Protein AF-0000000079301797 (afdb_homodimer)

Secondary structure (DSSP, 8-state):
---HHHHHT--TT--HHHHHHHHHHHHHHT-TTTSTT-HHHHHHHHHHHHHHHHHTSHHHHHHHHTT-----SS-HHHHHHHHHHHHT-------PPPPPEEEEEEE-TTHHHH-EEEEEEEEEEEE-TTTTTS-EEEEE-TTTTTSSEEEEEEEETTEEEEEEEE-TTTTTSSEEEEEE-TTTTT-SEEEEEEEEEEEE-TTPPTT-EEEETT-S---TT----EEEEEEEPPPSSEEEETTEEEEEEEE-HHHHHH-EEEEEE-SSSEEEEEEPTTPPTT-EEEEEEEEEEPTTSSSEEEEEEEEEE---S---HHHHHHHHHHHHHHT---PPTTHHHHHHHHHT-/---HHHHHT--TT--HHHHHHHHHHHHHHT-TTTSTT-HHHHHHHHHHHHHHHHHTSHHHHHHHHTT-----SS-HHHHHHHHHHHHT-------PPPPPEEEEEEE-TTHHHH-EEEEEEEEEEEE-TTTTTS-EEEEE-TTTTTSSEEEEEEEETTEEEEEEEE-TTTTTSSEEEEEE-TTTTT-SEEEEEEEEEEEE-TTPPTT-EEEETT-S---TT----EEEEEEEPPPSSEEEETTEEEEEEEE-HHHHHH-EEEEEE-SSSEEEEEEPTTPPTT-EEEEEEEEEEPTTSSSEEEEEEEEEE---S---HHHHHHHHHHHHHHT---PPTTHHHHHHHHH--

Structure (mmCIF, N/CA/C/O backbone):
data_AF-0000000079301797-model_v1
#
loop_
_entity.id
_entity.type
_entity.pdbx_description
1 polymer 'Chaperone protein DnaJ 1'
#
loop_
_atom_site.group_PDB
_atom_site.id
_atom_site.type_symbol
_atom_site.label_atom_id
_atom_site.label_alt_id
_atom_site.label_comp_id
_atom_site.label_asym_id
_atom_site.label_entity_id
_atom_site.label_seq_id
_atom_site.pdbx_PDB_ins_code
_atom_site.Cartn_x
_atom_site.Cartn_y
_atom_site.Cartn_z
_atom_site.occupancy
_atom_site.B_iso_or_equiv
_atom_site.auth_seq_id
_atom_site.auth_comp_id
_atom_site.auth_asym_id
_atom_site.auth_atom_id
_atom_site.pdbx_PDB_model_num
ATOM 1 N N . MET A 1 1 ? 38.562 17.641 29.719 1 52.03 1 MET A N 1
ATOM 2 C CA . MET A 1 1 ? 38.375 18.828 28.891 1 52.03 1 MET A CA 1
ATOM 3 C C . MET A 1 1 ? 39.656 19.625 28.734 1 52.03 1 MET A C 1
ATOM 5 O O . MET A 1 1 ? 40.438 19.734 29.688 1 52.03 1 MET A O 1
ATOM 9 N N . LYS A 1 2 ? 40.25 19.719 27.531 1 71.94 2 LYS A N 1
ATOM 10 C CA . LYS A 1 2 ? 41.531 20.406 27.312 1 71.94 2 LYS A CA 1
ATOM 11 C C . LYS A 1 2 ? 41.438 21.859 27.797 1 71.94 2 LYS A C 1
ATOM 13 O O . LYS A 1 2 ? 40.469 22.547 27.578 1 71.94 2 LYS A O 1
ATOM 18 N N . ASP A 1 3 ? 42.281 22.203 28.703 1 82 3 ASP A N 1
ATOM 19 C CA . ASP A 1 3 ? 42.344 23.562 29.203 1 82 3 ASP A CA 1
ATOM 20 C C . ASP A 1 3 ? 43.031 24.5 28.188 1 82 3 ASP A C 1
ATOM 22 O O . ASP A 1 3 ? 44.25 24.516 28.094 1 82 3 ASP A O 1
ATOM 26 N N . TYR A 1 4 ? 42.219 25.234 27.484 1 86.69 4 TYR A N 1
ATOM 27 C CA . TYR A 1 4 ? 42.688 26.078 26.391 1 86.69 4 TYR A CA 1
ATOM 28 C C . TYR A 1 4 ? 43.531 27.219 26.906 1 86.69 4 TYR A C 1
ATOM 30 O O . TYR A 1 4 ? 44.469 27.656 26.219 1 86.69 4 TYR A O 1
ATOM 38 N N . TYR A 1 5 ? 43.281 27.594 28.172 1 88.19 5 TYR A N 1
ATOM 39 C CA . TYR A 1 5 ? 44.094 28.641 28.766 1 88.19 5 TYR A CA 1
ATOM 40 C C . TYR A 1 5 ? 45.5 28.125 29.078 1 88.19 5 TYR A C 1
ATOM 42 O O . TYR A 1 5 ? 46.5 28.828 28.828 1 88.19 5 TYR A O 1
ATOM 50 N N . ALA A 1 6 ? 45.531 26.906 29.484 1 88.5 6 ALA A N 1
ATOM 51 C CA . ALA A 1 6 ? 46.844 26.281 29.781 1 88.5 6 ALA A CA 1
ATOM 52 C C . ALA A 1 6 ? 47.625 26.031 28.5 1 88.5 6 ALA A C 1
ATOM 54 O O . ALA A 1 6 ? 48.844 26.188 28.484 1 88.5 6 ALA A O 1
ATOM 55 N N . ILE A 1 7 ? 46.906 25.75 27.484 1 87.44 7 ILE A N 1
ATOM 56 C CA . ILE A 1 7 ? 47.562 25.453 26.203 1 87.44 7 ILE A CA 1
ATOM 57 C C . ILE A 1 7 ? 48.188 26.719 25.641 1 87.44 7 ILE A C 1
ATOM 59 O O . ILE A 1 7 ? 49.312 26.672 25.109 1 87.44 7 ILE A O 1
ATOM 63 N N . LEU A 1 8 ? 47.562 27.859 25.844 1 90.25 8 LEU A N 1
ATOM 64 C CA . LEU A 1 8 ? 48.094 29.125 25.328 1 90.25 8 LEU A CA 1
ATOM 65 C C . LEU A 1 8 ? 49 29.797 26.375 1 90.25 8 LEU A C 1
ATOM 67 O O . LEU A 1 8 ? 49.625 30.812 26.094 1 90.25 8 LEU A O 1
ATOM 71 N N . GLY A 1 9 ? 49.031 29.188 27.547 1 88.56 9 GLY A N 1
ATOM 72 C CA . GLY A 1 9 ? 49.875 29.703 28.609 1 88.56 9 GLY A CA 1
ATOM 73 C C . GLY A 1 9 ? 49.438 31.031 29.156 1 88.56 9 GLY A C 1
ATOM 74 O O . GLY A 1 9 ? 50.25 31.875 29.531 1 88.56 9 GLY A O 1
ATOM 75 N N . VAL A 1 10 ? 48.125 31.281 29.094 1 88.56 10 VAL A N 1
ATOM 76 C CA . VAL A 1 10 ? 47.562 32.531 29.594 1 88.56 10 VAL A CA 1
ATOM 77 C C . VAL A 1 10 ? 46.625 32.25 30.75 1 88.56 10 VAL A C 1
ATOM 79 O O . VAL A 1 10 ? 46.156 31.125 30.922 1 88.56 10 VAL A O 1
ATOM 82 N N . SER A 1 11 ? 46.438 33.281 31.609 1 85.69 11 SER A N 1
ATOM 83 C CA . SER A 1 11 ? 45.5 33.188 32.719 1 85.69 11 SER A CA 1
ATOM 84 C C . SER A 1 11 ? 44.062 33.25 32.25 1 85.69 11 SER A C 1
ATOM 86 O O . SER A 1 11 ? 43.781 33.812 31.188 1 85.69 11 SER A O 1
ATOM 88 N N . ARG A 1 12 ? 43.094 32.688 32.938 1 84.88 12 ARG A N 1
ATOM 89 C CA . ARG A 1 12 ? 41.688 32.719 32.625 1 84.88 12 ARG A CA 1
ATOM 90 C C . ARG A 1 12 ? 41.156 34.156 32.594 1 84.88 12 ARG A C 1
ATOM 92 O O . ARG A 1 12 ? 40.156 34.438 31.953 1 84.88 12 ARG A O 1
ATOM 99 N N . GLU A 1 13 ? 41.938 35.031 33.156 1 82.25 13 GLU A N 1
ATOM 100 C CA . GLU A 1 13 ? 41.562 36.438 33.219 1 82.25 13 GLU A CA 1
ATOM 101 C C . GLU A 1 13 ? 42.281 37.25 32.156 1 82.25 13 GLU A C 1
ATOM 103 O O . GLU A 1 13 ? 42.219 38.469 32.156 1 82.25 13 GLU A O 1
ATOM 108 N N . ALA A 1 14 ? 42.969 36.562 31.25 1 85.25 14 ALA A N 1
ATOM 109 C CA . ALA A 1 14 ? 43.781 37.25 30.234 1 85.25 14 ALA A CA 1
ATOM 110 C C . ALA A 1 14 ? 42.906 38.062 29.297 1 85.25 14 ALA A C 1
ATOM 112 O O . ALA A 1 14 ? 41.781 37.688 29 1 85.25 14 ALA A O 1
ATOM 113 N N . THR A 1 15 ? 43.375 39.25 28.938 1 85.25 15 THR A N 1
ATOM 114 C CA . THR A 1 15 ? 42.688 40.094 27.969 1 85.25 15 THR A CA 1
ATOM 115 C C . THR A 1 15 ? 42.812 39.5 26.562 1 85.25 15 THR A C 1
ATOM 117 O O . THR A 1 15 ? 43.656 38.625 26.312 1 85.25 15 THR A O 1
ATOM 120 N N . GLN A 1 16 ? 42 39.906 25.703 1 83.62 16 GLN A N 1
ATOM 121 C CA . GLN A 1 16 ? 42 39.438 24.312 1 83.62 16 GLN A CA 1
ATOM 122 C C . GLN A 1 16 ? 43.344 39.719 23.672 1 83.62 16 GLN A C 1
ATOM 124 O O . GLN A 1 16 ? 43.844 38.875 22.891 1 83.62 16 GLN A O 1
ATOM 129 N N . GLU A 1 17 ? 43.906 40.875 24.047 1 82.94 17 GLU A N 1
ATOM 130 C CA . GLU A 1 17 ? 45.219 41.219 23.516 1 82.94 17 GLU A CA 1
ATOM 131 C C . GLU A 1 17 ? 46.281 40.219 24.016 1 82.94 17 GLU A C 1
ATOM 133 O O . GLU A 1 17 ? 47.156 39.844 23.25 1 82.94 17 GLU A O 1
ATOM 138 N N . GLU A 1 18 ? 46.219 39.812 25.219 1 84.88 18 GLU A N 1
ATOM 139 C CA . GLU A 1 18 ? 47.188 38.875 25.797 1 84.88 18 GLU A CA 1
ATOM 140 C C . GLU A 1 18 ? 47.031 37.5 25.172 1 84.88 18 GLU A C 1
ATOM 142 O O . GLU A 1 18 ? 48.031 36.812 24.906 1 84.88 18 GLU A O 1
ATOM 147 N N . ILE A 1 19 ? 45.812 37.156 24.906 1 88.38 19 ILE A N 1
ATOM 148 C CA . ILE A 1 19 ? 45.531 35.844 24.281 1 88.38 19 ILE A CA 1
ATOM 149 C C . ILE A 1 19 ? 46.094 35.844 22.875 1 88.38 19 ILE A C 1
ATOM 151 O O . ILE A 1 19 ? 46.75 34.875 22.469 1 88.38 19 ILE A O 1
ATOM 155 N N . LYS A 1 20 ? 45.906 36.906 22.234 1 84.19 20 LYS A N 1
ATOM 156 C CA . LYS A 1 20 ? 46.406 37.031 20.859 1 84.19 20 LYS A CA 1
ATOM 157 C C . LYS A 1 20 ? 47.906 37 20.828 1 84.19 20 LYS A C 1
ATOM 159 O O . LYS A 1 20 ? 48.5 36.344 19.984 1 84.19 20 LYS A O 1
ATOM 164 N N . ARG A 1 21 ? 48.562 37.688 21.734 1 83.69 21 ARG A N 1
ATOM 165 C CA . ARG A 1 21 ? 50 37.719 21.828 1 83.69 21 ARG A CA 1
ATOM 166 C C . ARG A 1 21 ? 50.594 36.344 22.141 1 83.69 21 ARG A C 1
ATOM 168 O O . ARG A 1 21 ? 51.594 35.938 21.562 1 83.69 21 ARG A O 1
ATOM 175 N N . ALA A 1 22 ? 50 35.688 23.094 1 87 22 ALA A N 1
ATOM 176 C CA . ALA A 1 22 ? 50.438 34.344 23.484 1 87 22 ALA A CA 1
ATOM 177 C C . ALA A 1 22 ? 50.312 33.375 22.328 1 87 22 ALA A C 1
ATOM 179 O O . ALA A 1 22 ? 51.188 32.531 22.109 1 87 22 ALA A O 1
ATOM 180 N N . TYR A 1 23 ? 49.281 33.5 21.562 1 84.94 23 TYR A N 1
ATOM 181 C CA . TYR A 1 23 ? 49.062 32.656 20.391 1 84.94 23 TYR A CA 1
ATOM 182 C C . TYR A 1 23 ? 50.156 32.875 19.359 1 84.94 23 TYR A C 1
ATOM 184 O O . TYR A 1 23 ? 50.75 31.906 18.844 1 84.94 23 TYR A O 1
ATOM 192 N N . ARG A 1 24 ? 50.312 34.125 19.141 1 81.62 24 ARG A N 1
ATOM 193 C CA . ARG A 1 24 ? 51.312 34.469 18.109 1 81.62 24 ARG A CA 1
ATOM 194 C C . ARG A 1 24 ? 52.688 33.938 18.484 1 81.62 24 ARG A C 1
ATOM 196 O O . ARG A 1 24 ? 53.406 33.375 17.641 1 81.62 24 ARG A O 1
ATOM 203 N N . LYS A 1 25 ? 53.031 34.062 19.75 1 85.56 25 LYS A N 1
ATOM 204 C CA . LYS A 1 25 ? 54.312 33.562 20.234 1 85.56 25 LYS A CA 1
ATOM 205 C C . LYS A 1 25 ? 54.406 32.062 20.094 1 85.56 25 LYS A C 1
ATOM 207 O O . LYS A 1 25 ? 55.406 31.547 19.594 1 85.56 25 LYS A O 1
ATOM 212 N N . LEU A 1 26 ? 53.344 31.312 20.531 1 86.88 26 LEU A N 1
ATOM 213 C CA . LEU A 1 26 ? 53.375 29.859 20.5 1 86.88 26 LEU A CA 1
ATOM 214 C C . LEU A 1 26 ? 53.25 29.344 19.078 1 86.88 26 LEU A C 1
ATOM 216 O O . LEU A 1 26 ? 53.844 28.344 18.703 1 86.88 26 LEU A O 1
ATOM 220 N N . ALA A 1 27 ? 52.469 30.062 18.281 1 79.94 27 ALA A N 1
ATOM 221 C CA . ALA A 1 27 ? 52.281 29.703 16.875 1 79.94 27 ALA A CA 1
ATOM 222 C C . ALA A 1 27 ? 53.594 29.797 16.109 1 79.94 27 ALA A C 1
ATOM 224 O O . ALA A 1 27 ? 53.906 28.938 15.281 1 79.94 27 ALA A O 1
ATOM 225 N N . LEU A 1 28 ? 54.312 30.797 16.438 1 79.81 28 LEU A N 1
ATOM 226 C CA . LEU A 1 28 ? 55.625 30.984 15.82 1 79.81 28 LEU A CA 1
ATOM 227 C C . LEU A 1 28 ? 56.594 29.891 16.281 1 79.81 28 LEU A C 1
ATOM 229 O O . LEU A 1 28 ? 57.375 29.375 15.477 1 79.81 28 LEU A O 1
ATOM 233 N N . GLN A 1 29 ? 56.562 29.547 17.5 1 84.06 29 GLN A N 1
ATOM 234 C CA . GLN A 1 29 ? 57.469 28.578 18.094 1 84.06 29 GLN A CA 1
ATOM 235 C C . GLN A 1 29 ? 57.188 27.172 17.547 1 84.06 29 GLN A C 1
ATOM 237 O O . GLN A 1 29 ? 58.125 26.422 17.281 1 84.06 29 GLN A O 1
ATOM 242 N N . TYR A 1 30 ? 55.906 26.906 17.328 1 82.69 30 TYR A N 1
ATOM 243 C CA . TYR A 1 30 ? 55.562 25.531 16.969 1 82.69 30 TYR A CA 1
ATOM 244 C C . TYR A 1 30 ? 55.094 25.438 15.516 1 82.69 30 TYR A C 1
ATOM 246 O O . TYR A 1 30 ? 54.531 24.422 15.094 1 82.69 30 TYR A O 1
ATOM 254 N N . HIS A 1 31 ? 55.375 26.609 14.805 1 77.94 31 HIS A N 1
ATOM 255 C CA . HIS A 1 31 ? 54.969 26.625 13.398 1 77.94 31 HIS A CA 1
ATOM 256 C C . HIS A 1 31 ? 55.688 25.5 12.633 1 77.94 31 HIS A C 1
ATOM 258 O O . HIS A 1 31 ? 56.875 25.25 12.82 1 77.94 31 HIS A O 1
ATOM 264 N N . PRO A 1 32 ? 55.031 24.828 11.844 1 73.88 32 PRO A N 1
ATOM 265 C CA . PRO A 1 32 ? 55.594 23.719 11.102 1 73.88 32 PRO A CA 1
ATOM 266 C C . PRO A 1 32 ? 56.844 24.109 10.312 1 73.88 32 PRO A C 1
ATOM 268 O O . PRO A 1 32 ? 57.75 23.281 10.148 1 73.88 32 PRO A O 1
ATOM 271 N N . ASP A 1 33 ? 56.906 25.281 9.867 1 71.25 33 ASP A N 1
ATOM 272 C CA . ASP A 1 33 ? 58.062 25.75 9.102 1 71.25 33 ASP A CA 1
ATOM 273 C C . ASP A 1 33 ? 59.312 25.844 9.984 1 71.25 33 ASP A C 1
ATOM 275 O O . ASP A 1 33 ? 60.438 25.688 9.5 1 71.25 33 ASP A O 1
ATOM 279 N N . ARG A 1 34 ? 59.094 26.078 11.25 1 76.25 34 ARG A N 1
ATOM 280 C CA . ARG A 1 34 ? 60.219 26.188 12.18 1 76.25 34 ARG A CA 1
ATOM 281 C C . ARG A 1 34 ? 60.562 24.859 12.828 1 76.25 34 ARG A C 1
ATOM 283 O O . ARG A 1 34 ? 61.625 24.672 13.383 1 76.25 34 ARG A O 1
ATOM 290 N N . ASN A 1 35 ? 59.562 24.016 12.758 1 76.5 35 ASN A N 1
ATOM 291 C CA . ASN A 1 35 ? 59.688 22.672 13.297 1 76.5 35 ASN A CA 1
ATOM 292 C C . ASN A 1 35 ? 59.312 21.609 12.258 1 76.5 35 ASN A C 1
ATOM 294 O O . ASN A 1 35 ? 58.344 20.875 12.43 1 76.5 35 ASN A O 1
ATOM 298 N N . PRO A 1 36 ? 60.125 21.562 11.211 1 73.56 36 PRO A N 1
ATOM 299 C CA . PRO A 1 36 ? 59.781 20.609 10.141 1 73.56 36 PRO A CA 1
ATOM 300 C C . PRO A 1 36 ? 59.938 19.156 10.57 1 73.56 36 PRO A C 1
ATOM 302 O O . PRO A 1 36 ? 60.938 18.797 11.211 1 73.56 36 PRO A O 1
ATOM 305 N N . GLY A 1 37 ? 58.906 18.297 10.344 1 71.62 37 GLY A N 1
ATOM 306 C CA . GLY A 1 37 ? 58.969 16.859 10.578 1 71.62 37 GLY A CA 1
ATOM 307 C C . GLY A 1 37 ? 58.719 16.484 12.023 1 71.62 37 GLY A C 1
ATOM 308 O O . GLY A 1 37 ? 58.75 15.297 12.375 1 71.62 37 GLY A O 1
ATOM 309 N N . ASP A 1 38 ? 58.625 17.375 12.953 1 73.88 38 ASP A N 1
ATOM 310 C CA . ASP A 1 38 ? 58.375 17.078 14.359 1 73.88 38 ASP A CA 1
ATOM 311 C C . ASP A 1 38 ? 56.906 16.875 14.641 1 73.88 38 ASP A C 1
ATOM 313 O O . ASP A 1 38 ? 56.156 17.844 14.727 1 73.88 38 ASP A O 1
ATOM 317 N N . LYS A 1 39 ? 56.5 15.656 14.68 1 76.19 39 LYS A N 1
ATOM 318 C CA . LYS A 1 39 ? 55.125 15.273 14.898 1 76.19 39 LYS A CA 1
ATOM 319 C C . LYS A 1 39 ? 54.594 15.844 16.219 1 76.19 39 LYS A C 1
ATOM 321 O O . LYS A 1 39 ? 53.438 16.219 16.312 1 76.19 39 LYS A O 1
ATOM 326 N N . ALA A 1 40 ? 55.469 15.906 17.109 1 79.06 40 ALA A N 1
ATOM 327 C CA . ALA A 1 40 ? 55.062 16.422 18.422 1 79.06 40 ALA A CA 1
ATOM 328 C C . ALA A 1 40 ? 54.781 17.922 18.344 1 79.06 40 ALA A C 1
ATOM 330 O O . ALA A 1 40 ? 53.812 18.406 18.938 1 79.06 40 ALA A O 1
ATOM 331 N N . ALA A 1 41 ? 55.562 18.672 17.547 1 78.88 41 ALA A N 1
ATOM 332 C CA . ALA A 1 41 ? 55.344 20.109 17.359 1 78.88 41 ALA A CA 1
ATOM 333 C C . ALA A 1 41 ? 54.062 20.359 16.562 1 78.88 41 ALA A C 1
ATOM 335 O O . ALA A 1 41 ? 53.312 21.297 16.859 1 78.88 41 ALA A O 1
ATOM 336 N N . GLU A 1 42 ? 53.844 19.469 15.695 1 76.31 42 GLU A N 1
ATOM 337 C CA . GLU A 1 42 ? 52.625 19.547 14.891 1 76.31 42 GLU A CA 1
ATOM 338 C C . GLU A 1 42 ? 51.375 19.344 15.758 1 76.31 42 GLU A C 1
ATOM 340 O O . GLU A 1 42 ? 50.406 20.078 15.617 1 76.31 42 GLU A O 1
ATOM 345 N N . GLU A 1 43 ? 51.5 18.359 16.656 1 78.38 43 GLU A N 1
ATOM 346 C CA . GLU A 1 43 ? 50.375 18.109 17.562 1 78.38 43 GLU A CA 1
ATOM 347 C C . GLU A 1 43 ? 50.156 19.281 18.516 1 78.38 43 GLU A C 1
ATOM 349 O O . GLU A 1 43 ? 49.031 19.688 18.781 1 78.38 43 GLU A O 1
ATOM 354 N N . ARG A 1 44 ? 51.25 19.828 18.984 1 81.38 44 ARG A N 1
ATOM 355 C CA . ARG A 1 44 ? 51.156 20.969 19.891 1 81.38 44 ARG A CA 1
ATOM 356 C C . ARG A 1 44 ? 50.625 22.203 19.172 1 81.38 44 ARG A C 1
ATOM 358 O O . ARG A 1 44 ? 49.844 22.953 19.75 1 81.38 44 ARG A O 1
ATOM 365 N N . PHE A 1 45 ? 50.969 22.375 17.938 1 80.5 45 PHE A N 1
ATOM 366 C CA . PHE A 1 45 ? 50.5 23.469 17.125 1 80.5 45 PHE A CA 1
ATOM 367 C C . PHE A 1 45 ? 49 23.359 16.906 1 80.5 45 PHE A C 1
ATOM 369 O O . PHE A 1 45 ? 48.25 24.344 16.969 1 80.5 45 PHE A O 1
ATOM 376 N N . LYS A 1 46 ? 48.562 22.125 16.781 1 76.5 46 LYS A N 1
ATOM 377 C CA . LYS A 1 46 ? 47.125 21.859 16.641 1 76.5 46 LYS A CA 1
ATOM 378 C C . LYS A 1 46 ? 46.344 22.25 17.891 1 76.5 46 LYS A C 1
ATOM 380 O O . LYS A 1 46 ? 45.312 22.875 17.812 1 76.5 46 LYS A O 1
ATOM 385 N N . GLU A 1 47 ? 46.938 21.953 18.938 1 81.06 47 GLU A N 1
ATOM 386 C CA . GLU A 1 47 ? 46.312 22.266 20.219 1 81.06 47 GLU A CA 1
ATOM 387 C C . GLU A 1 47 ? 46.25 23.766 20.453 1 81.06 47 GLU A C 1
ATOM 389 O O . GLU A 1 47 ? 45.25 24.297 20.953 1 81.06 47 GLU A O 1
ATOM 394 N N . ILE A 1 48 ? 47.281 24.484 20.031 1 83.69 48 ILE A N 1
ATOM 395 C CA . ILE A 1 48 ? 47.406 25.938 20.203 1 83.69 48 ILE A CA 1
ATOM 396 C C . ILE A 1 48 ? 46.344 26.641 19.344 1 83.69 48 ILE A C 1
ATOM 398 O O . ILE A 1 48 ? 45.688 27.562 19.797 1 83.69 48 ILE A O 1
ATOM 402 N N . ASN A 1 49 ? 46.188 26.125 18.188 1 79.75 49 ASN A N 1
ATOM 403 C CA . ASN A 1 49 ? 45.188 26.703 17.266 1 79.75 49 ASN A CA 1
ATOM 404 C C . ASN A 1 49 ? 43.781 26.469 17.75 1 79.75 49 ASN A C 1
ATOM 406 O O . ASN A 1 49 ? 42.938 27.375 17.672 1 79.75 49 ASN A O 1
ATOM 410 N N . GLU A 1 50 ? 43.531 25.297 18.234 1 78.88 50 GLU A N 1
ATOM 411 C CA . GLU A 1 50 ? 42.219 24.984 18.812 1 78.88 50 GLU A CA 1
ATOM 412 C C . GLU A 1 50 ? 41.906 25.906 19.984 1 78.88 50 GLU A C 1
ATOM 414 O O . GLU A 1 50 ? 40.781 26.438 20.062 1 78.88 50 GLU A O 1
ATOM 419 N N . ALA A 1 51 ? 42.812 26.062 20.781 1 83.12 51 ALA A N 1
ATOM 420 C CA . ALA A 1 51 ? 42.625 26.906 21.953 1 83.12 51 ALA A CA 1
ATOM 421 C C . ALA A 1 51 ? 42.344 28.359 21.562 1 83.12 51 ALA A C 1
ATOM 423 O O . ALA A 1 51 ? 41.469 29.016 22.109 1 83.12 51 ALA A O 1
ATOM 424 N N . TYR A 1 52 ? 43.094 28.844 20.578 1 84.44 52 TYR A N 1
ATOM 425 C CA . TYR A 1 52 ? 42.969 30.234 20.156 1 84.44 52 TYR A CA 1
ATOM 426 C C . TYR A 1 52 ? 41.625 30.453 19.453 1 84.44 52 TYR A C 1
ATOM 428 O O . TYR A 1 52 ? 40.969 31.484 19.625 1 84.44 52 TYR A O 1
ATOM 436 N N . ALA A 1 53 ? 41.188 29.484 18.719 1 79.5 53 ALA A N 1
ATOM 437 C CA . ALA A 1 53 ? 39.906 29.578 18 1 79.5 53 ALA A CA 1
ATOM 438 C C . ALA A 1 53 ? 38.75 29.781 18.969 1 79.5 53 ALA A C 1
ATOM 440 O O . ALA A 1 53 ? 37.781 30.484 18.672 1 79.5 53 ALA A O 1
ATOM 441 N N . VAL A 1 54 ? 38.938 29.234 20.062 1 79.94 54 VAL A N 1
ATOM 442 C CA . VAL A 1 54 ? 37.875 29.328 21.062 1 79.94 54 VAL A CA 1
ATOM 443 C C . VAL A 1 54 ? 38.062 30.594 21.906 1 79.94 54 VAL A C 1
ATOM 445 O O . VAL A 1 54 ? 37.125 31.344 22.125 1 79.94 54 VAL A O 1
ATOM 448 N N . LEU A 1 55 ? 39.25 30.859 22.234 1 85 55 LEU A N 1
ATOM 449 C CA . LEU A 1 55 ? 39.531 31.906 23.219 1 85 55 LEU A CA 1
ATOM 450 C C . LEU A 1 55 ? 39.594 33.281 22.547 1 85 55 LEU A C 1
ATOM 452 O O . LEU A 1 55 ? 39.438 34.312 23.203 1 85 55 LEU A O 1
ATOM 456 N N . SER A 1 56 ? 39.812 33.312 21.266 1 81.88 56 SER A N 1
ATOM 457 C CA . SER A 1 56 ? 39.938 34.562 20.562 1 81.88 56 SER A CA 1
ATOM 458 C C . SER A 1 56 ? 38.562 35.219 20.344 1 81.88 56 SER A C 1
ATOM 460 O O . SER A 1 56 ? 38.5 36.438 20.172 1 81.88 56 SER A O 1
ATOM 462 N N . ASP A 1 57 ? 37.531 34.438 20.375 1 79.06 57 ASP A N 1
ATOM 463 C CA . ASP A 1 57 ? 36.156 34.938 20.25 1 79.06 57 ASP A CA 1
ATOM 464 C C . ASP A 1 57 ? 35.5 35.094 21.625 1 79.06 57 ASP A C 1
ATOM 466 O O . ASP A 1 57 ? 35.344 34.125 22.375 1 79.06 57 ASP A O 1
ATOM 470 N N . PRO A 1 58 ? 35.188 36.312 21.859 1 81.38 58 PRO A N 1
ATOM 471 C CA . PRO A 1 58 ? 34.625 36.562 23.188 1 81.38 58 PRO A CA 1
ATOM 472 C C . PRO A 1 58 ? 33.406 35.688 23.484 1 81.38 58 PRO A C 1
ATOM 474 O O . PRO A 1 58 ? 33.219 35.25 24.609 1 81.38 58 PRO A O 1
ATOM 477 N N . GLU A 1 59 ? 32.562 35.531 22.516 1 77.75 59 GLU A N 1
ATOM 478 C CA . GLU A 1 59 ? 31.375 34.719 22.719 1 77.75 59 GLU A CA 1
ATOM 479 C C . GLU A 1 59 ? 31.719 33.25 22.969 1 77.75 59 GLU A C 1
ATOM 481 O O . GLU A 1 59 ? 31.172 32.625 23.875 1 77.75 59 GLU A O 1
ATOM 486 N N . LYS A 1 60 ? 32.594 32.656 22.203 1 78.19 60 LYS A N 1
ATOM 487 C CA . LYS A 1 60 ? 33.031 31.281 22.375 1 78.19 60 LYS A CA 1
ATOM 488 C C . LYS A 1 60 ? 33.781 31.078 23.688 1 78.19 60 LYS A C 1
ATOM 490 O O . LYS A 1 60 ? 33.594 30.062 24.359 1 78.19 60 LYS A O 1
ATOM 495 N N . ARG A 1 61 ? 34.594 32.062 24 1 82.31 61 ARG A N 1
ATOM 496 C CA . ARG A 1 61 ? 35.312 32.031 25.266 1 82.31 61 ARG A CA 1
ATOM 497 C C . ARG A 1 61 ? 34.344 31.969 26.438 1 82.31 61 ARG A C 1
ATOM 499 O O . ARG A 1 61 ? 34.531 31.188 27.375 1 82.31 61 ARG A O 1
ATOM 506 N N . ALA A 1 62 ? 33.312 32.719 26.359 1 80.5 62 ALA A N 1
ATOM 507 C CA . ALA A 1 62 ? 32.312 32.719 27.422 1 80.5 62 ALA A CA 1
ATOM 508 C C . ALA A 1 62 ? 31.625 31.375 27.531 1 80.5 62 ALA A C 1
ATOM 510 O O . ALA A 1 62 ? 31.375 30.875 28.625 1 80.5 62 ALA A O 1
ATOM 511 N N . GLN A 1 63 ? 31.297 30.875 26.406 1 77.5 63 GLN A N 1
ATOM 512 C CA . GLN A 1 63 ? 30.656 29.562 26.406 1 77.5 63 GLN A CA 1
ATOM 513 C C . GLN A 1 63 ? 31.609 28.5 26.953 1 77.5 63 GLN A C 1
ATOM 515 O O . GLN A 1 63 ? 31.172 27.609 27.688 1 77.5 63 GLN A O 1
ATOM 520 N N . TYR A 1 64 ? 32.844 28.531 26.562 1 76.94 64 TYR A N 1
ATOM 521 C CA . TYR A 1 64 ? 33.906 27.641 27.062 1 76.94 64 TYR A CA 1
ATOM 522 C C . TYR A 1 64 ? 34.031 27.75 28.562 1 76.94 64 TYR A C 1
ATOM 524 O O . TYR A 1 64 ? 34.094 26.734 29.266 1 76.94 64 TYR A O 1
ATOM 532 N N . ASP A 1 65 ? 34.031 28.953 28.984 1 79.56 65 ASP A N 1
ATOM 533 C CA . ASP A 1 65 ? 34.188 29.203 30.406 1 79.56 65 ASP A CA 1
ATOM 534 C C . ASP A 1 65 ? 33 28.688 31.203 1 79.56 65 ASP A C 1
ATOM 536 O O . ASP A 1 65 ? 33.125 28.297 32.375 1 79.56 65 ASP A O 1
ATOM 540 N N . ARG A 1 66 ? 31.844 28.734 30.516 1 77.19 66 ARG A N 1
ATOM 541 C CA . ARG A 1 66 ? 30.625 28.25 31.172 1 77.19 66 ARG A CA 1
ATOM 542 C C . ARG A 1 66 ? 30.484 26.734 31 1 77.19 66 ARG A C 1
ATOM 544 O O . ARG A 1 66 ? 29.547 26.141 31.531 1 77.19 66 ARG A O 1
ATOM 551 N N . GLY A 1 67 ? 31.453 26.078 30.438 1 70.06 67 GLY A N 1
ATOM 552 C CA . GLY A 1 67 ? 31.406 24.641 30.234 1 70.06 67 GLY A CA 1
ATOM 553 C C . GLY A 1 67 ? 30.422 24.219 29.141 1 70.06 67 GLY A C 1
ATOM 554 O O . GLY A 1 67 ? 29.984 23.078 29.109 1 70.06 67 GLY A O 1
ATOM 555 N N . LEU A 1 68 ? 29.844 25.125 28.5 1 59.62 68 LEU A N 1
ATOM 556 C CA . LEU A 1 68 ? 28.797 24.875 27.531 1 59.62 68 LEU A CA 1
ATOM 557 C C . LEU A 1 68 ? 29.391 24.531 26.156 1 59.62 68 LEU A C 1
ATOM 559 O O . LEU A 1 68 ? 28.656 24.266 25.203 1 59.62 68 LEU A O 1
ATOM 563 N N . LEU A 1 69 ? 30.578 24.859 25.969 1 54.66 69 LEU A N 1
ATOM 564 C CA . LEU A 1 69 ? 31.141 24.484 24.672 1 54.66 69 LEU A CA 1
ATOM 565 C C . LEU A 1 69 ? 31.203 22.969 24.531 1 54.66 69 LEU A C 1
ATOM 567 O O . LEU A 1 69 ? 31.969 22.312 25.234 1 54.66 69 LEU A O 1
ATOM 571 N N . GLY A 1 70 ? 30.109 22.344 24.375 1 47.06 70 GLY A N 1
ATOM 572 C CA . GLY A 1 70 ? 30.156 20.969 23.891 1 47.06 70 GLY A CA 1
ATOM 573 C C . GLY A 1 70 ? 31.172 20.75 22.797 1 47.06 70 GLY A C 1
ATOM 574 O O . GLY A 1 70 ? 31.672 21.719 22.203 1 47.06 70 GLY A O 1
ATOM 575 N N . GLN A 1 71 ? 31.812 19.5 22.734 1 44.31 71 GLN A N 1
ATOM 576 C CA . GLN A 1 71 ? 32.719 19.172 21.641 1 44.31 71 GLN A CA 1
ATOM 577 C C . GLN A 1 71 ? 32.219 19.766 20.312 1 44.31 71 GLN A C 1
ATOM 579 O O . GLN A 1 71 ? 31.141 19.406 19.828 1 44.31 71 GLN A O 1
ATOM 584 N N . PRO A 1 72 ? 32.344 21 20.156 1 44.41 72 PRO A N 1
ATOM 585 C CA . PRO A 1 72 ? 31.922 21.375 18.812 1 44.41 72 PRO A CA 1
ATOM 586 C C . PRO A 1 72 ? 32.281 20.328 17.766 1 44.41 72 PRO A C 1
ATOM 588 O O . PRO A 1 72 ? 33.344 19.688 17.859 1 44.41 72 PRO A O 1
ATOM 591 N N . GLU A 1 73 ? 31.234 19.703 17.266 1 43.16 73 GLU A N 1
ATOM 592 C CA . GLU A 1 73 ? 31.297 18.734 16.172 1 43.16 73 GLU A CA 1
ATOM 593 C C . GLU A 1 73 ? 32.25 19.188 15.07 1 43.16 73 GLU A C 1
ATOM 595 O O . GLU A 1 73 ? 32.25 18.625 13.984 1 43.16 73 GLU A O 1
ATOM 600 N N . TYR A 1 74 ? 32.719 20.406 15.156 1 43.19 74 TYR A N 1
ATOM 601 C CA . TYR A 1 74 ? 33.688 20.578 14.078 1 43.19 74 TYR A CA 1
ATOM 602 C C . TYR A 1 74 ? 34.906 19.703 14.289 1 43.19 74 TYR A C 1
ATOM 604 O O . TYR A 1 74 ? 35.531 19.734 15.359 1 43.19 74 TYR A O 1
ATOM 612 N N . ARG A 1 75 ? 34.938 18.688 13.664 1 46.09 75 ARG A N 1
ATOM 613 C CA . ARG A 1 75 ? 36.094 17.781 13.711 1 46.09 75 ARG A CA 1
ATOM 614 C C . ARG A 1 75 ? 37.406 18.547 13.594 1 46.09 75 ARG A C 1
ATOM 616 O O . ARG A 1 75 ? 37.562 19.359 12.68 1 46.09 75 ARG A O 1
ATOM 623 N N . ALA A 1 76 ? 38.219 18.484 14.469 1 47.78 76 ALA A N 1
ATOM 624 C CA . ALA A 1 76 ? 39.562 19.031 14.492 1 47.78 76 ALA A CA 1
ATOM 625 C C . ALA A 1 76 ? 40.219 18.938 13.117 1 47.78 76 ALA A C 1
ATOM 627 O O . ALA A 1 76 ? 40.906 19.859 12.688 1 47.78 76 ALA A O 1
ATOM 628 N N . GLU A 1 77 ? 39.844 17.953 12.438 1 51.81 77 GLU A N 1
ATOM 629 C CA . GLU A 1 77 ? 40.406 17.703 11.117 1 51.81 77 GLU A CA 1
ATOM 630 C C . GLU A 1 77 ? 39.875 18.734 10.102 1 51.81 77 GLU A C 1
ATOM 632 O O . GLU A 1 77 ? 40.625 19.203 9.242 1 51.81 77 GLU A O 1
ATOM 637 N N . ASP A 1 78 ? 38.656 19.062 10.266 1 53.16 78 ASP A N 1
ATOM 638 C CA . ASP A 1 78 ? 38.062 20.031 9.344 1 53.16 78 ASP A CA 1
ATOM 639 C C . ASP A 1 78 ? 38.594 21.422 9.609 1 53.16 78 ASP A C 1
ATOM 641 O O . ASP A 1 78 ? 38.844 22.203 8.672 1 53.16 78 ASP A O 1
ATOM 645 N N . LEU A 1 79 ? 38.781 21.688 10.797 1 50.78 79 LEU A N 1
ATOM 646 C CA . LEU A 1 79 ? 39.375 22.984 11.156 1 50.78 79 LEU A CA 1
ATOM 647 C C . LEU A 1 79 ? 40.844 23.062 10.711 1 50.78 79 LEU A C 1
ATOM 649 O O . LEU A 1 79 ? 41.281 24.109 10.234 1 50.78 79 LEU A O 1
ATOM 653 N N . PHE A 1 80 ? 41.438 21.938 10.758 1 50.47 80 PHE A N 1
ATOM 654 C CA . PHE A 1 80 ? 42.812 21.875 10.281 1 50.47 80 PHE A CA 1
ATOM 655 C C . PHE A 1 80 ? 42.875 22.109 8.781 1 50.47 80 PHE A C 1
ATOM 657 O O . PHE A 1 80 ? 43.75 22.828 8.289 1 50.47 80 PHE A O 1
ATOM 664 N N . ASP A 1 81 ? 42.031 21.5 8.062 1 54.47 81 ASP A N 1
ATOM 665 C CA . ASP A 1 81 ? 42 21.672 6.609 1 54.47 81 ASP A CA 1
ATOM 666 C C . ASP A 1 81 ? 41.656 23.109 6.23 1 54.47 81 ASP A C 1
ATOM 668 O O . ASP A 1 81 ? 42.25 23.656 5.293 1 54.47 81 ASP A O 1
ATOM 672 N N . LEU A 1 82 ? 40.875 23.672 6.988 1 53.47 82 LEU A N 1
ATOM 673 C CA . LEU A 1 82 ? 40.562 25.078 6.75 1 53.47 82 LEU A CA 1
ATOM 674 C C . LEU A 1 82 ? 41.719 25.969 7.125 1 53.47 82 LEU A C 1
ATOM 676 O O . LEU A 1 82 ? 42.062 26.906 6.391 1 53.47 82 LEU A O 1
ATOM 680 N N . PHE A 1 83 ? 42.344 25.719 8.188 1 51.53 83 PHE A N 1
ATOM 681 C CA . PHE A 1 83 ? 43.5 26.469 8.648 1 51.53 83 PHE A CA 1
ATOM 682 C C . PHE A 1 83 ? 44.688 26.281 7.691 1 51.53 83 PHE A C 1
ATOM 684 O O . PHE A 1 83 ? 45.375 27.25 7.352 1 51.53 83 PHE A O 1
ATOM 691 N N . ALA A 1 84 ? 44.906 25 7.383 1 51.94 84 ALA A N 1
ATOM 692 C CA . ALA A 1 84 ? 45.938 24.688 6.402 1 51.94 84 ALA A CA 1
ATOM 693 C C . ALA A 1 84 ? 45.688 25.422 5.086 1 51.94 84 ALA A C 1
ATOM 695 O O . ALA A 1 84 ? 46.625 25.922 4.453 1 51.94 84 ALA A O 1
ATOM 696 N N . GLN A 1 85 ? 44.469 25.484 4.762 1 53.19 85 GLN A N 1
ATOM 697 C CA . GLN A 1 85 ? 44.094 26.219 3.562 1 53.19 85 GLN A CA 1
ATOM 698 C C . GLN A 1 85 ? 44.312 27.719 3.734 1 53.19 85 GLN A C 1
ATOM 700 O O . GLN A 1 85 ? 44.781 28.391 2.809 1 53.19 85 GLN A O 1
ATOM 705 N N . VAL A 1 86 ? 44 28.109 4.816 1 50.03 86 VAL A N 1
ATOM 706 C CA . VAL A 1 86 ? 44.094 29.547 5.07 1 50.03 86 VAL A CA 1
ATOM 707 C C . VAL A 1 86 ? 45.562 29.938 5.289 1 50.03 86 VAL A C 1
ATOM 709 O O . VAL A 1 86 ? 46.031 30.969 4.777 1 50.03 86 VAL A O 1
ATOM 712 N N . PHE A 1 87 ? 46.25 29.172 6.113 1 50.72 87 PHE A N 1
ATOM 713 C CA . PHE A 1 87 ? 47.625 29.547 6.449 1 50.72 87 PHE A CA 1
ATOM 714 C C . PHE A 1 87 ? 48.594 28.938 5.473 1 50.72 87 PHE A C 1
ATOM 716 O O . PHE A 1 87 ? 49.812 29.094 5.625 1 50.72 87 PHE A O 1
ATOM 723 N N . GLY A 1 88 ? 48.188 28.281 4.371 1 46.28 88 GLY A N 1
ATOM 724 C CA . GLY A 1 88 ? 49 27.797 3.268 1 46.28 88 GLY A CA 1
ATOM 725 C C . GLY A 1 88 ? 49.719 26.484 3.578 1 46.28 88 GLY A C 1
ATOM 726 O O . GLY A 1 88 ? 50.719 26.156 2.965 1 46.28 88 GLY A O 1
ATOM 727 N N . PHE A 1 89 ? 49.594 26.016 4.816 1 44.28 89 PHE A N 1
ATOM 728 C CA . PHE A 1 89 ? 50.25 24.734 5.078 1 44.28 89 PHE A CA 1
ATOM 729 C C . PHE A 1 89 ? 49.562 23.609 4.328 1 44.28 89 PHE A C 1
ATOM 731 O O . PHE A 1 89 ? 48.344 23.422 4.453 1 44.28 89 PHE A O 1
ATOM 738 N N . ARG A 1 90 ? 49.969 23.391 3.174 1 46.09 90 ARG A N 1
ATOM 739 C CA . ARG A 1 90 ? 49.469 22.219 2.467 1 46.09 90 ARG A CA 1
ATOM 740 C C . ARG A 1 90 ? 49.75 20.938 3.248 1 46.09 90 ARG A C 1
ATOM 742 O O . ARG A 1 90 ? 50.938 20.609 3.512 1 46.09 90 ARG A O 1
ATOM 749 N N . SER A 1 91 ? 49.094 20.562 4.129 1 47 91 SER A N 1
ATOM 750 C CA . SER A 1 91 ? 49.281 19.156 4.477 1 47 91 SER A CA 1
ATOM 751 C C . SER A 1 91 ? 49.531 18.297 3.236 1 47 91 SER A C 1
ATOM 753 O O . SER A 1 91 ? 48.906 18.516 2.195 1 47 91 SER A O 1
ATOM 755 N N . PRO A 1 92 ? 50.812 17.656 3.01 1 44.34 92 PRO A N 1
ATOM 756 C CA . PRO A 1 92 ? 50.938 16.812 1.824 1 44.34 92 PRO A CA 1
ATOM 757 C C . PRO A 1 92 ? 49.656 16.094 1.447 1 44.34 92 PRO A C 1
ATOM 759 O O . PRO A 1 92 ? 49 15.484 2.303 1 44.34 92 PRO A O 1
ATOM 762 N N . ARG A 1 93 ? 48.969 16.781 0.695 1 50.69 93 ARG A N 1
ATOM 763 C CA . ARG A 1 93 ? 47.781 16.078 0.18 1 50.69 93 ARG A CA 1
ATOM 764 C C . ARG A 1 93 ? 48.062 14.594 0.014 1 50.69 93 ARG A C 1
ATOM 766 O O . ARG A 1 93 ? 48.969 14.203 -0.727 1 50.69 93 ARG A O 1
ATOM 773 N N . ALA A 1 94 ? 47.969 13.836 1.021 1 59.44 94 ALA A N 1
ATOM 774 C CA . ALA A 1 94 ? 48.031 12.383 0.852 1 59.44 94 ALA A CA 1
ATOM 775 C C . ALA A 1 94 ? 47.5 11.961 -0.515 1 59.44 94 ALA A C 1
ATOM 777 O O . ALA A 1 94 ? 46.594 12.594 -1.054 1 59.44 94 ALA A O 1
ATOM 778 N N . ALA A 1 95 ? 48.469 11.141 -1.351 1 69.19 95 ALA A N 1
ATOM 779 C CA . ALA A 1 95 ? 48.031 10.625 -2.65 1 69.19 95 ALA A CA 1
ATOM 780 C C . ALA A 1 95 ? 46.594 10.102 -2.592 1 69.19 95 ALA A C 1
ATOM 782 O O . ALA A 1 95 ? 46.219 9.453 -1.621 1 69.19 95 ALA A O 1
ATOM 783 N N . PRO A 1 96 ? 45.75 10.625 -3.441 1 77 96 PRO A N 1
ATOM 784 C CA . PRO A 1 96 ? 44.344 10.242 -3.402 1 77 96 PRO A CA 1
ATOM 785 C C . PRO A 1 96 ? 44.125 8.727 -3.51 1 77 96 PRO A C 1
ATOM 787 O O . PRO A 1 96 ? 44.875 8.055 -4.223 1 77 96 PRO A O 1
ATOM 790 N N . ARG A 1 97 ? 43.344 8.211 -2.705 1 89.06 97 ARG A N 1
ATOM 791 C CA . ARG A 1 97 ? 42.938 6.809 -2.773 1 89.06 97 ARG A CA 1
ATOM 792 C C . ARG A 1 97 ? 42.156 6.52 -4.047 1 89.06 97 ARG A C 1
ATOM 794 O O . ARG A 1 97 ? 41.531 7.418 -4.613 1 89.06 97 ARG A O 1
ATOM 801 N N . GLY A 1 98 ? 42.25 5.234 -4.539 1 92.25 98 GLY A N 1
ATOM 802 C CA . GLY A 1 98 ? 41.5 4.832 -5.711 1 92.25 98 GLY A CA 1
ATOM 803 C C . GLY A 1 98 ? 40 4.848 -5.48 1 92.25 98 GLY A C 1
ATOM 804 O O . GLY A 1 98 ? 39.531 4.711 -4.344 1 92.25 98 GLY A O 1
ATOM 805 N N . GLU A 1 99 ? 39.25 5.039 -6.512 1 95.06 99 GLU A N 1
ATOM 806 C CA . GLU A 1 99 ? 37.781 5.039 -6.457 1 95.06 99 GLU A CA 1
ATOM 807 C C . GLU A 1 99 ? 37.25 3.66 -6.086 1 95.06 99 GLU A C 1
ATOM 809 O O . GLU A 1 99 ? 37.812 2.641 -6.477 1 95.06 99 GLU A O 1
ATOM 814 N N . ASP A 1 100 ? 36.219 3.676 -5.359 1 96.62 100 ASP A N 1
ATOM 815 C CA . ASP A 1 100 ? 35.5 2.434 -5.094 1 96.62 100 ASP A CA 1
ATOM 816 C C . ASP A 1 100 ? 34.781 1.928 -6.355 1 96.62 100 ASP A C 1
ATOM 818 O O . ASP A 1 100 ? 34.531 2.701 -7.277 1 96.62 100 ASP A O 1
ATOM 822 N N . LEU A 1 101 ? 34.594 0.63 -6.359 1 97.75 101 LEU A N 1
ATOM 823 C CA . LEU A 1 101 ? 33.906 0.003 -7.488 1 97.75 101 LEU A CA 1
ATOM 824 C C . LEU A 1 101 ? 32.688 -0.772 -7.02 1 97.75 101 LEU A C 1
ATOM 826 O O . LEU A 1 101 ? 32.594 -1.162 -5.855 1 97.75 101 LEU A O 1
ATOM 830 N N . GLU A 1 102 ? 31.797 -0.868 -7.969 1 97.38 102 GLU A N 1
ATOM 831 C CA . GLU A 1 102 ? 30.609 -1.681 -7.711 1 97.38 102 GLU A CA 1
ATOM 832 C C . GLU A 1 102 ? 30.484 -2.816 -8.727 1 97.38 102 GLU A C 1
ATOM 834 O O . GLU A 1 102 ? 30.75 -2.625 -9.914 1 97.38 102 GLU A O 1
ATOM 839 N N . ALA A 1 103 ? 30.203 -3.959 -8.289 1 97.31 103 ALA A N 1
ATOM 840 C CA . ALA A 1 103 ? 29.922 -5.121 -9.133 1 97.31 103 ALA A CA 1
ATOM 841 C C . ALA A 1 103 ? 28.688 -5.867 -8.641 1 97.31 103 ALA A C 1
ATOM 843 O O . ALA A 1 103 ? 28.172 -5.582 -7.559 1 97.31 103 ALA A O 1
ATOM 844 N N . GLU A 1 104 ? 28.172 -6.754 -9.562 1 96.56 104 GLU A N 1
ATOM 845 C CA . GLU A 1 104 ? 27 -7.551 -9.195 1 96.56 104 GLU A CA 1
ATOM 846 C C . GLU A 1 104 ? 27.328 -9.047 -9.234 1 96.56 104 GLU A C 1
ATOM 848 O O . GLU A 1 104 ? 28.141 -9.492 -10.047 1 96.56 104 GLU A O 1
ATOM 853 N N . VAL A 1 105 ? 26.75 -9.711 -8.289 1 96.12 105 VAL A N 1
ATOM 854 C CA . VAL A 1 105 ? 26.844 -11.164 -8.289 1 96.12 105 VAL A CA 1
ATOM 855 C C . VAL A 1 105 ? 25.438 -11.773 -8.305 1 96.12 105 VAL A C 1
ATOM 857 O O . VAL A 1 105 ? 24.562 -11.344 -7.547 1 96.12 105 VAL A O 1
ATOM 860 N N . GLU A 1 106 ? 25.203 -12.758 -9.219 1 96 106 GLU A N 1
ATOM 861 C CA . GLU A 1 106 ? 23.906 -13.414 -9.328 1 96 106 GLU A CA 1
ATOM 862 C C . GLU A 1 106 ? 23.922 -14.766 -8.617 1 96 106 GLU A C 1
ATOM 864 O O . GLU A 1 106 ? 24.828 -15.57 -8.812 1 96 106 GLU A O 1
ATOM 869 N N . VAL A 1 107 ? 22.938 -14.945 -7.805 1 95.62 107 VAL A N 1
ATOM 870 C CA . VAL A 1 107 ? 22.828 -16.219 -7.102 1 95.62 107 VAL A CA 1
ATOM 871 C C . VAL A 1 107 ? 21.406 -16.766 -7.27 1 95.62 107 VAL A C 1
ATOM 873 O O . VAL A 1 107 ? 20.5 -16.047 -7.676 1 95.62 107 VAL A O 1
ATOM 876 N N . GLU A 1 108 ? 21.312 -18.141 -7.027 1 95.62 108 GLU A N 1
ATOM 877 C CA . GLU A 1 108 ? 20.016 -18.797 -7.004 1 95.62 108 GLU A CA 1
ATOM 878 C C . GLU A 1 108 ? 19.484 -18.938 -5.578 1 95.62 108 GLU A C 1
ATOM 880 O O . GLU A 1 108 ? 20.266 -18.859 -4.617 1 95.62 108 GLU A O 1
ATOM 885 N N . LEU A 1 109 ? 18.188 -19.172 -5.5 1 95.75 109 LEU A N 1
ATOM 886 C CA . LEU A 1 109 ? 17.609 -19.359 -4.176 1 95.75 109 LEU A CA 1
ATOM 887 C C . LEU A 1 109 ? 18.281 -20.531 -3.457 1 95.75 109 LEU A C 1
ATOM 889 O O . LEU A 1 109 ? 18.516 -20.469 -2.248 1 95.75 109 LEU A O 1
ATOM 893 N N . THR A 1 110 ? 18.562 -21.562 -4.211 1 95.06 110 THR A N 1
ATOM 894 C CA . THR A 1 110 ? 19.188 -22.75 -3.637 1 95.06 110 THR A CA 1
ATOM 895 C C . THR A 1 110 ? 20.562 -22.406 -3.045 1 95.06 110 THR A C 1
ATOM 897 O O . THR A 1 110 ? 20.969 -23 -2.051 1 95.06 110 THR A O 1
ATOM 900 N N . ASP A 1 111 ? 21.25 -21.406 -3.648 1 95.25 111 ASP A N 1
ATOM 901 C CA . ASP A 1 111 ? 22.547 -20.969 -3.164 1 95.25 111 ASP A CA 1
ATOM 902 C C . ASP A 1 111 ? 22.438 -20.328 -1.777 1 95.25 111 ASP A C 1
ATOM 904 O O . ASP A 1 111 ? 23.375 -20.422 -0.973 1 95.25 111 ASP A O 1
ATOM 908 N N . LEU A 1 112 ? 21.297 -19.766 -1.502 1 95.06 112 LEU A N 1
ATOM 909 C CA . LEU A 1 112 ? 21.094 -19.031 -0.258 1 95.06 112 LEU A CA 1
ATOM 910 C C . LEU A 1 112 ? 20.703 -19.984 0.875 1 95.06 112 LEU A C 1
ATOM 912 O O . LEU A 1 112 ? 20.609 -19.562 2.031 1 95.06 112 LEU A O 1
ATOM 916 N N . LEU A 1 113 ? 20.453 -21.234 0.523 1 93.44 113 LEU A N 1
ATOM 917 C CA . LEU A 1 113 ? 20.125 -22.219 1.55 1 93.44 113 LEU A CA 1
ATOM 918 C C . LEU A 1 113 ? 21.359 -22.594 2.361 1 93.44 113 LEU A C 1
ATOM 920 O O . LEU A 1 113 ? 21.312 -22.625 3.594 1 93.44 113 LEU A O 1
ATOM 924 N N . GLU A 1 114 ? 22.484 -22.844 1.67 1 90.31 114 GLU A N 1
ATOM 925 C CA . GLU A 1 114 ? 23.688 -23.312 2.344 1 90.31 114 GLU A CA 1
ATOM 926 C C . GLU A 1 114 ? 24.812 -22.297 2.24 1 90.31 114 GLU A C 1
ATOM 928 O O . GLU A 1 114 ? 25.812 -22.391 2.961 1 90.31 114 GLU A O 1
ATOM 933 N N . GLY A 1 115 ? 24.641 -21.375 1.425 1 92.69 115 GLY A N 1
ATOM 934 C CA . GLY A 1 115 ? 25.75 -20.469 1.107 1 92.69 115 GLY A CA 1
ATOM 935 C C . GLY A 1 115 ? 26.547 -20.922 -0.099 1 92.69 115 GLY A C 1
ATOM 936 O O . GLY A 1 115 ? 26.453 -22.078 -0.525 1 92.69 115 GLY A O 1
ATOM 937 N N . LYS A 1 116 ? 27.266 -19.906 -0.642 1 93.38 116 LYS A N 1
ATOM 938 C CA . LYS A 1 116 ? 28.016 -20.219 -1.851 1 93.38 116 LYS A CA 1
ATOM 939 C C . LYS A 1 116 ? 29.219 -19.281 -2.006 1 93.38 116 LYS A C 1
ATOM 941 O O . LYS A 1 116 ? 29.188 -18.141 -1.536 1 93.38 116 LYS A O 1
ATOM 946 N N . GLU A 1 117 ? 30.25 -19.938 -2.51 1 95.88 117 GLU A N 1
ATOM 947 C CA . GLU A 1 117 ? 31.359 -19.109 -2.998 1 95.88 117 GLU A CA 1
ATOM 948 C C . GLU A 1 117 ? 31.188 -18.766 -4.473 1 95.88 117 GLU A C 1
ATOM 950 O O . GLU A 1 117 ? 31.047 -19.656 -5.316 1 95.88 117 GLU A O 1
ATOM 955 N N . ALA A 1 118 ? 31.109 -17.484 -4.742 1 95.25 118 ALA A N 1
ATOM 956 C CA . ALA A 1 118 ? 30.875 -17.047 -6.117 1 95.25 118 ALA A CA 1
ATOM 957 C C . ALA A 1 118 ? 32.031 -16.219 -6.645 1 95.25 118 ALA A C 1
ATOM 959 O O . ALA A 1 118 ? 32.656 -15.453 -5.895 1 95.25 118 ALA A O 1
ATOM 960 N N . GLU A 1 119 ? 32.25 -16.453 -7.828 1 95.5 119 GLU A N 1
ATOM 961 C CA . GLU A 1 119 ? 33.281 -15.68 -8.492 1 95.5 119 GLU A CA 1
ATOM 962 C C . GLU A 1 119 ? 32.719 -14.406 -9.125 1 95.5 119 GLU A C 1
ATOM 964 O O . GLU A 1 119 ? 31.703 -14.453 -9.805 1 95.5 119 GLU A O 1
ATOM 969 N N . VAL A 1 120 ? 33.406 -13.305 -8.883 1 96.62 120 VAL A N 1
ATOM 970 C CA . VAL A 1 120 ? 33 -12.016 -9.453 1 96.62 120 VAL A CA 1
ATOM 971 C C . VAL A 1 120 ? 34.094 -11.523 -10.406 1 96.62 120 VAL A C 1
ATOM 973 O O . VAL A 1 120 ? 35.25 -11.43 -10.016 1 96.62 120 VAL A O 1
ATOM 976 N N . VAL A 1 121 ? 33.688 -11.25 -11.586 1 96.88 121 VAL A N 1
ATOM 977 C CA . VAL A 1 121 ? 34.594 -10.727 -12.594 1 96.88 121 VAL A CA 1
ATOM 978 C C . VAL A 1 121 ? 34.312 -9.234 -12.82 1 96.88 121 VAL A C 1
ATOM 980 O O . VAL A 1 121 ? 33.188 -8.844 -13.062 1 96.88 121 VAL A O 1
ATOM 983 N N . TYR A 1 122 ? 35.312 -8.477 -12.703 1 96.62 122 TYR A N 1
ATOM 984 C CA . TYR A 1 122 ? 35.156 -7.031 -12.883 1 96.62 122 TYR A CA 1
ATOM 985 C C . TYR A 1 122 ? 36.469 -6.418 -13.391 1 96.62 122 TYR A C 1
ATOM 987 O O . TYR A 1 122 ? 37.5 -7.078 -13.422 1 96.62 122 TYR A O 1
ATOM 995 N N . ALA A 1 123 ? 36.281 -5.148 -13.844 1 97.31 123 ALA A N 1
ATOM 996 C CA . ALA A 1 123 ? 37.438 -4.406 -14.32 1 97.31 123 ALA A CA 1
ATOM 997 C C . ALA A 1 123 ? 37.844 -3.305 -13.344 1 97.31 123 ALA A C 1
ATOM 999 O O . ALA A 1 123 ? 36.969 -2.596 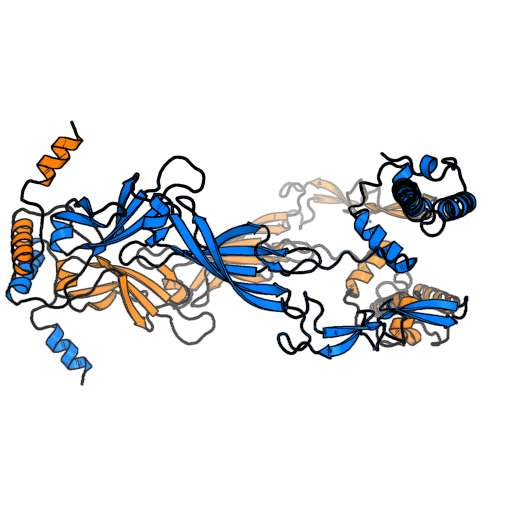-12.82 1 97.31 123 ALA A O 1
ATOM 1000 N N . ARG A 1 124 ? 39.094 -3.365 -13.047 1 96.69 124 ARG A N 1
ATOM 1001 C CA . ARG A 1 124 ? 39.531 -2.254 -12.219 1 96.69 124 ARG A CA 1
ATOM 1002 C C . ARG A 1 124 ? 40.781 -1.595 -12.812 1 96.69 124 ARG A C 1
ATOM 1004 O O . ARG A 1 124 ? 41.469 -2.203 -13.625 1 96.69 124 ARG A O 1
ATOM 1011 N N . LEU A 1 125 ? 41 -0.301 -12.461 1 96.5 125 LEU A N 1
ATOM 1012 C CA . LEU A 1 125 ? 42.156 0.442 -12.914 1 96.5 125 LEU A CA 1
ATOM 1013 C C . LEU A 1 125 ? 43.375 0.07 -12.102 1 96.5 125 LEU A C 1
ATOM 1015 O O . LEU A 1 125 ? 43.344 0.098 -10.867 1 96.5 125 LEU A O 1
ATOM 1019 N N . VAL A 1 126 ? 44.406 -0.381 -12.859 1 95.56 126 VAL A N 1
ATOM 1020 C CA . VAL A 1 126 ? 45.688 -0.723 -12.25 1 95.56 126 VAL A CA 1
ATOM 1021 C C . VAL A 1 126 ? 46.812 0.138 -12.852 1 95.56 126 VAL A C 1
ATOM 1023 O O . VAL A 1 126 ? 46.688 0.629 -13.977 1 95.56 126 VAL A O 1
ATOM 1026 N N . PRO A 1 127 ? 47.844 0.402 -12.07 1 93.44 127 PRO A N 1
ATOM 1027 C CA . PRO A 1 127 ? 48.969 1.18 -12.617 1 93.44 127 PRO A CA 1
ATOM 1028 C C . PRO A 1 127 ? 49.562 0.552 -13.883 1 93.44 127 PRO A C 1
ATOM 1030 O O . PRO A 1 127 ? 49.719 -0.67 -13.953 1 93.44 127 PRO A O 1
ATOM 1033 N N . CYS A 1 128 ? 49.812 1.406 -14.859 1 94.31 128 CYS A N 1
ATOM 1034 C CA . CYS A 1 128 ? 50.406 0.945 -16.094 1 94.31 128 CYS A CA 1
ATOM 1035 C C . CYS A 1 128 ? 51.812 0.375 -15.844 1 94.31 128 CYS A C 1
ATOM 1037 O O . CYS A 1 128 ? 52.656 1.052 -15.273 1 94.31 128 CYS A O 1
ATOM 1039 N N . GLU A 1 129 ? 51.969 -0.816 -16.25 1 91.81 129 GLU A N 1
ATOM 1040 C CA . GLU A 1 129 ? 53.25 -1.477 -16 1 91.81 129 GLU A CA 1
ATOM 1041 C C . GLU A 1 129 ? 54.344 -0.856 -16.859 1 91.81 129 GLU A C 1
ATOM 1043 O O . GLU A 1 129 ? 55.5 -0.747 -16.406 1 91.81 129 GLU A O 1
ATOM 1048 N N . ALA A 1 130 ? 54.031 -0.343 -17.969 1 92.25 130 ALA A N 1
ATOM 1049 C CA . ALA A 1 130 ? 55 0.21 -18.922 1 92.25 130 ALA A CA 1
ATOM 1050 C C . ALA A 1 130 ? 55.625 1.493 -18.375 1 92.25 130 ALA A C 1
ATOM 1052 O O . ALA A 1 130 ? 56.812 1.747 -18.578 1 92.25 130 ALA A O 1
ATOM 1053 N N . CYS A 1 131 ? 54.844 2.275 -17.625 1 91.5 131 CYS A N 1
ATOM 1054 C CA . CYS A 1 131 ? 55.375 3.553 -17.141 1 91.5 131 CYS A CA 1
ATOM 1055 C C . CYS A 1 131 ? 55.375 3.607 -15.617 1 91.5 131 CYS A C 1
ATOM 1057 O O . CYS A 1 131 ? 55.625 4.656 -15.031 1 91.5 131 CYS A O 1
ATOM 1059 N N . GLY A 1 132 ? 55 2.475 -14.969 1 89 132 GLY A N 1
ATOM 1060 C CA . GLY A 1 132 ? 54.969 2.404 -13.516 1 89 132 GLY A CA 1
ATOM 1061 C C . GLY A 1 132 ? 53.969 3.365 -12.898 1 89 132 GLY A C 1
ATOM 1062 O O . GLY A 1 132 ? 54.188 3.904 -11.812 1 89 132 GLY A O 1
ATOM 1063 N N . GLY A 1 133 ? 52.969 3.707 -13.664 1 89.62 133 GLY A N 1
ATOM 1064 C CA . GLY A 1 133 ? 51.906 4.559 -13.164 1 89.62 133 GLY A CA 1
ATOM 1065 C C . GLY A 1 133 ? 52.156 6.039 -13.375 1 89.62 133 GLY A C 1
ATOM 1066 O O . GLY A 1 133 ? 51.406 6.887 -12.891 1 89.62 133 GLY A O 1
ATOM 1067 N N . GLN A 1 134 ? 53.125 6.348 -14.141 1 87.06 134 GLN A N 1
ATOM 1068 C CA . GLN A 1 134 ? 53.531 7.742 -14.266 1 87.06 134 GLN A CA 1
ATOM 1069 C C . GLN A 1 134 ? 52.875 8.414 -15.453 1 87.06 134 GLN A C 1
ATOM 1071 O O . GLN A 1 134 ? 52.781 9.641 -15.508 1 87.06 134 GLN A O 1
ATOM 1076 N N . GLY A 1 135 ? 52.375 7.633 -16.438 1 88.75 135 GLY A N 1
ATOM 1077 C CA . GLY A 1 135 ? 51.719 8.164 -17.609 1 88.75 135 GLY A CA 1
ATOM 1078 C C . GLY A 1 135 ? 52.688 8.508 -18.734 1 88.75 135 GLY A C 1
ATOM 1079 O O . GLY A 1 135 ? 52.281 8.859 -19.844 1 88.75 135 GLY A O 1
ATOM 1080 N N . GLY A 1 136 ? 53.969 8.508 -18.469 1 89.69 136 GLY A N 1
ATOM 1081 C CA . GLY A 1 136 ? 54.969 8.883 -19.438 1 89.69 136 GLY A CA 1
ATOM 1082 C C . GLY A 1 136 ? 56.219 9.461 -18.797 1 89.69 136 GLY A C 1
ATOM 1083 O O . GLY A 1 136 ? 56.469 9.266 -17.594 1 89.69 136 GLY A O 1
ATOM 1084 N N . LYS A 1 137 ? 57.031 10.008 -19.688 1 90.38 137 LYS A N 1
ATOM 1085 C CA . LYS A 1 137 ? 58.219 10.672 -19.188 1 90.38 137 LYS A CA 1
ATOM 1086 C C . LYS A 1 137 ? 57.875 12.031 -18.578 1 90.38 137 LYS A C 1
ATOM 1088 O O . LYS A 1 137 ? 57.438 12.938 -19.297 1 90.38 137 LYS A O 1
ATOM 1093 N N . ARG A 1 138 ? 58.094 12.07 -17.281 1 88.75 138 ARG A N 1
ATOM 1094 C CA . ARG A 1 138 ? 57.719 13.273 -16.562 1 88.75 138 ARG A CA 1
ATOM 1095 C C . ARG A 1 138 ? 58.875 14.25 -16.453 1 88.75 138 ARG A C 1
ATOM 1097 O O . ARG A 1 138 ? 60.031 13.836 -16.25 1 88.75 138 ARG A O 1
ATOM 1104 N N . VAL A 1 139 ? 58.5 15.531 -16.797 1 90.19 139 VAL A N 1
ATOM 1105 C CA . VAL A 1 139 ? 59.469 16.625 -16.578 1 90.19 139 VAL A CA 1
ATOM 1106 C C . VAL A 1 139 ? 58.875 17.625 -15.594 1 90.19 139 VAL A C 1
ATOM 1108 O O . VAL A 1 139 ? 57.656 17.797 -15.523 1 90.19 139 VAL A O 1
ATOM 1111 N N . THR A 1 140 ? 59.688 18.141 -14.781 1 90.62 140 THR A N 1
ATOM 1112 C CA . THR A 1 140 ? 59.25 19.109 -13.789 1 90.62 140 THR A CA 1
ATOM 1113 C C . THR A 1 140 ? 58.625 20.328 -14.469 1 90.62 140 THR A C 1
ATOM 1115 O O . THR A 1 140 ? 59.156 20.844 -15.445 1 90.62 140 THR A O 1
ATOM 1118 N N . CYS A 1 141 ? 57.5 20.672 -14.008 1 90.81 141 CYS A N 1
ATOM 1119 C CA . CYS A 1 141 ? 56.844 21.859 -14.555 1 90.81 141 CYS A CA 1
ATOM 1120 C C . CYS A 1 141 ? 57.688 23.094 -14.312 1 90.81 141 CYS A C 1
ATOM 1122 O O . CYS A 1 141 ? 58 23.422 -13.172 1 90.81 141 CYS A O 1
ATOM 1124 N N . PRO A 1 142 ? 58 23.734 -15.352 1 89.12 142 PRO A N 1
ATOM 1125 C CA . PRO A 1 142 ? 58.844 24.922 -15.188 1 89.12 142 PRO A CA 1
ATOM 1126 C C . PRO A 1 142 ? 58.125 26.078 -14.516 1 89.12 142 PRO A C 1
ATOM 1128 O O . PRO A 1 142 ? 58.781 26.938 -13.883 1 89.12 142 PRO A O 1
ATOM 1131 N N . THR A 1 143 ? 56.844 26.016 -14.648 1 88.69 143 THR A N 1
ATOM 1132 C CA . THR A 1 143 ? 56.062 27.125 -14.133 1 88.69 143 THR A CA 1
ATOM 1133 C C . THR A 1 143 ? 55.969 27.062 -12.609 1 88.69 143 THR A C 1
ATOM 1135 O O . THR A 1 143 ? 56.188 28.078 -11.93 1 88.69 143 THR A O 1
ATOM 1138 N N . CYS A 1 144 ? 55.781 25.922 -12.094 1 85.75 144 CYS A N 1
ATOM 1139 C CA . CYS A 1 144 ? 55.562 25.828 -10.656 1 85.75 144 CYS A CA 1
ATOM 1140 C C . CYS A 1 144 ? 56.719 25.156 -9.961 1 85.75 144 CYS A C 1
ATOM 1142 O O . CYS A 1 144 ? 56.75 25.031 -8.734 1 85.75 144 CYS A O 1
ATOM 1144 N N . GLY A 1 145 ? 57.656 24.734 -10.68 1 89.25 145 GLY A N 1
ATOM 1145 C CA . GLY A 1 145 ? 58.844 24.094 -10.125 1 89.25 145 GLY A CA 1
ATOM 1146 C C . GLY A 1 145 ? 58.531 22.812 -9.391 1 89.25 145 GLY A C 1
ATOM 1147 O O . GLY A 1 145 ? 59.156 22.5 -8.375 1 89.25 145 GLY A O 1
ATOM 1148 N N . GLY A 1 146 ? 57.531 22.156 -9.844 1 86.75 146 GLY A N 1
ATOM 1149 C CA . GLY A 1 146 ? 57.188 20.859 -9.266 1 86.75 146 GLY A CA 1
ATOM 1150 C C . GLY A 1 146 ? 56.156 20.953 -8.156 1 86.75 146 GLY A C 1
ATOM 1151 O O . GLY A 1 146 ? 55.719 19.938 -7.613 1 86.75 146 GLY A O 1
ATOM 1152 N N . ARG A 1 147 ? 55.656 22.109 -7.844 1 82.69 147 ARG A N 1
ATOM 1153 C CA . ARG A 1 147 ? 54.812 22.281 -6.668 1 82.69 147 ARG A CA 1
ATOM 1154 C C . ARG A 1 147 ? 53.344 22.094 -7.016 1 82.69 147 ARG A C 1
ATOM 1156 O O . ARG A 1 147 ? 52.531 21.766 -6.152 1 82.69 147 ARG A O 1
ATOM 1163 N N . GLY A 1 148 ? 53.062 22.297 -8.273 1 81.81 148 GLY A N 1
ATOM 1164 C CA . GLY A 1 148 ? 51.688 22.156 -8.719 1 81.81 148 GLY A CA 1
ATOM 1165 C C . GLY A 1 148 ? 50.812 23.375 -8.438 1 81.81 148 GLY A C 1
ATOM 1166 O O . GLY A 1 148 ? 49.656 23.438 -8.867 1 81.81 148 GLY A O 1
ATOM 1167 N N . VAL A 1 149 ? 51.375 24.359 -7.68 1 84.56 149 VAL A N 1
ATOM 1168 C CA . VAL A 1 149 ? 50.656 25.594 -7.355 1 84.56 149 VAL A CA 1
ATOM 1169 C C . VAL A 1 149 ? 51.531 26.797 -7.621 1 84.56 149 VAL A C 1
ATOM 1171 O O . VAL A 1 149 ? 52.781 26.688 -7.648 1 84.56 149 VAL A O 1
ATOM 1174 N N . VAL A 1 150 ? 50.844 27.859 -7.98 1 86.56 150 VAL A N 1
ATOM 1175 C CA . VAL A 1 150 ? 51.531 29.109 -8.195 1 86.56 150 VAL A CA 1
ATOM 1176 C C . VAL A 1 150 ? 51.062 30.156 -7.188 1 86.56 150 VAL A C 1
ATOM 1178 O O . VAL A 1 150 ? 49.844 30.203 -6.879 1 86.56 150 VAL A O 1
ATOM 1181 N N . GLU A 1 151 ? 52 30.75 -6.531 1 80.94 151 GLU A N 1
ATOM 1182 C CA . GLU A 1 151 ? 51.688 31.797 -5.555 1 80.94 151 GLU A CA 1
ATOM 1183 C C . GLU A 1 151 ? 51.625 33.156 -6.215 1 80.94 151 GLU A C 1
ATOM 1185 O O . GLU A 1 151 ? 52.531 33.531 -6.973 1 80.94 151 GLU A O 1
ATOM 1190 N N . THR A 1 152 ? 50.5 33.719 -6.188 1 76.94 152 THR A N 1
ATOM 1191 C CA . THR A 1 152 ? 50.312 35.062 -6.695 1 76.94 152 THR A CA 1
ATOM 1192 C C . THR A 1 152 ? 50.125 36.062 -5.551 1 76.94 152 THR A C 1
ATOM 1194 O O . THR A 1 152 ? 49.344 35.781 -4.625 1 76.94 152 THR A O 1
ATOM 1197 N N . PHE A 1 153 ? 51.031 37.031 -5.547 1 75.81 153 PHE A N 1
ATOM 1198 C CA . PHE A 1 153 ? 50.938 38.094 -4.566 1 75.81 153 PHE A CA 1
ATOM 1199 C C . PHE A 1 153 ? 49.906 39.125 -5.004 1 75.81 153 PHE A C 1
ATOM 1201 O O . PHE A 1 153 ? 50 39.688 -6.102 1 75.81 153 PHE A O 1
ATOM 1208 N N . ARG A 1 154 ? 48.812 39.062 -4.363 1 71.62 154 ARG A N 1
ATOM 1209 C CA . ARG A 1 154 ? 47.844 40.094 -4.645 1 71.62 154 ARG A CA 1
ATOM 1210 C C . ARG A 1 154 ? 47.875 41.188 -3.604 1 71.62 154 ARG A C 1
ATOM 1212 O O . ARG A 1 154 ? 47.906 40.938 -2.4 1 71.62 154 ARG A O 1
ATOM 1219 N N . GLN A 1 155 ? 48.125 42.312 -4.094 1 72.25 155 GLN A N 1
ATOM 1220 C CA . GLN A 1 155 ? 48.219 43.469 -3.215 1 72.25 155 GLN A CA 1
ATOM 1221 C C . GLN A 1 155 ? 46.844 44 -2.875 1 72.25 155 GLN A C 1
ATOM 1223 O O . GLN A 1 155 ? 46.062 44.312 -3.77 1 72.25 155 GLN A O 1
ATOM 1228 N N . GLY A 1 156 ? 46.406 43.625 -1.838 1 61.59 156 GLY A N 1
ATOM 1229 C CA . GLY A 1 156 ? 45.188 44.281 -1.4 1 61.59 156 GLY A CA 1
ATOM 1230 C C . GLY A 1 156 ? 45.438 45.562 -0.623 1 61.59 156 GLY A C 1
ATOM 1231 O O . GLY A 1 156 ? 46.594 45.969 -0.426 1 61.59 156 GLY A O 1
ATOM 1232 N N . PHE A 1 157 ? 44.312 46.375 -0.297 1 67.25 157 PHE A N 1
ATOM 1233 C CA . PHE A 1 157 ? 44.344 47.656 0.399 1 67.25 157 PHE A CA 1
ATOM 1234 C C . PHE A 1 157 ? 45.094 47.5 1.733 1 67.25 157 PHE A C 1
ATOM 1236 O O . PHE A 1 157 ? 45.719 48.438 2.197 1 67.25 157 PHE A O 1
ATOM 1243 N N . PHE A 1 158 ? 44.844 46.375 2.402 1 65.62 158 PHE A N 1
ATOM 1244 C CA . PHE A 1 158 ? 45.375 46.188 3.74 1 65.62 158 PHE A CA 1
ATOM 1245 C C . PHE A 1 158 ? 46.656 45.375 3.688 1 65.62 158 PHE A C 1
ATOM 1247 O O . PHE A 1 158 ? 47.094 44.812 4.707 1 65.62 158 PHE A O 1
ATOM 1254 N N . GLY A 1 159 ? 47.312 45.281 2.568 1 65.38 159 GLY A N 1
ATOM 1255 C CA . GLY A 1 159 ? 48.531 44.5 2.352 1 65.38 159 GLY A CA 1
ATOM 1256 C C . GLY A 1 159 ? 48.375 43.406 1.316 1 65.38 159 GLY A C 1
ATOM 1257 O O . GLY A 1 159 ? 47.281 43.219 0.764 1 65.38 159 GLY A O 1
ATOM 1258 N N . GLY A 1 160 ? 49.5 42.812 0.914 1 61.41 160 GLY A N 1
ATOM 1259 C CA . GLY A 1 160 ? 49.5 41.781 -0.121 1 61.41 160 GLY A CA 1
ATOM 1260 C C . GLY A 1 160 ? 49.25 40.375 0.422 1 61.41 160 GLY A C 1
ATOM 1261 O O . GLY A 1 160 ? 49.594 40.094 1.577 1 61.41 160 GLY A O 1
ATOM 1262 N N . PHE A 1 161 ? 48.312 39.75 0.105 1 71.25 161 PHE A N 1
ATOM 1263 C CA . PHE A 1 161 ? 48.156 38.375 0.463 1 71.25 161 PHE A CA 1
ATOM 1264 C C . PHE A 1 161 ? 48.562 37.469 -0.694 1 71.25 161 PHE A C 1
ATOM 1266 O O . PHE A 1 161 ? 48.5 37.875 -1.856 1 71.25 161 PHE A O 1
ATOM 1273 N N . VAL A 1 162 ? 49.219 36.344 -0.308 1 71.88 162 VAL A N 1
ATOM 1274 C CA . VAL A 1 162 ? 49.656 35.344 -1.269 1 71.88 162 VAL A CA 1
ATOM 1275 C C . VAL A 1 162 ? 48.531 34.344 -1.503 1 71.88 162 VAL A C 1
ATOM 1277 O O . VAL A 1 162 ? 48 33.781 -0.552 1 71.88 162 VAL A O 1
ATOM 1280 N N . THR A 1 163 ? 47.969 34.438 -2.637 1 75.19 163 THR A N 1
ATOM 1281 C CA . THR A 1 163 ? 46.969 33.438 -3.035 1 75.19 163 THR A CA 1
ATOM 1282 C C . THR A 1 163 ? 47.656 32.312 -3.793 1 75.19 163 THR A C 1
ATOM 1284 O O . THR A 1 163 ? 48.531 32.531 -4.613 1 75.19 163 THR A O 1
ATOM 1287 N N . ARG A 1 164 ? 47.406 31.109 -3.324 1 78.25 164 ARG A N 1
ATOM 1288 C CA . ARG A 1 164 ? 47.875 29.906 -4.016 1 78.25 164 ARG A CA 1
ATOM 1289 C C . ARG A 1 164 ? 46.844 29.375 -4.984 1 78.25 164 ARG A C 1
ATOM 1291 O O . ARG A 1 164 ? 45.688 29.125 -4.598 1 78.25 164 ARG A O 1
ATOM 1298 N N . THR A 1 165 ? 47.156 29.5 -6.199 1 82.56 165 THR A N 1
ATOM 1299 C CA . THR A 1 165 ? 46.281 28.953 -7.219 1 82.56 165 THR A CA 1
ATOM 1300 C C . THR A 1 165 ? 46.906 27.734 -7.883 1 82.56 165 THR A C 1
ATOM 1302 O O . THR A 1 165 ? 48.125 27.578 -7.867 1 82.56 165 THR A O 1
ATOM 1305 N N . THR A 1 166 ? 46.094 26.797 -8.289 1 87.06 166 THR A N 1
ATOM 1306 C CA . THR A 1 166 ? 46.562 25.625 -9.023 1 87.06 166 THR A CA 1
ATOM 1307 C C . THR A 1 166 ? 47.375 26.047 -10.258 1 87.06 166 THR A C 1
ATOM 1309 O O . THR A 1 166 ? 46.938 26.938 -11 1 87.06 166 THR A O 1
ATOM 1312 N N . CYS A 1 167 ? 48.531 25.484 -10.422 1 85.5 167 CYS A N 1
ATOM 1313 C CA . CYS A 1 167 ? 49.344 25.797 -11.586 1 85.5 167 CYS A CA 1
ATOM 1314 C C . CYS A 1 167 ? 48.594 25.516 -12.875 1 85.5 167 CYS A C 1
ATOM 1316 O O . CYS A 1 167 ? 48.125 24.391 -13.102 1 85.5 167 CYS A O 1
ATOM 1318 N N . PRO A 1 168 ? 48.344 26.5 -13.609 1 88.12 168 PRO A N 1
ATOM 1319 C CA . PRO A 1 168 ? 47.594 26.281 -14.844 1 88.12 168 PRO A CA 1
ATOM 1320 C C . PRO A 1 168 ? 48.312 25.391 -15.844 1 88.12 168 PRO A C 1
ATOM 1322 O O . PRO A 1 168 ? 47.688 24.766 -16.688 1 88.12 168 PRO A O 1
ATOM 1325 N N . HIS A 1 169 ? 49.594 25.391 -15.758 1 89 169 HIS A N 1
ATOM 1326 C CA . HIS A 1 169 ? 50.375 24.656 -16.734 1 89 169 HIS A CA 1
ATOM 1327 C C . HIS A 1 169 ? 50.375 23.172 -16.453 1 89 169 HIS A C 1
ATOM 1329 O O . HIS A 1 169 ? 50.219 22.359 -17.375 1 89 169 HIS A O 1
ATOM 1335 N N . CYS A 1 170 ? 50.531 22.75 -15.297 1 86.31 170 CYS A N 1
ATOM 1336 C CA . CYS A 1 170 ? 50.531 21.344 -14.945 1 86.31 170 CYS A CA 1
ATOM 1337 C C . CYS A 1 170 ? 49.25 20.922 -14.289 1 86.31 170 CYS A C 1
ATOM 1339 O O . CYS A 1 170 ? 49.062 19.75 -13.93 1 86.31 170 CYS A O 1
ATOM 1341 N N . LYS A 1 171 ? 48.344 21.922 -14.18 1 88.38 171 LYS A N 1
ATOM 1342 C CA . LYS A 1 171 ? 47.031 21.703 -13.609 1 88.38 171 LYS A CA 1
ATOM 1343 C C . LYS A 1 171 ? 47.125 21 -12.266 1 88.38 171 LYS A C 1
ATOM 1345 O O . LYS A 1 171 ? 46.375 20.047 -12 1 88.38 171 LYS A O 1
ATOM 1350 N N . GLY A 1 172 ? 48.125 21.422 -11.547 1 80.56 172 GLY A N 1
ATOM 1351 C CA . GLY A 1 172 ? 48.219 20.969 -10.172 1 80.56 172 GLY A CA 1
ATOM 1352 C C . GLY A 1 172 ? 49.125 19.75 -10.016 1 80.56 172 GLY A C 1
ATOM 1353 O O . GLY A 1 172 ? 49.375 19.297 -8.898 1 80.56 172 GLY A O 1
ATOM 1354 N N . GLN A 1 173 ? 49.688 19.203 -11.078 1 81.5 173 GLN A N 1
ATOM 1355 C CA . GLN A 1 173 ? 50.406 17.938 -11.023 1 81.5 173 GLN A CA 1
ATOM 1356 C C . GLN A 1 173 ? 51.844 18.125 -10.641 1 81.5 173 GLN A C 1
ATOM 1358 O O . GLN A 1 173 ? 52.469 17.25 -10.047 1 81.5 173 GLN A O 1
ATOM 1363 N N . GLY A 1 174 ? 52.344 19.219 -10.898 1 81.94 174 GLY A N 1
ATOM 1364 C CA . GLY A 1 174 ? 53.75 19.516 -10.594 1 81.94 174 GLY A CA 1
ATOM 1365 C C . GLY A 1 174 ? 54.688 19.016 -11.656 1 81.94 174 GLY A C 1
ATOM 1366 O O . GLY A 1 174 ? 55.906 19.281 -11.586 1 81.94 174 GLY A O 1
ATOM 1367 N N . HIS A 1 175 ? 54.125 18.234 -12.578 1 87 175 HIS A N 1
ATOM 1368 C CA . HIS A 1 175 ? 54.938 17.719 -13.672 1 87 175 HIS A CA 1
ATOM 1369 C C . HIS A 1 175 ? 54.219 17.797 -15 1 87 175 HIS A C 1
ATOM 1371 O O . HIS A 1 175 ? 53 18 -15.031 1 87 175 HIS A O 1
ATOM 1377 N N . LEU A 1 176 ? 55.031 17.891 -16.062 1 89.06 176 LEU A N 1
ATOM 1378 C CA . LEU A 1 176 ? 54.5 17.781 -17.422 1 89.06 176 LEU A CA 1
ATOM 1379 C C . LEU A 1 176 ? 54.969 16.484 -18.078 1 89.06 176 LEU A C 1
ATOM 1381 O O . LEU A 1 176 ? 56 15.922 -17.703 1 89.06 176 LEU A O 1
ATOM 1385 N N . LEU A 1 177 ? 54.125 16.016 -18.969 1 88.31 177 LEU A N 1
ATOM 1386 C CA . LEU A 1 177 ? 54.469 14.805 -19.703 1 88.31 177 LEU A CA 1
ATOM 1387 C C . LEU A 1 177 ? 55.219 15.148 -21 1 88.31 177 LEU A C 1
ATOM 1389 O O . LEU A 1 177 ? 54.625 15.688 -21.938 1 88.31 177 LEU A O 1
ATOM 1393 N N . ALA A 1 178 ? 56.5 14.922 -20.984 1 88.62 178 ALA A N 1
ATOM 1394 C CA . ALA A 1 178 ? 57.281 15.148 -22.188 1 88.62 178 ALA A CA 1
ATOM 1395 C C . ALA A 1 178 ? 56.875 14.18 -23.297 1 88.62 178 ALA A C 1
ATOM 1397 O O . ALA A 1 178 ? 56.781 14.57 -24.469 1 88.62 178 ALA A O 1
ATOM 1398 N N . GLU A 1 179 ? 56.688 12.883 -22.922 1 91.62 179 GLU A N 1
ATOM 1399 C CA . GLU A 1 179 ? 56.219 11.82 -23.797 1 91.62 179 GLU A CA 1
ATOM 1400 C C . GLU A 1 179 ? 55.188 10.938 -23.109 1 91.62 179 GLU A C 1
ATOM 1402 O O . GLU A 1 179 ? 55.438 10.438 -22.016 1 91.62 179 GLU A O 1
ATOM 1407 N N . ALA A 1 180 ? 54.156 10.859 -23.844 1 92.06 180 ALA A N 1
ATOM 1408 C CA . ALA A 1 180 ? 53.094 10.023 -23.266 1 92.06 180 ALA A CA 1
ATOM 1409 C C . ALA A 1 180 ? 53.438 8.539 -23.438 1 92.06 180 ALA A C 1
ATOM 1411 O O . ALA A 1 180 ? 54.031 8.141 -24.438 1 92.06 180 ALA A O 1
ATOM 1412 N N . CYS A 1 181 ? 53.188 7.812 -22.406 1 93.5 181 CYS A N 1
ATOM 1413 C CA . CYS A 1 181 ? 53.344 6.367 -22.469 1 93.5 181 CYS A CA 1
ATOM 1414 C C . CYS A 1 181 ? 52.5 5.77 -23.594 1 93.5 181 CYS A C 1
ATOM 1416 O O . CYS A 1 181 ? 51.344 6.094 -23.75 1 93.5 181 CYS A O 1
ATOM 1418 N N . PRO A 1 182 ? 53.031 5.004 -24.391 1 92.81 182 PRO A N 1
ATOM 1419 C CA . PRO A 1 182 ? 52.281 4.434 -25.516 1 92.81 182 PRO A CA 1
ATOM 1420 C C . PRO A 1 182 ? 51.188 3.469 -25.047 1 92.81 182 PRO A C 1
ATOM 1422 O O . PRO A 1 182 ? 50.219 3.246 -25.781 1 92.81 182 PRO A O 1
ATOM 1425 N N . THR A 1 183 ? 51.375 2.924 -23.938 1 93 183 THR A N 1
ATOM 1426 C CA . THR A 1 183 ? 50.438 1.917 -23.438 1 93 183 THR A CA 1
ATOM 1427 C C . THR A 1 183 ? 49.219 2.578 -22.797 1 93 183 THR A C 1
ATOM 1429 O O . THR A 1 183 ? 48.094 2.229 -23.109 1 93 183 THR A O 1
ATOM 1432 N N . CYS A 1 184 ? 49.375 3.533 -21.906 1 94.12 184 CYS A N 1
ATOM 1433 C CA . CYS A 1 184 ? 48.281 4.133 -21.172 1 94.12 184 CYS A CA 1
ATOM 1434 C C . CYS A 1 184 ? 47.938 5.512 -21.719 1 94.12 184 CYS A C 1
ATOM 1436 O O . CYS A 1 184 ? 46.969 6.141 -21.281 1 94.12 184 CYS A O 1
ATOM 1438 N N . HIS A 1 185 ? 48.719 6.051 -22.625 1 93.19 185 HIS A N 1
ATOM 1439 C CA . HIS A 1 185 ? 48.469 7.305 -23.328 1 93.19 185 HIS A CA 1
ATOM 1440 C C . HIS A 1 185 ? 48.344 8.469 -22.359 1 93.19 185 HIS A C 1
ATOM 1442 O O . HIS A 1 185 ? 47.438 9.305 -22.484 1 93.19 185 HIS A O 1
ATOM 1448 N N . GLY A 1 186 ? 49.188 8.312 -21.438 1 89.38 186 GLY A N 1
ATOM 1449 C CA . GLY A 1 186 ? 49.25 9.445 -20.531 1 89.38 186 GLY A CA 1
ATOM 1450 C C . GLY A 1 186 ? 48.406 9.266 -19.281 1 89.38 186 GLY A C 1
ATOM 1451 O O . GLY A 1 186 ? 48.469 10.07 -18.344 1 89.38 186 GLY A O 1
ATOM 1452 N N . ARG A 1 187 ? 47.625 8.219 -19.156 1 89.69 187 ARG A N 1
ATOM 1453 C CA . ARG A 1 187 ? 46.656 8.062 -18.062 1 89.69 187 ARG A CA 1
ATOM 1454 C C . ARG A 1 187 ? 47.344 7.516 -16.812 1 89.69 187 ARG A C 1
ATOM 1456 O O . ARG A 1 187 ? 46.906 7.816 -15.688 1 89.69 187 ARG A O 1
ATOM 1463 N N . GLY A 1 188 ? 48.344 6.805 -16.984 1 90.88 188 GLY A N 1
ATOM 1464 C CA . GLY A 1 188 ? 49.062 6.219 -15.875 1 90.88 188 GLY A CA 1
ATOM 1465 C C . GLY A 1 188 ? 48.406 4.965 -15.328 1 90.88 188 GLY A C 1
ATOM 1466 O O . GLY A 1 188 ? 49 4.254 -14.516 1 90.88 188 GLY A O 1
ATOM 1467 N N . ARG A 1 189 ? 47.219 4.73 -15.719 1 94.19 189 ARG A N 1
ATOM 1468 C CA . ARG A 1 189 ? 46.469 3.549 -15.297 1 94.19 189 ARG A CA 1
ATOM 1469 C C . ARG A 1 189 ? 45.781 2.879 -16.484 1 94.19 189 ARG A C 1
ATOM 1471 O O . ARG A 1 189 ? 45.5 3.531 -17.5 1 94.19 189 ARG A O 1
ATOM 1478 N N . ILE A 1 190 ? 45.594 1.575 -16.359 1 95.12 190 ILE A N 1
ATOM 1479 C CA . ILE A 1 190 ? 44.906 0.827 -17.406 1 95.12 190 ILE A CA 1
ATOM 1480 C C . ILE A 1 190 ? 43.875 -0.124 -16.781 1 95.12 190 ILE A C 1
ATOM 1482 O O . ILE A 1 190 ? 44.062 -0.578 -15.648 1 95.12 190 ILE A O 1
ATOM 1486 N N . PRO A 1 191 ? 42.781 -0.331 -17.578 1 95.56 191 PRO A N 1
ATOM 1487 C CA . PRO A 1 191 ? 41.812 -1.294 -17.078 1 95.56 191 PRO A CA 1
ATOM 1488 C C . PRO A 1 191 ? 42.281 -2.738 -17.188 1 95.56 191 PRO A C 1
ATOM 1490 O O . PRO A 1 191 ? 42.906 -3.117 -18.188 1 95.56 191 PRO A O 1
ATOM 1493 N N . ARG A 1 192 ? 42.156 -3.525 -16.109 1 95.56 192 ARG A N 1
ATOM 1494 C CA . ARG A 1 192 ? 42.469 -4.949 -16.078 1 95.56 192 ARG A CA 1
ATOM 1495 C C . ARG A 1 192 ? 41.312 -5.754 -15.492 1 95.56 192 ARG A C 1
ATOM 1497 O O . ARG A 1 192 ? 40.719 -5.34 -14.508 1 95.56 192 ARG A O 1
ATOM 1504 N N . GLU A 1 193 ? 41.125 -6.895 -16.156 1 96.81 193 GLU A N 1
ATOM 1505 C CA . GLU A 1 193 ? 40.062 -7.781 -15.641 1 96.81 193 GLU A CA 1
ATOM 1506 C C . GLU A 1 193 ? 40.562 -8.57 -14.43 1 96.81 193 GLU A C 1
ATOM 1508 O O . GLU A 1 193 ? 41.656 -9.156 -14.461 1 96.81 193 GLU A O 1
ATOM 1513 N N . GLU A 1 194 ? 39.812 -8.461 -13.398 1 95.31 194 GLU A N 1
ATOM 1514 C CA . GLU A 1 194 ? 40.125 -9.18 -12.172 1 95.31 194 GLU A CA 1
ATOM 1515 C C . GLU A 1 194 ? 39 -10.164 -11.805 1 95.31 194 GLU A C 1
ATOM 1517 O O . GLU A 1 194 ? 37.844 -9.945 -12.141 1 95.31 194 GLU A O 1
ATOM 1522 N N . ARG A 1 195 ? 39.469 -11.312 -11.188 1 96.12 195 ARG A N 1
ATOM 1523 C CA . ARG A 1 195 ? 38.531 -12.32 -10.68 1 96.12 195 ARG A CA 1
ATOM 1524 C C . ARG A 1 195 ? 38.719 -12.531 -9.18 1 96.12 195 ARG A C 1
ATOM 1526 O O . ARG A 1 195 ? 39.844 -12.805 -8.719 1 96.12 195 ARG A O 1
ATOM 1533 N N . ILE A 1 196 ? 37.625 -12.344 -8.5 1 95.62 196 ILE A N 1
ATOM 1534 C CA . ILE A 1 196 ? 37.719 -12.562 -7.059 1 95.62 196 ILE A CA 1
ATOM 1535 C C . ILE A 1 196 ? 36.594 -13.508 -6.613 1 95.62 196 ILE A C 1
ATOM 1537 O O . ILE A 1 196 ? 35.562 -13.602 -7.27 1 95.62 196 ILE A O 1
ATOM 1541 N N . THR A 1 197 ? 36.969 -14.211 -5.535 1 96.56 197 THR A N 1
ATOM 1542 C CA . THR A 1 197 ? 35.969 -15.102 -4.941 1 96.56 197 THR A CA 1
ATOM 1543 C C . THR A 1 197 ? 35.344 -14.469 -3.701 1 96.56 197 THR A C 1
ATOM 1545 O O . THR A 1 197 ? 36.062 -14.016 -2.805 1 96.56 197 THR A O 1
ATOM 1548 N N . VAL A 1 198 ? 34.031 -14.383 -3.75 1 95.81 198 VAL A N 1
ATOM 1549 C CA . VAL A 1 198 ? 33.344 -13.836 -2.588 1 95.81 198 VAL A CA 1
ATOM 1550 C C . VAL A 1 198 ? 32.469 -14.914 -1.97 1 95.81 198 VAL A C 1
ATOM 1552 O O . VAL A 1 198 ? 31.891 -15.734 -2.684 1 95.81 198 VAL A O 1
ATOM 1555 N N . ARG A 1 199 ? 32.469 -14.898 -0.661 1 95.19 199 ARG A N 1
ATOM 1556 C CA . ARG A 1 199 ? 31.594 -15.828 0.061 1 95.19 199 ARG A CA 1
ATOM 1557 C C . ARG A 1 199 ? 30.234 -15.203 0.343 1 95.19 199 ARG A C 1
ATOM 1559 O O . ARG A 1 199 ? 30.141 -14.125 0.94 1 95.19 199 ARG A O 1
ATOM 1566 N N . ILE A 1 200 ? 29.219 -15.914 -0.079 1 94.56 200 ILE A N 1
ATOM 1567 C CA . ILE A 1 200 ? 27.859 -15.477 0.159 1 94.56 200 ILE A CA 1
ATOM 1568 C C . ILE A 1 200 ? 27.234 -16.297 1.293 1 94.56 200 ILE A C 1
ATOM 1570 O O . ILE A 1 200 ? 27 -17.5 1.142 1 94.56 200 ILE A O 1
ATOM 1574 N N . PRO A 1 201 ? 26.938 -15.672 2.426 1 93.31 201 PRO A N 1
ATOM 1575 C CA . PRO A 1 201 ? 26.328 -16.391 3.543 1 93.31 201 PRO A CA 1
ATOM 1576 C C . PRO A 1 201 ? 24.906 -16.844 3.248 1 93.31 201 PRO A C 1
ATOM 1578 O O . PRO A 1 201 ? 24.234 -16.266 2.395 1 93.31 201 PRO A O 1
ATOM 1581 N N . PRO A 1 202 ? 24.5 -17.844 4.02 1 94.06 202 PRO A N 1
ATOM 1582 C CA . PRO A 1 202 ? 23.109 -18.297 3.865 1 94.06 202 PRO A CA 1
ATOM 1583 C C . PRO A 1 202 ? 22.094 -17.219 4.273 1 94.06 202 PRO A C 1
ATOM 1585 O O . PRO A 1 202 ? 22.344 -16.469 5.215 1 94.06 202 PRO A O 1
ATOM 1588 N N . GLY A 1 203 ? 21.016 -17.109 3.5 1 94.69 203 GLY A N 1
ATOM 1589 C CA . GLY A 1 203 ? 19.891 -16.281 3.881 1 94.69 203 GLY A CA 1
ATOM 1590 C C . GLY A 1 203 ? 20.109 -14.812 3.568 1 94.69 203 GLY A C 1
ATOM 1591 O O . GLY A 1 203 ? 19.297 -13.961 3.955 1 94.69 203 GLY A O 1
ATOM 1592 N N . MET A 1 204 ? 21.188 -14.438 2.879 1 93.69 204 MET A N 1
ATOM 1593 C CA . MET A 1 204 ? 21.484 -13.039 2.576 1 93.69 204 MET A CA 1
ATOM 1594 C C . MET A 1 204 ? 20.391 -12.414 1.729 1 93.69 204 MET A C 1
ATOM 1596 O O . MET A 1 204 ? 19.859 -13.055 0.812 1 93.69 204 MET A O 1
ATOM 1600 N N . ASP A 1 205 ? 20.062 -11.117 1.986 1 93.5 205 ASP A N 1
ATOM 1601 C CA . ASP A 1 205 ? 18.953 -10.445 1.312 1 93.5 205 ASP A CA 1
ATOM 1602 C C . ASP A 1 205 ? 19.359 -9.977 -0.082 1 93.5 205 ASP A C 1
ATOM 1604 O O . ASP A 1 205 ? 20.516 -9.602 -0.303 1 93.5 205 ASP A O 1
ATOM 1608 N N . GLU A 1 206 ? 18.312 -10.031 -0.833 1 92.81 206 GLU A N 1
ATOM 1609 C CA . GLU A 1 206 ? 18.531 -9.422 -2.143 1 92.81 206 GLU A CA 1
ATOM 1610 C C . GLU A 1 206 ? 18.859 -7.934 -2.014 1 92.81 206 GLU A C 1
ATOM 1612 O O . GLU A 1 206 ? 18.25 -7.227 -1.211 1 92.81 206 GLU A O 1
ATOM 1617 N N . GLY A 1 207 ? 19.859 -7.496 -2.801 1 93.81 207 GLY A N 1
ATOM 1618 C CA . GLY A 1 207 ? 20.266 -6.098 -2.771 1 93.81 207 GLY A CA 1
ATOM 1619 C C . GLY A 1 207 ? 21.328 -5.801 -1.729 1 93.81 207 GLY A C 1
ATOM 1620 O O . GLY A 1 207 ? 21.906 -4.715 -1.718 1 93.81 207 GLY A O 1
ATOM 1621 N N . HIS A 1 208 ? 21.562 -6.766 -0.912 1 93.62 208 HIS A N 1
ATOM 1622 C CA . HIS A 1 208 ? 22.625 -6.582 0.061 1 93.62 208 HIS A CA 1
ATOM 1623 C C . HIS A 1 208 ? 23.953 -6.293 -0.63 1 93.62 208 HIS A C 1
ATOM 1625 O O . HIS A 1 208 ? 24.234 -6.832 -1.704 1 93.62 208 HIS A O 1
ATOM 1631 N N . VAL A 1 209 ? 24.719 -5.449 0.005 1 96.25 209 VAL A N 1
ATOM 1632 C CA . VAL A 1 209 ? 26 -5.066 -0.567 1 96.25 209 VAL A CA 1
ATOM 1633 C C . VAL A 1 209 ? 27.141 -5.609 0.3 1 96.25 209 VAL A C 1
ATOM 1635 O O . VAL A 1 209 ? 27.219 -5.305 1.492 1 96.25 209 VAL A O 1
ATOM 1638 N N . LEU A 1 210 ? 28.047 -6.418 -0.272 1 95.06 210 LEU A N 1
ATOM 1639 C CA . LEU A 1 210 ? 29.234 -6.941 0.37 1 95.06 210 LEU A CA 1
ATOM 1640 C C . LEU A 1 210 ? 30.453 -6.086 0.029 1 95.06 210 LEU A C 1
ATOM 1642 O O . LEU A 1 210 ? 30.766 -5.887 -1.146 1 95.06 210 LEU A O 1
ATOM 1646 N N . ARG A 1 211 ? 31.109 -5.629 1.027 1 96.75 211 ARG A N 1
ATOM 1647 C CA . ARG A 1 211 ? 32.312 -4.832 0.827 1 96.75 211 ARG A CA 1
ATOM 1648 C C . ARG A 1 211 ? 33.562 -5.719 0.8 1 96.75 211 ARG A C 1
ATOM 1650 O O . ARG A 1 211 ? 33.781 -6.539 1.697 1 96.75 211 ARG A O 1
ATOM 1657 N N . VAL A 1 212 ? 34.344 -5.629 -0.155 1 96.38 212 VAL A N 1
ATOM 1658 C CA . VAL A 1 212 ? 35.625 -6.273 -0.271 1 96.38 212 VAL A CA 1
ATOM 1659 C C . VAL A 1 212 ? 36.75 -5.215 -0.245 1 96.38 212 VAL A C 1
ATOM 1661 O O . VAL A 1 212 ? 37.031 -4.598 -1.27 1 96.38 212 VAL A O 1
ATOM 1664 N N . PRO A 1 213 ? 37.344 -5.164 0.852 1 96.5 213 PRO A N 1
ATOM 1665 C CA . PRO A 1 213 ? 38.344 -4.09 1.024 1 96.5 213 PRO A CA 1
ATOM 1666 C C . PRO A 1 213 ? 39.531 -4.242 0.104 1 96.5 213 PRO A C 1
ATOM 1668 O O . PRO A 1 213 ? 40.062 -5.352 -0.062 1 96.5 213 PRO A O 1
ATOM 1671 N N . GLY A 1 214 ? 39.969 -3.129 -0.568 1 96.25 214 GLY A N 1
ATOM 1672 C CA . GLY A 1 214 ? 41.219 -3.08 -1.318 1 96.25 214 GLY A CA 1
ATOM 1673 C C . GLY A 1 214 ? 41.094 -3.582 -2.742 1 96.25 214 GLY A C 1
ATOM 1674 O O . GLY A 1 214 ? 42.062 -3.676 -3.475 1 96.25 214 GLY A O 1
ATOM 1675 N N . TYR A 1 215 ? 39.875 -3.797 -3.076 1 96.88 215 TYR A N 1
ATOM 1676 C CA . TYR A 1 215 ? 39.719 -4.426 -4.383 1 96.88 215 TYR A CA 1
ATOM 1677 C C . TYR A 1 215 ? 39.062 -3.469 -5.371 1 96.88 215 TYR A C 1
ATOM 1679 O O . TYR A 1 215 ? 38.594 -3.893 -6.426 1 96.88 215 TYR A O 1
ATOM 1687 N N . GLY A 1 216 ? 39 -2.217 -5.07 1 97.31 216 GLY A N 1
ATOM 1688 C CA . GLY A 1 216 ? 38.625 -1.172 -6.008 1 97.31 216 GLY A CA 1
ATOM 1689 C C . GLY A 1 216 ? 39.75 -0.756 -6.93 1 97.31 216 GLY A C 1
ATOM 1690 O O . GLY A 1 216 ? 40.719 -1.509 -7.129 1 97.31 216 GLY A O 1
ATOM 1691 N N . ASN A 1 217 ? 39.562 0.499 -7.488 1 97.06 217 ASN A N 1
ATOM 1692 C CA . ASN A 1 217 ? 40.625 1.03 -8.352 1 97.06 217 ASN A CA 1
ATOM 1693 C C . ASN A 1 217 ? 41.906 1.297 -7.566 1 97.06 217 ASN A C 1
ATOM 1695 O O . ASN A 1 217 ? 41.844 1.73 -6.414 1 97.06 217 ASN A O 1
ATOM 1699 N N . LEU A 1 218 ? 43 0.99 -8.273 1 94.44 218 LEU A N 1
ATOM 1700 C CA . LEU A 1 218 ? 44.281 1.267 -7.648 1 94.44 218 LEU A CA 1
ATOM 1701 C C . LEU A 1 218 ? 44.719 2.699 -7.926 1 94.44 218 LEU A C 1
ATOM 1703 O O . LEU A 1 218 ? 44.531 3.209 -9.031 1 94.44 218 LEU A O 1
ATOM 1707 N N . ALA A 1 219 ? 45.219 3.324 -6.828 1 90.38 219 ALA A N 1
ATOM 1708 C CA . ALA A 1 219 ? 45.812 4.656 -6.91 1 90.38 219 ALA A CA 1
ATOM 1709 C C . ALA A 1 219 ? 47.031 4.773 -5.965 1 90.38 219 ALA A C 1
ATOM 1711 O O . ALA A 1 219 ? 47.219 3.922 -5.098 1 90.38 219 ALA A O 1
ATOM 1712 N N . PRO A 1 220 ? 47.812 5.781 -6.207 1 83.94 220 PRO A N 1
ATOM 1713 C CA . PRO A 1 220 ? 49 5.941 -5.371 1 83.94 220 PRO A CA 1
ATOM 1714 C C . PRO A 1 220 ? 48.688 5.98 -3.881 1 83.94 220 PRO A C 1
ATOM 1716 O O . PRO A 1 220 ? 49.5 5.535 -3.059 1 83.94 220 PRO A O 1
ATOM 1719 N N . GLY A 1 221 ? 47.594 6.449 -3.57 1 86.88 221 GLY A N 1
ATOM 1720 C CA . GLY A 1 221 ? 47.188 6.523 -2.178 1 86.88 221 GLY A CA 1
ATOM 1721 C C . GLY A 1 221 ? 46.562 5.23 -1.668 1 86.88 221 GLY A C 1
ATOM 1722 O O . GLY A 1 221 ? 46.062 5.176 -0.545 1 86.88 221 GLY A O 1
ATOM 1723 N N . GLY A 1 222 ? 46.688 4.172 -2.473 1 91.56 222 GLY A N 1
ATOM 1724 C CA . GLY A 1 222 ? 46.062 2.9 -2.105 1 91.56 222 GLY A CA 1
ATOM 1725 C C . GLY A 1 222 ? 44.844 2.566 -2.924 1 91.56 222 GLY A C 1
ATOM 1726 O O . GLY A 1 222 ? 44.312 3.414 -3.658 1 91.56 222 GLY A O 1
ATOM 1727 N N . PRO A 1 223 ? 44.406 1.394 -2.764 1 95 223 PRO A N 1
ATOM 1728 C CA . PRO A 1 223 ? 43.25 0.972 -3.537 1 95 223 PRO A CA 1
ATOM 1729 C C . PRO A 1 223 ? 41.906 1.416 -2.906 1 95 223 PRO A C 1
ATOM 1731 O O . PRO A 1 223 ? 41.844 1.634 -1.693 1 95 223 PRO A O 1
ATOM 1734 N N . GLY A 1 224 ? 40.875 1.569 -3.787 1 96.62 224 GLY A N 1
ATOM 1735 C CA . GLY A 1 224 ? 39.531 1.622 -3.289 1 96.62 224 GLY A CA 1
ATOM 1736 C C . GLY A 1 224 ? 38.969 0.26 -2.904 1 96.62 224 GLY A C 1
ATOM 1737 O O . GLY A 1 224 ? 39.719 -0.727 -2.877 1 96.62 224 GLY A O 1
ATOM 1738 N N . ASP A 1 225 ? 37.688 0.262 -2.592 1 97.56 225 ASP A N 1
ATOM 1739 C CA . ASP A 1 225 ? 37.062 -0.99 -2.217 1 97.56 225 ASP A CA 1
ATOM 1740 C C . ASP A 1 225 ? 36.062 -1.45 -3.299 1 97.56 225 ASP A C 1
ATOM 1742 O O . ASP A 1 225 ? 35.688 -0.667 -4.168 1 97.56 225 ASP A O 1
ATOM 1746 N N . LEU A 1 226 ? 35.812 -2.703 -3.262 1 97.88 226 LEU A N 1
ATOM 1747 C CA . LEU A 1 226 ? 34.781 -3.271 -4.148 1 97.88 226 LEU A CA 1
ATOM 1748 C C . LEU A 1 226 ? 33.5 -3.58 -3.381 1 97.88 226 LEU A C 1
ATOM 1750 O O . LEU A 1 226 ? 33.562 -4.219 -2.326 1 97.88 226 LEU A O 1
ATOM 1754 N N . TYR A 1 227 ? 32.438 -3.072 -3.91 1 98 227 TYR A N 1
ATOM 1755 C CA . TYR A 1 227 ? 31.125 -3.361 -3.359 1 98 227 TYR A CA 1
ATOM 1756 C C . TYR A 1 227 ? 30.344 -4.301 -4.273 1 98 227 TYR A C 1
ATOM 1758 O O . TYR A 1 227 ? 30.031 -3.941 -5.41 1 98 227 TYR A O 1
ATOM 1766 N N . VAL A 1 228 ? 30.047 -5.418 -3.727 1 97.62 228 VAL A N 1
ATOM 1767 C CA . VAL A 1 228 ? 29.359 -6.441 -4.516 1 97.62 228 VAL A CA 1
ATOM 1768 C C . VAL A 1 228 ? 27.891 -6.512 -4.102 1 97.62 228 VAL A C 1
ATOM 1770 O O . VAL A 1 228 ? 27.578 -6.871 -2.965 1 97.62 228 VAL A O 1
ATOM 1773 N N . ARG A 1 229 ? 27.078 -6.234 -5.07 1 97.69 229 ARG A N 1
ATOM 1774 C CA . ARG A 1 229 ? 25.641 -6.277 -4.816 1 97.69 229 ARG A CA 1
ATOM 1775 C C . ARG A 1 229 ? 25.062 -7.641 -5.18 1 97.69 229 ARG A C 1
ATOM 1777 O O . ARG A 1 229 ? 25.344 -8.172 -6.258 1 97.69 229 ARG A O 1
ATOM 1784 N N . LEU A 1 230 ? 24.266 -8.094 -4.277 1 96.38 230 LEU A N 1
ATOM 1785 C CA . LEU A 1 230 ? 23.672 -9.406 -4.484 1 96.38 230 LEU A CA 1
ATOM 1786 C C . LEU A 1 230 ? 22.375 -9.297 -5.273 1 96.38 230 LEU A C 1
ATOM 1788 O O . LEU A 1 230 ? 21.5 -8.5 -4.93 1 96.38 230 LEU A O 1
ATOM 1792 N N . ARG A 1 231 ? 22.281 -10.148 -6.328 1 96.69 231 ARG A N 1
ATOM 1793 C CA . ARG A 1 231 ? 21.062 -10.297 -7.109 1 96.69 231 ARG A CA 1
ATOM 1794 C C . ARG A 1 231 ? 20.594 -11.75 -7.129 1 96.69 231 ARG A C 1
ATOM 1796 O O . ARG A 1 231 ? 21.391 -12.656 -7.371 1 96.69 231 ARG A O 1
ATOM 1803 N N . VAL A 1 232 ? 19.359 -11.883 -6.902 1 95.5 232 VAL A N 1
ATOM 1804 C CA . VAL A 1 232 ? 18.828 -13.242 -6.895 1 95.5 232 VAL A CA 1
ATOM 1805 C C . VAL A 1 232 ? 18.078 -13.516 -8.195 1 95.5 232 VAL A C 1
ATOM 1807 O O . VAL A 1 232 ? 17.141 -12.781 -8.547 1 95.5 232 VAL A O 1
ATOM 1810 N N . ARG A 1 233 ? 18.531 -14.547 -8.867 1 95.5 233 ARG A N 1
ATOM 1811 C CA . ARG A 1 233 ? 17.828 -14.961 -10.07 1 95.5 233 ARG A CA 1
ATOM 1812 C C . ARG A 1 233 ? 16.406 -15.43 -9.75 1 95.5 233 ARG A C 1
ATOM 1814 O O . ARG A 1 233 ? 16.219 -16.219 -8.82 1 95.5 233 ARG A O 1
ATOM 1821 N N . PRO A 1 234 ? 15.438 -14.945 -10.523 1 94.81 234 PRO A N 1
ATOM 1822 C CA . PRO A 1 234 ? 14.062 -15.383 -10.273 1 94.81 234 PRO A CA 1
ATOM 1823 C C . PRO A 1 234 ? 13.898 -16.906 -10.391 1 94.81 234 PRO A C 1
ATOM 1825 O O . PRO A 1 234 ? 14.414 -17.5 -11.336 1 94.81 234 PRO A O 1
ATOM 1828 N N . HIS A 1 235 ? 13.383 -17.516 -9.43 1 94.62 235 HIS A N 1
ATOM 1829 C CA . HIS A 1 235 ? 13.07 -18.938 -9.461 1 94.62 235 HIS A CA 1
ATOM 1830 C C . HIS A 1 235 ? 11.805 -19.219 -10.266 1 94.62 235 HIS A C 1
ATOM 1832 O O . HIS A 1 235 ? 10.859 -18.422 -10.227 1 94.62 235 HIS A O 1
ATOM 1838 N N . PRO A 1 236 ? 11.766 -20.312 -10.945 1 94.62 236 PRO A N 1
ATOM 1839 C CA . PRO A 1 236 ? 10.617 -20.594 -11.805 1 94.62 236 PRO A CA 1
ATOM 1840 C C . PRO A 1 236 ? 9.312 -20.75 -11.023 1 94.62 236 PRO A C 1
ATOM 1842 O O . PRO A 1 236 ? 8.242 -20.438 -11.539 1 94.62 236 PRO A O 1
ATOM 1845 N N . HIS A 1 237 ? 9.344 -21.234 -9.75 1 95.81 237 HIS A N 1
ATOM 1846 C CA . HIS A 1 237 ? 8.109 -21.578 -9.047 1 95.81 237 HIS A CA 1
ATOM 1847 C C . HIS A 1 237 ? 8.016 -20.844 -7.715 1 95.81 237 HIS A C 1
ATOM 1849 O O . HIS A 1 237 ? 6.918 -20.703 -7.164 1 95.81 237 HIS A O 1
ATOM 1855 N N . LEU A 1 238 ? 9.18 -20.422 -7.242 1 97.38 238 LEU A N 1
ATOM 1856 C CA . LEU A 1 238 ? 9.195 -19.906 -5.879 1 97.38 238 LEU A CA 1
ATOM 1857 C C . LEU A 1 238 ? 9.469 -18.406 -5.879 1 97.38 238 LEU A C 1
ATOM 1859 O O . LEU A 1 238 ? 10.305 -17.922 -6.652 1 97.38 238 LEU A O 1
ATOM 1863 N N . GLU A 1 239 ? 8.703 -17.75 -5.047 1 97.12 239 GLU A N 1
ATOM 1864 C CA . GLU A 1 239 ? 8.906 -16.328 -4.836 1 97.12 239 GLU A CA 1
ATOM 1865 C C . GLU A 1 239 ? 9.375 -16.047 -3.414 1 97.12 239 GLU A C 1
ATOM 1867 O O . GLU A 1 239 ? 8.781 -16.516 -2.447 1 97.12 239 GLU A O 1
ATOM 1872 N N . ARG A 1 240 ? 10.391 -15.18 -3.311 1 96.38 240 ARG A N 1
ATOM 1873 C CA . ARG A 1 240 ? 10.945 -14.906 -1.988 1 96.38 240 ARG A CA 1
ATOM 1874 C C . ARG A 1 240 ? 10.227 -13.734 -1.329 1 96.38 240 ARG A C 1
ATOM 1876 O O . ARG A 1 240 ? 10 -12.695 -1.962 1 96.38 240 ARG A O 1
ATOM 1883 N N . GLN A 1 241 ? 9.812 -13.953 -0.114 1 95.88 241 GLN A N 1
ATOM 1884 C CA . GLN A 1 241 ? 9.32 -12.922 0.788 1 95.88 241 GLN A CA 1
ATOM 1885 C C . GLN A 1 241 ? 10.039 -12.961 2.131 1 95.88 241 GLN A C 1
ATOM 1887 O O . GLN A 1 241 ? 9.578 -13.609 3.072 1 95.88 241 GLN A O 1
ATOM 1892 N N . GLY A 1 242 ? 11.188 -12.219 2.162 1 93.19 242 GLY A N 1
ATOM 1893 C CA . GLY A 1 242 ? 12.031 -12.367 3.34 1 93.19 242 GLY A CA 1
ATOM 1894 C C . GLY A 1 242 ? 12.641 -13.75 3.463 1 93.19 242 GLY A C 1
ATOM 1895 O O . GLY A 1 242 ? 13.281 -14.234 2.531 1 93.19 242 GLY A O 1
ATOM 1896 N N . ALA A 1 243 ? 12.477 -14.328 4.641 1 95.19 243 ALA A N 1
ATOM 1897 C CA . ALA A 1 243 ? 12.969 -15.688 4.859 1 95.19 243 ALA A CA 1
ATOM 1898 C C . ALA A 1 243 ? 11.969 -16.719 4.371 1 95.19 243 ALA A C 1
ATOM 1900 O O . ALA A 1 243 ? 12.297 -17.906 4.242 1 95.19 243 ALA A O 1
ATOM 1901 N N . ASP A 1 244 ? 10.758 -16.25 4.07 1 97.31 244 ASP A N 1
ATOM 1902 C CA . ASP A 1 244 ? 9.719 -17.156 3.598 1 97.31 244 ASP A CA 1
ATOM 1903 C C . ASP A 1 244 ? 9.727 -17.266 2.074 1 97.31 244 ASP A C 1
ATOM 1905 O O . ASP A 1 244 ? 10.281 -16.391 1.392 1 97.31 244 ASP A O 1
ATOM 1909 N N . LEU A 1 245 ? 9.227 -18.344 1.656 1 97.94 245 LEU A N 1
ATOM 1910 C CA . LEU A 1 245 ? 9 -18.578 0.233 1 97.94 245 LEU A CA 1
ATOM 1911 C C . LEU A 1 245 ? 7.52 -18.766 -0.061 1 97.94 245 LEU A C 1
ATOM 1913 O O . LEU A 1 245 ? 6.785 -19.297 0.771 1 97.94 245 LEU A O 1
ATOM 1917 N N . VAL A 1 246 ? 7.121 -18.344 -1.241 1 98.5 246 VAL A N 1
ATOM 1918 C CA . VAL A 1 246 ? 5.719 -18.469 -1.634 1 98.5 246 VAL A CA 1
ATOM 1919 C C . VAL A 1 246 ? 5.613 -19.312 -2.908 1 98.5 246 VAL A C 1
ATOM 1921 O O . VAL A 1 246 ? 6.359 -19.078 -3.867 1 98.5 246 VAL A O 1
ATOM 1924 N N . PHE A 1 247 ? 4.84 -20.281 -2.941 1 98.44 247 PHE A N 1
ATOM 1925 C CA . PHE A 1 247 ? 4.488 -21.078 -4.109 1 98.44 247 PHE A CA 1
ATOM 1926 C C . PHE A 1 247 ? 2.99 -21.016 -4.383 1 98.44 247 PHE A C 1
ATOM 1928 O O . PHE A 1 247 ? 2.18 -21.219 -3.477 1 98.44 247 PHE A O 1
ATOM 1935 N N . ARG A 1 248 ? 2.58 -20.719 -5.598 1 98.38 248 ARG A N 1
ATOM 1936 C CA . ARG A 1 248 ? 1.18 -20.688 -6.008 1 98.38 248 ARG A CA 1
ATOM 1937 C C . ARG A 1 248 ? 0.75 -22.031 -6.594 1 98.38 248 ARG A C 1
ATOM 1939 O O . ARG A 1 248 ? 1.142 -22.375 -7.707 1 98.38 248 ARG A O 1
ATOM 1946 N N . LEU A 1 249 ? 0.004 -22.734 -5.883 1 98 249 LEU A N 1
ATOM 1947 C CA . LEU A 1 249 ? -0.464 -24.047 -6.293 1 98 249 LEU A CA 1
ATOM 1948 C C . LEU A 1 249 ? -1.773 -23.953 -7.066 1 98 249 LEU A C 1
ATOM 1950 O O . LEU A 1 249 ? -2.799 -23.547 -6.512 1 98 249 LEU A O 1
ATOM 1954 N N . ARG A 1 250 ? -1.754 -24.359 -8.297 1 97.25 250 ARG A N 1
ATOM 1955 C CA . ARG A 1 250 ? -2.963 -24.391 -9.109 1 97.25 250 ARG A CA 1
ATOM 1956 C C . ARG A 1 250 ? -3.734 -25.688 -8.898 1 97.25 250 ARG A C 1
ATOM 1958 O O . ARG A 1 250 ? -3.195 -26.781 -9.109 1 97.25 250 ARG A O 1
ATOM 1965 N N . LEU A 1 251 ? -4.941 -25.531 -8.445 1 97.06 251 LEU A N 1
ATOM 1966 C CA . LEU A 1 251 ? -5.805 -26.688 -8.211 1 97.06 251 LEU A CA 1
ATOM 1967 C C . LEU A 1 251 ? -7.016 -26.656 -9.148 1 97.06 251 LEU A C 1
ATOM 1969 O O . LEU A 1 251 ? -7.586 -25.594 -9.391 1 97.06 251 LEU A O 1
ATOM 1973 N N . GLY A 1 252 ? -7.324 -27.844 -9.609 1 97.19 252 GLY A N 1
ATOM 1974 C CA . GLY A 1 252 ? -8.57 -27.953 -10.352 1 97.19 252 GLY A CA 1
ATOM 1975 C C . GLY A 1 252 ? -9.797 -27.953 -9.461 1 97.19 252 GLY A C 1
ATOM 1976 O O . GLY A 1 252 ? -9.68 -27.953 -8.234 1 97.19 252 GLY A O 1
ATOM 1977 N N . LEU A 1 253 ? -11.008 -27.938 -10.094 1 97.44 253 LEU A N 1
ATOM 1978 C CA . LEU A 1 253 ? -12.273 -27.812 -9.375 1 97.44 253 LEU A CA 1
ATOM 1979 C C . LEU A 1 253 ? -12.516 -29.047 -8.5 1 97.44 253 LEU A C 1
ATOM 1981 O O . LEU A 1 253 ? -12.852 -28.906 -7.324 1 97.44 253 LEU A O 1
ATOM 1985 N N . ALA A 1 254 ? -12.281 -30.188 -9.086 1 97.38 254 ALA A N 1
ATOM 1986 C CA . ALA A 1 254 ? -12.539 -31.422 -8.336 1 97.38 254 ALA A CA 1
ATOM 1987 C C . ALA A 1 254 ? -11.516 -31.609 -7.219 1 97.38 254 ALA A C 1
ATOM 1989 O O . ALA A 1 254 ? -11.859 -32.062 -6.129 1 97.38 254 ALA A O 1
ATOM 1990 N N . GLN A 1 255 ? -10.297 -31.297 -7.535 1 97.44 255 GLN A N 1
ATOM 1991 C CA . GLN A 1 255 ? -9.258 -31.375 -6.52 1 97.44 255 GLN A CA 1
ATOM 1992 C C . GLN A 1 255 ? -9.594 -30.531 -5.301 1 97.44 255 GLN A C 1
ATOM 1994 O O . GLN A 1 255 ? -9.438 -30.969 -4.16 1 97.44 255 GLN A O 1
ATOM 1999 N N . ALA A 1 256 ? -10.086 -29.297 -5.543 1 97.31 256 ALA A N 1
ATOM 2000 C CA . ALA A 1 256 ? -10.445 -28.359 -4.477 1 97.31 256 ALA A CA 1
ATOM 2001 C C . ALA A 1 256 ? -11.594 -28.906 -3.639 1 97.31 256 ALA A C 1
ATOM 2003 O O . ALA A 1 256 ? -11.578 -28.812 -2.408 1 97.31 256 ALA A O 1
ATOM 2004 N N . ALA A 1 257 ? -12.562 -29.5 -4.258 1 97.19 257 ALA A N 1
ATOM 2005 C CA . ALA A 1 257 ? -13.781 -29.953 -3.6 1 97.19 257 ALA A CA 1
ATOM 2006 C C . ALA A 1 257 ? -13.555 -31.266 -2.852 1 97.19 257 ALA A C 1
ATOM 2008 O O . ALA A 1 257 ? -14.086 -31.469 -1.757 1 97.19 257 ALA A O 1
ATOM 2009 N N . LEU A 1 258 ? -12.719 -32.156 -3.451 1 96.69 258 LEU A N 1
ATOM 2010 C CA . LEU A 1 258 ? -12.617 -33.531 -2.928 1 96.69 258 LEU A CA 1
ATOM 2011 C C . LEU A 1 258 ? -11.297 -33.719 -2.182 1 96.69 258 LEU A C 1
ATOM 2013 O O . LEU A 1 258 ? -11.125 -34.719 -1.477 1 96.69 258 LEU A O 1
ATOM 2017 N N . GLY A 1 259 ? -10.367 -32.75 -2.32 1 95.62 259 GLY A N 1
ATOM 2018 C CA . GLY A 1 259 ? -9.039 -32.906 -1.751 1 95.62 259 GLY A CA 1
ATOM 2019 C C . GLY A 1 259 ? -8.094 -33.688 -2.652 1 95.62 259 GLY A C 1
ATOM 2020 O O . GLY A 1 259 ? -8.531 -34.344 -3.598 1 95.62 259 GLY A O 1
ATOM 2021 N N . THR A 1 260 ? -6.812 -33.531 -2.383 1 95.69 260 THR A N 1
ATOM 2022 C CA . THR A 1 260 ? -5.809 -34.219 -3.195 1 95.69 260 THR A CA 1
ATOM 2023 C C . THR A 1 260 ? -4.457 -34.219 -2.484 1 95.69 260 THR A C 1
ATOM 2025 O O . THR A 1 260 ? -4.25 -33.469 -1.522 1 95.69 260 THR A O 1
ATOM 2028 N N . ARG A 1 261 ? -3.676 -35.156 -2.885 1 95.12 261 ARG A N 1
ATOM 2029 C CA . ARG A 1 261 ? -2.271 -35.156 -2.49 1 95.12 261 ARG A CA 1
ATOM 2030 C C . ARG A 1 261 ? -1.382 -34.656 -3.619 1 95.12 261 ARG A C 1
ATOM 2032 O O . ARG A 1 261 ? -1.472 -35.125 -4.75 1 95.12 261 ARG A O 1
ATOM 2039 N N . VAL A 1 262 ? -0.549 -33.625 -3.236 1 95.81 262 VAL A N 1
ATOM 2040 C CA . VAL A 1 262 ? 0.29 -33.031 -4.27 1 95.81 262 VAL A CA 1
ATOM 2041 C C . VAL A 1 262 ? 1.734 -32.938 -3.781 1 95.81 262 VAL A C 1
ATOM 2043 O O . VAL A 1 262 ? 2.01 -33.156 -2.6 1 95.81 262 VAL A O 1
ATOM 2046 N N . GLU A 1 263 ? 2.605 -32.75 -4.789 1 96.44 263 GLU A N 1
ATOM 2047 C CA . GLU A 1 263 ? 4.004 -32.469 -4.5 1 96.44 263 GLU A CA 1
ATOM 2048 C C . GLU A 1 263 ? 4.336 -31.016 -4.867 1 96.44 263 GLU A C 1
ATOM 2050 O O . GLU A 1 263 ? 4.16 -30.594 -6.016 1 96.44 263 GLU A O 1
ATOM 2055 N N . VAL A 1 264 ? 4.738 -30.266 -3.904 1 97.62 264 VAL A N 1
ATOM 2056 C CA . VAL A 1 264 ? 5.078 -28.875 -4.168 1 97.62 264 VAL A CA 1
ATOM 2057 C C . VAL A 1 264 ? 6.598 -28.719 -4.223 1 97.62 264 VAL A C 1
ATOM 2059 O O . VAL A 1 264 ? 7.328 -29.453 -3.568 1 97.62 264 VAL A O 1
ATOM 2062 N N . PRO A 1 265 ? 7.066 -27.719 -5.008 1 96.69 265 PRO A N 1
ATOM 2063 C CA . PRO A 1 265 ? 8.516 -27.531 -5.125 1 96.69 265 PRO A CA 1
ATOM 2064 C C . PRO A 1 265 ? 9.133 -26.922 -3.867 1 96.69 265 PRO A C 1
ATOM 2066 O O . PRO A 1 265 ? 8.609 -25.938 -3.33 1 96.69 265 PRO A O 1
ATOM 2069 N N . GLY A 1 266 ? 10.141 -27.5 -3.354 1 95.38 266 GLY A N 1
ATOM 2070 C CA . GLY A 1 266 ? 10.992 -26.953 -2.305 1 95.38 266 GLY A CA 1
ATOM 2071 C C . GLY A 1 266 ? 12.414 -26.703 -2.764 1 95.38 266 GLY A C 1
ATOM 2072 O O . GLY A 1 266 ? 12.789 -27.062 -3.883 1 95.38 266 GLY A O 1
ATOM 2073 N N . LEU A 1 267 ? 13.156 -26.094 -1.949 1 94.25 267 LEU A N 1
ATOM 2074 C CA . LEU A 1 267 ? 14.539 -25.797 -2.318 1 94.25 267 LEU A CA 1
ATOM 2075 C C . LEU A 1 267 ? 15.383 -27.062 -2.305 1 94.25 267 LEU A C 1
ATOM 2077 O O . LEU A 1 267 ? 16.359 -27.172 -3.055 1 94.25 267 LEU A O 1
ATOM 2081 N N . SER A 1 268 ? 15.117 -28.031 -1.402 1 92.69 268 SER A N 1
ATOM 2082 C CA . SER A 1 268 ? 15.859 -29.281 -1.27 1 92.69 268 SER A CA 1
ATOM 2083 C C . SER A 1 268 ? 15.203 -30.406 -2.059 1 92.69 268 SER A C 1
ATOM 2085 O O . SER A 1 268 ? 15.633 -31.562 -1.988 1 92.69 268 SER A O 1
ATOM 2087 N N . GLY A 1 269 ? 14.109 -30.125 -2.756 1 93.81 269 GLY A N 1
ATOM 2088 C CA . GLY A 1 269 ? 13.367 -31.125 -3.496 1 93.81 269 GLY A CA 1
ATOM 2089 C C . GLY A 1 269 ? 11.867 -31.016 -3.309 1 93.81 269 GLY A C 1
ATOM 2090 O O . GLY A 1 269 ? 11.391 -30.156 -2.57 1 93.81 269 GLY A O 1
ATOM 2091 N N . PRO A 1 270 ? 11.141 -31.938 -3.965 1 96.5 270 PRO A N 1
ATOM 2092 C CA . PRO A 1 270 ? 9.688 -31.891 -3.854 1 96.5 270 PRO A CA 1
ATOM 2093 C C . PRO A 1 270 ? 9.188 -32.281 -2.467 1 96.5 270 PRO A C 1
ATOM 2095 O O . PRO A 1 270 ? 9.766 -33.156 -1.828 1 96.5 270 PRO A O 1
ATOM 2098 N N . ILE A 1 271 ? 8.18 -31.625 -2.002 1 96.75 271 ILE A N 1
ATOM 2099 C CA . ILE A 1 271 ? 7.602 -31.859 -0.682 1 96.75 271 ILE A CA 1
ATOM 2100 C C . ILE A 1 271 ? 6.148 -32.312 -0.822 1 96.75 271 ILE A C 1
ATOM 2102 O O . ILE A 1 271 ? 5.34 -31.625 -1.46 1 96.75 271 ILE A O 1
AT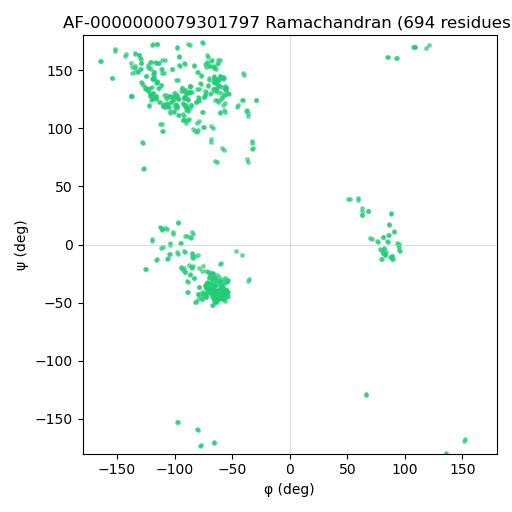OM 2106 N N . PRO A 1 272 ? 5.82 -33.438 -0.213 1 96 272 PRO A N 1
ATOM 2107 C CA . PRO A 1 272 ? 4.422 -33.875 -0.256 1 96 272 PRO A CA 1
ATOM 2108 C C . PRO A 1 272 ? 3.506 -33 0.608 1 96 272 PRO A C 1
ATOM 2110 O O . PRO A 1 272 ? 3.902 -32.562 1.694 1 96 272 PRO A O 1
ATOM 2113 N N . LEU A 1 273 ? 2.338 -32.656 0.099 1 95.5 273 LEU A N 1
ATOM 2114 C CA . LEU A 1 273 ? 1.347 -31.844 0.803 1 95.5 273 LEU A CA 1
ATOM 2115 C C . LEU A 1 273 ? -0.059 -32.406 0.574 1 95.5 273 LEU A C 1
ATOM 2117 O O . LEU A 1 273 ? -0.452 -32.656 -0.566 1 95.5 273 LEU A O 1
ATOM 2121 N N . ASP A 1 274 ? -0.741 -32.625 1.651 1 95.31 274 ASP A N 1
ATOM 2122 C CA . ASP A 1 274 ? -2.131 -33.062 1.568 1 95.31 274 ASP A CA 1
ATOM 2123 C C . ASP A 1 274 ? -3.084 -31.875 1.618 1 95.31 274 ASP A C 1
ATOM 2125 O O . ASP A 1 274 ? -3.066 -31.094 2.576 1 95.31 274 ASP A O 1
ATOM 2129 N N . ILE A 1 275 ? -3.863 -31.781 0.576 1 96.19 275 ILE A N 1
ATOM 2130 C CA . ILE A 1 275 ? -4.867 -30.719 0.499 1 96.19 275 ILE A CA 1
ATOM 2131 C C . ILE A 1 275 ? -6.227 -31.266 0.926 1 96.19 275 ILE A C 1
ATOM 2133 O O . ILE A 1 275 ? -6.762 -32.188 0.294 1 96.19 275 ILE A O 1
ATOM 2137 N N . PRO A 1 276 ? -6.789 -30.719 1.952 1 95.62 276 PRO A N 1
ATOM 2138 C CA . PRO A 1 276 ? -8.094 -31.203 2.408 1 95.62 276 PRO A CA 1
ATOM 2139 C C . PRO A 1 276 ? -9.234 -30.812 1.471 1 95.62 276 PRO A C 1
ATOM 2141 O O . PRO A 1 276 ? -9.086 -29.875 0.674 1 95.62 276 PRO A O 1
ATOM 2144 N N . PRO A 1 277 ? -10.391 -31.656 1.559 1 95.62 277 PRO A N 1
ATOM 2145 C CA . PRO A 1 277 ? -11.57 -31.266 0.793 1 95.62 277 PRO A CA 1
ATOM 2146 C C . PRO A 1 277 ? -12.117 -29.891 1.218 1 95.62 277 PRO A C 1
ATOM 2148 O O . PRO A 1 277 ? -12.039 -29.531 2.395 1 95.62 277 PRO A O 1
ATOM 2151 N N . GLY A 1 278 ? -12.648 -29.141 0.2 1 96.44 278 GLY A N 1
ATOM 2152 C CA . GLY A 1 278 ? -13.258 -27.859 0.518 1 96.44 278 GLY A CA 1
ATOM 2153 C C . GLY A 1 278 ? -12.258 -26.719 0.559 1 96.44 278 GLY A C 1
ATOM 2154 O O . GLY A 1 278 ? -12.5 -25.703 1.213 1 96.44 278 GLY A O 1
ATOM 2155 N N . THR A 1 279 ? -11.07 -26.938 -0.032 1 96.31 279 THR A N 1
ATOM 2156 C CA . THR A 1 279 ? -10.047 -25.906 -0.055 1 96.31 279 THR A CA 1
ATOM 2157 C C . THR A 1 279 ? -10.398 -24.797 -1.055 1 96.31 279 THR A C 1
ATOM 2159 O O . THR A 1 279 ? -10.688 -25.094 -2.219 1 96.31 279 THR A O 1
ATOM 2162 N N . GLY A 1 280 ? -10.391 -23.578 -0.581 1 97.19 280 GLY A N 1
ATOM 2163 C CA . GLY A 1 280 ? -10.789 -22.453 -1.412 1 97.19 280 GLY A CA 1
ATOM 2164 C C . GLY A 1 280 ? -9.609 -21.719 -2.027 1 97.19 280 GLY A C 1
ATOM 2165 O O . GLY A 1 280 ? -8.461 -21.969 -1.672 1 97.19 280 GLY A O 1
ATOM 2166 N N . HIS A 1 281 ? -10.031 -20.844 -2.967 1 97.19 281 HIS A N 1
ATOM 2167 C CA . HIS A 1 281 ? -9.031 -19.984 -3.578 1 97.19 281 HIS A CA 1
ATOM 2168 C C . HIS A 1 281 ? -8.398 -19.062 -2.543 1 97.19 281 HIS A C 1
ATOM 2170 O O . HIS A 1 281 ? -9.094 -18.469 -1.715 1 97.19 281 HIS A O 1
ATOM 2176 N N . GLY A 1 282 ? -7.066 -18.984 -2.635 1 96.44 282 GLY A N 1
ATOM 2177 C CA . GLY A 1 282 ? -6.359 -18.062 -1.758 1 96.44 282 GLY A CA 1
ATOM 2178 C C . GLY A 1 282 ? -5.977 -18.688 -0.428 1 96.44 282 GLY A C 1
ATOM 2179 O O . GLY A 1 282 ? -5.219 -18.094 0.344 1 96.44 282 GLY A O 1
ATOM 2180 N N . GLU A 1 283 ? -6.469 -19.812 -0.082 1 97.25 283 GLU A N 1
ATOM 2181 C CA . GLU A 1 283 ? -6.066 -20.484 1.154 1 97.25 283 GLU A CA 1
ATOM 2182 C C . GLU A 1 283 ? -4.562 -20.734 1.186 1 97.25 283 GLU A C 1
ATOM 2184 O O . GLU A 1 283 ? -3.959 -21.047 0.16 1 97.25 283 GLU A O 1
ATOM 2189 N N . VAL A 1 284 ? -4.066 -20.578 2.381 1 98.19 284 VAL A N 1
ATOM 2190 C CA . VAL A 1 284 ? -2.613 -20.672 2.502 1 98.19 284 VAL A CA 1
ATOM 2191 C C . VAL A 1 284 ? -2.238 -21.828 3.414 1 98.19 284 VAL A C 1
ATOM 2193 O O . VAL A 1 284 ? -2.791 -21.969 4.508 1 98.19 284 VAL A O 1
ATOM 2196 N N . PHE A 1 285 ? -1.324 -22.688 2.984 1 97.88 285 PHE A N 1
ATOM 2197 C CA . PHE A 1 285 ? -0.719 -23.766 3.768 1 97.88 285 PHE A CA 1
ATOM 2198 C C . PHE A 1 285 ? 0.742 -23.453 4.07 1 97.88 285 PHE A C 1
ATOM 2200 O O . PHE A 1 285 ? 1.554 -23.297 3.156 1 97.88 285 PHE A O 1
ATOM 2207 N N . GLU A 1 286 ? 1.018 -23.391 5.301 1 97.81 286 GLU A N 1
ATOM 2208 C CA . GLU A 1 286 ? 2.375 -23.047 5.699 1 97.81 286 GLU A CA 1
ATOM 2209 C C . GLU A 1 286 ? 3.184 -24.281 6.07 1 97.81 286 GLU A C 1
ATOM 2211 O O . GLU A 1 286 ? 2.734 -25.109 6.867 1 97.81 286 GLU A O 1
ATOM 2216 N N . LEU A 1 287 ? 4.32 -24.438 5.492 1 97.69 287 LEU A N 1
ATOM 2217 C CA . LEU A 1 287 ? 5.262 -25.516 5.801 1 97.69 287 LEU A CA 1
ATOM 2218 C C . LEU A 1 287 ? 6.5 -24.953 6.5 1 97.69 287 LEU A C 1
ATOM 2220 O O . LEU A 1 287 ? 7.453 -24.531 5.84 1 97.69 287 LEU A O 1
ATOM 2224 N N . PRO A 1 288 ? 6.512 -25.047 7.785 1 96.5 288 PRO A N 1
ATOM 2225 C CA . PRO A 1 288 ? 7.621 -24.484 8.547 1 96.5 288 PRO A CA 1
ATOM 2226 C C . PRO A 1 288 ? 8.953 -25.156 8.25 1 96.5 288 PRO A C 1
ATOM 2228 O O . PRO A 1 288 ? 9 -26.375 8.039 1 96.5 288 PRO A O 1
ATOM 2231 N N . GLY A 1 289 ? 10 -24.359 8.203 1 95.81 289 GLY A N 1
ATOM 2232 C CA . GLY A 1 289 ? 11.344 -24.891 8.031 1 95.81 289 GLY A CA 1
ATOM 2233 C C . GLY A 1 289 ? 11.703 -25.109 6.574 1 95.81 289 GLY A C 1
ATOM 2234 O O . GLY A 1 289 ? 12.812 -25.562 6.266 1 95.81 289 GLY A O 1
ATOM 2235 N N . GLU A 1 290 ? 10.773 -24.75 5.734 1 96.75 290 GLU A N 1
ATOM 2236 C CA . GLU A 1 290 ? 11.016 -25 4.32 1 96.75 290 GLU A CA 1
ATOM 2237 C C . GLU A 1 290 ? 11.328 -23.719 3.568 1 96.75 290 GLU A C 1
ATOM 2239 O O . GLU A 1 290 ? 11.273 -23.672 2.336 1 96.75 290 GLU A O 1
ATOM 2244 N N . GLY A 1 291 ? 11.609 -22.641 4.258 1 96.56 291 GLY A N 1
ATOM 2245 C CA . GLY A 1 291 ? 12.062 -21.391 3.676 1 96.56 291 GLY A CA 1
ATOM 2246 C C . GLY A 1 291 ? 13.57 -21.219 3.727 1 96.56 291 GLY A C 1
ATOM 2247 O O . GLY A 1 291 ? 14.312 -22.203 3.65 1 96.56 291 GLY A O 1
ATOM 2248 N N . LEU A 1 292 ? 14.023 -19.984 3.752 1 96.56 292 LEU A N 1
ATOM 2249 C CA . LEU A 1 292 ? 15.438 -19.641 3.807 1 96.56 292 LEU A CA 1
ATOM 2250 C C . LEU A 1 292 ? 15.883 -19.391 5.246 1 96.56 292 LEU A C 1
ATOM 2252 O O . LEU A 1 292 ? 15.062 -19.062 6.102 1 96.56 292 LEU A O 1
ATOM 2256 N N . PRO A 1 293 ? 17.172 -19.625 5.426 1 95.38 293 PRO A N 1
ATOM 2257 C CA . PRO A 1 293 ? 17.703 -19.25 6.734 1 95.38 293 PRO A CA 1
ATOM 2258 C C . PRO A 1 293 ? 17.594 -17.75 6.996 1 95.38 293 PRO A C 1
ATOM 2260 O O . PRO A 1 293 ? 17.719 -16.938 6.066 1 95.38 293 PRO A O 1
ATOM 2263 N N . HIS A 1 294 ? 17.281 -17.422 8.258 1 92.62 294 HIS A N 1
ATOM 2264 C CA . HIS A 1 294 ? 17.312 -16.016 8.633 1 92.62 294 HIS A CA 1
ATOM 2265 C C . HIS A 1 294 ? 18.734 -15.469 8.578 1 92.62 294 HIS A C 1
ATOM 2267 O O . HIS A 1 294 ? 19.672 -16.141 8.992 1 92.62 294 HIS A O 1
ATOM 2273 N N . ALA A 1 295 ? 18.719 -14.188 8.047 1 81.75 295 ALA A N 1
ATOM 2274 C CA . ALA A 1 295 ? 20.031 -13.57 7.961 1 81.75 295 ALA A CA 1
ATOM 2275 C C . ALA A 1 295 ? 20.672 -13.438 9.344 1 81.75 295 ALA A C 1
ATOM 2277 O O . ALA A 1 295 ? 20.094 -12.797 10.234 1 81.75 295 ALA A O 1
ATOM 2278 N N . GLY A 1 296 ? 21.766 -14.148 9.633 1 74.44 296 GLY A N 1
ATOM 2279 C CA . GLY A 1 296 ? 22.5 -14.062 10.891 1 74.44 296 GLY A CA 1
ATOM 2280 C C . GLY A 1 296 ? 21.797 -14.789 12.031 1 74.44 296 GLY A C 1
ATOM 2281 O O . GLY A 1 296 ? 22.141 -14.586 13.203 1 74.44 296 GLY A O 1
ATOM 2282 N N . GLY A 1 297 ? 20.703 -15.422 11.812 1 73.19 297 GLY A N 1
ATOM 2283 C CA . GLY A 1 297 ? 19.953 -16.016 12.906 1 73.19 297 GLY A CA 1
ATOM 2284 C C . GLY A 1 297 ? 19.812 -17.531 12.773 1 73.19 297 GLY A C 1
ATOM 2285 O O . GLY A 1 297 ? 20.422 -18.141 11.898 1 73.19 297 GLY A O 1
ATOM 2286 N N . ARG A 1 298 ? 19.219 -18.031 13.953 1 83 298 ARG A N 1
ATOM 2287 C CA . ARG A 1 298 ? 18.906 -19.453 13.961 1 83 298 ARG A CA 1
ATOM 2288 C C . ARG A 1 298 ? 17.531 -19.703 13.359 1 83 298 ARG A C 1
ATOM 2290 O O . ARG A 1 298 ? 16.641 -18.859 13.438 1 83 298 ARG A O 1
ATOM 2297 N N . GLY A 1 299 ? 17.422 -20.719 12.523 1 90.75 299 GLY A N 1
ATOM 2298 C CA . GLY A 1 299 ? 16.125 -21.172 12.039 1 90.75 299 GLY A CA 1
ATOM 2299 C C . GLY A 1 299 ? 15.875 -20.828 10.578 1 90.75 299 GLY A C 1
ATOM 2300 O O . GLY A 1 299 ? 16.703 -20.172 9.945 1 90.75 299 GLY A O 1
ATOM 2301 N N . ARG A 1 300 ? 14.883 -21.328 10.023 1 94.81 300 ARG A N 1
ATOM 2302 C CA . ARG A 1 300 ? 14.484 -21.141 8.633 1 94.81 300 ARG A CA 1
ATOM 2303 C C . ARG A 1 300 ? 13.055 -20.625 8.531 1 94.81 300 ARG A C 1
ATOM 2305 O O . ARG A 1 300 ? 12.234 -20.891 9.422 1 94.81 300 ARG A O 1
ATOM 2312 N N . GLY A 1 301 ? 12.875 -19.812 7.547 1 96.44 301 GLY A N 1
ATOM 2313 C CA . GLY A 1 301 ? 11.5 -19.422 7.266 1 96.44 301 GLY A CA 1
ATOM 2314 C C . GLY A 1 301 ? 10.641 -20.578 6.793 1 96.44 301 GLY A C 1
ATOM 2315 O O . GLY A 1 301 ? 11.047 -21.734 6.891 1 96.44 301 GLY A O 1
ATOM 2316 N N . ALA A 1 302 ? 9.383 -20.156 6.328 1 98 302 ALA A N 1
ATOM 2317 C CA . ALA A 1 302 ? 8.422 -21.188 5.902 1 98 302 ALA A CA 1
ATOM 2318 C C . ALA A 1 302 ? 8.156 -21.094 4.402 1 98 302 ALA A C 1
ATOM 2320 O O . ALA A 1 302 ? 8.5 -20.094 3.764 1 98 302 ALA A O 1
ATOM 2321 N N . LEU A 1 303 ? 7.754 -22.203 3.898 1 98.31 303 LEU A N 1
ATOM 2322 C CA . LEU A 1 303 ? 7.152 -22.203 2.57 1 98.31 303 LEU A CA 1
ATOM 2323 C C . LEU A 1 303 ? 5.641 -22.031 2.658 1 98.31 303 LEU A C 1
ATOM 2325 O O . LEU A 1 303 ? 4.957 -22.828 3.295 1 98.31 303 LEU A O 1
ATOM 2329 N N . ARG A 1 304 ? 5.164 -21 2.082 1 98.62 304 ARG A N 1
ATOM 2330 C CA . ARG A 1 304 ? 3.732 -20.719 2.049 1 98.62 304 ARG A CA 1
ATOM 2331 C C . ARG A 1 304 ? 3.129 -21.125 0.707 1 98.62 304 ARG A C 1
ATOM 2333 O O . ARG A 1 304 ? 3.445 -20.531 -0.324 1 98.62 304 ARG A O 1
ATOM 2340 N N . VAL A 1 305 ? 2.295 -22.062 0.749 1 98.62 305 VAL A N 1
ATOM 2341 C CA . VAL A 1 305 ? 1.615 -22.531 -0.454 1 98.62 305 VAL A CA 1
ATOM 2342 C C . VAL A 1 305 ? 0.247 -21.875 -0.568 1 98.62 305 VAL A C 1
ATOM 2344 O O . VAL A 1 305 ? -0.649 -22.141 0.236 1 98.62 305 VAL A O 1
ATOM 2347 N N . VAL A 1 306 ? 0.14 -21.031 -1.543 1 98.5 306 VAL A N 1
ATOM 2348 C CA . VAL A 1 306 ? -1.114 -20.328 -1.774 1 98.5 306 VAL A CA 1
ATOM 2349 C C . VAL A 1 306 ? -1.916 -21.031 -2.863 1 98.5 306 VAL A C 1
ATOM 2351 O O . VAL A 1 306 ? -1.423 -21.234 -3.977 1 98.5 306 VAL A O 1
ATOM 2354 N N . VAL A 1 307 ? -3.123 -21.328 -2.615 1 98.25 307 VAL A N 1
ATOM 2355 C CA . VAL A 1 307 ? -3.947 -22.094 -3.545 1 98.25 307 VAL A CA 1
ATOM 2356 C C . VAL A 1 307 ? -4.594 -21.141 -4.559 1 98.25 307 VAL A C 1
ATOM 2358 O O . VAL A 1 307 ? -5.156 -20.109 -4.184 1 98.25 307 VAL A O 1
ATOM 2361 N N . GLU A 1 308 ? -4.477 -21.5 -5.816 1 97.62 308 GLU A N 1
ATOM 2362 C CA . GLU A 1 308 ? -5.164 -20.828 -6.914 1 97.62 308 GLU A CA 1
ATOM 2363 C C . GLU A 1 308 ? -6.043 -21.812 -7.695 1 97.62 308 GLU A C 1
ATOM 2365 O O . GLU A 1 308 ? -5.547 -22.781 -8.266 1 97.62 308 GLU A O 1
ATOM 2370 N N . LEU A 1 309 ? -7.301 -21.469 -7.676 1 97.62 309 LEU A N 1
ATOM 2371 C CA . LEU A 1 309 ? -8.219 -22.375 -8.375 1 97.62 309 LEU A CA 1
ATOM 2372 C C . LEU A 1 309 ? -8.188 -22.109 -9.875 1 97.62 309 LEU A C 1
ATOM 2374 O O . LEU A 1 309 ? -8.25 -20.969 -10.312 1 97.62 309 LEU A O 1
ATOM 2378 N N . SER A 1 310 ? -8.102 -23.234 -10.586 1 96.44 310 SER A N 1
ATOM 2379 C CA . SER A 1 310 ? -8.109 -23.172 -12.047 1 96.44 310 SER A CA 1
ATOM 2380 C C . SER A 1 310 ? -9.43 -23.672 -12.617 1 96.44 310 SER A C 1
ATOM 2382 O O . SER A 1 310 ? -9.82 -24.812 -12.383 1 96.44 310 SER A O 1
ATOM 2384 N N . VAL A 1 311 ? -10.086 -22.797 -13.336 1 97 311 VAL A N 1
ATOM 2385 C CA . VAL A 1 311 ? -11.336 -23.172 -13.992 1 97 311 VAL A CA 1
ATOM 2386 C C . VAL A 1 311 ? -11.07 -23.516 -15.453 1 97 311 VAL A C 1
ATOM 2388 O O . VAL A 1 311 ? -10.453 -22.734 -16.172 1 97 311 VAL A O 1
ATOM 2391 N N . PRO A 1 312 ? -11.508 -24.656 -15.852 1 95.38 312 PRO A N 1
ATOM 2392 C CA . PRO A 1 312 ? -11.25 -25.047 -17.234 1 95.38 312 PRO A CA 1
ATOM 2393 C C . PRO A 1 312 ? -11.969 -24.156 -18.25 1 95.38 312 PRO A C 1
ATOM 2395 O O . PRO A 1 312 ? -13.133 -23.812 -18.047 1 95.38 312 PRO A O 1
ATOM 2398 N N . GLN A 1 313 ? -11.25 -23.891 -19.281 1 92.56 313 GLN A N 1
ATOM 2399 C CA . GLN A 1 313 ? -11.797 -23.047 -20.328 1 92.56 313 GLN A CA 1
ATOM 2400 C C . GLN A 1 313 ? -12.547 -23.875 -21.375 1 92.56 313 GLN A C 1
ATOM 2402 O O . GLN A 1 313 ? -13.492 -23.391 -22 1 92.56 313 GLN A O 1
ATOM 2407 N N . LYS A 1 314 ? -12.102 -25.062 -21.578 1 92.5 314 LYS A N 1
ATOM 2408 C CA . LYS A 1 314 ? -12.719 -26 -22.5 1 92.5 314 LYS A CA 1
ATOM 2409 C C . LYS A 1 314 ? -13.055 -27.312 -21.812 1 92.5 314 LYS A C 1
ATOM 2411 O O . LYS A 1 314 ? -12.258 -27.828 -21.016 1 92.5 314 LYS A O 1
ATOM 2416 N N . LEU A 1 315 ? -14.266 -27.719 -22.094 1 94.81 315 LEU A N 1
ATOM 2417 C CA . LEU A 1 315 ? -14.719 -28.969 -21.5 1 94.81 315 LEU A CA 1
ATOM 2418 C C . LEU A 1 315 ? -15.227 -29.938 -22.562 1 94.81 315 LEU A C 1
ATOM 2420 O O . LEU A 1 315 ? -15.867 -29.531 -23.531 1 94.81 315 LEU A O 1
ATOM 2424 N N . SER A 1 316 ? -14.797 -31.203 -22.406 1 95.44 316 SER A N 1
ATOM 2425 C CA . SER A 1 316 ? -15.414 -32.219 -23.25 1 95.44 316 SER A CA 1
ATOM 2426 C C . SER A 1 316 ? -16.922 -32.312 -23 1 95.44 316 SER A C 1
ATOM 2428 O O . SER A 1 316 ? -17.406 -31.891 -21.953 1 95.44 316 SER A O 1
ATOM 2430 N N . PRO A 1 317 ? -17.641 -32.844 -23.953 1 95.44 317 PRO A N 1
ATOM 2431 C CA . PRO A 1 317 ? -19.078 -33.031 -23.75 1 95.44 317 PRO A CA 1
ATOM 2432 C C . PRO A 1 317 ? -19.406 -33.844 -22.5 1 95.44 317 PRO A C 1
ATOM 2434 O O . PRO A 1 317 ? -20.328 -33.5 -21.766 1 95.44 317 PRO A O 1
ATOM 2437 N N . ARG A 1 318 ? -18.609 -34.844 -22.297 1 97 318 ARG A N 1
ATOM 2438 C CA . ARG A 1 318 ? -18.844 -35.656 -21.125 1 97 318 ARG A CA 1
ATOM 2439 C C . ARG A 1 318 ? -18.594 -34.875 -19.844 1 97 318 ARG A C 1
ATOM 2441 O O . ARG A 1 318 ? -19.375 -34.969 -18.891 1 97 318 ARG A O 1
ATOM 2448 N N . ALA A 1 319 ? -17.531 -34.219 -19.75 1 97.31 319 ALA A N 1
ATOM 2449 C CA . ALA A 1 319 ? -17.219 -33.406 -18.594 1 97.31 319 ALA A CA 1
ATOM 2450 C C . ALA A 1 319 ? -18.328 -32.406 -18.312 1 97.31 319 ALA A C 1
ATOM 2452 O O . ALA A 1 319 ? -18.703 -32.156 -17.156 1 97.31 319 ALA A O 1
ATOM 2453 N N . ARG A 1 320 ? -18.891 -31.781 -19.359 1 96.5 320 ARG A N 1
ATOM 2454 C CA . ARG A 1 320 ? -19.969 -30.812 -19.234 1 96.5 320 ARG A CA 1
ATOM 2455 C C . ARG A 1 320 ? -21.219 -31.469 -18.641 1 96.5 320 ARG A C 1
ATOM 2457 O O . ARG A 1 320 ? -21.859 -30.891 -17.766 1 96.5 320 ARG A O 1
ATOM 2464 N N . GLU A 1 321 ? -21.453 -32.594 -19.172 1 96.69 321 GLU A N 1
ATOM 2465 C CA . GLU A 1 321 ? -22.609 -33.344 -18.688 1 96.69 321 GLU A CA 1
ATOM 2466 C C . GLU A 1 321 ? -22.484 -33.656 -17.203 1 96.69 321 GLU A C 1
ATOM 2468 O O . GLU A 1 321 ? -23.438 -33.5 -16.438 1 96.69 321 GLU A O 1
ATOM 2473 N N . LEU A 1 322 ? -21.344 -34.125 -16.812 1 97.56 322 LEU A N 1
ATOM 2474 C CA . LEU A 1 322 ? -21.094 -34.469 -15.422 1 97.56 322 LEU A CA 1
ATOM 2475 C C . LEU A 1 322 ? -21.234 -33.25 -14.523 1 97.56 322 LEU A C 1
ATOM 2477 O O . LEU A 1 322 ? -21.828 -33.312 -13.453 1 97.56 322 LEU A O 1
ATOM 2481 N N . LEU A 1 323 ? -20.672 -32.094 -14.93 1 97.19 323 LEU A N 1
ATOM 2482 C CA . LEU A 1 323 ? -20.766 -30.875 -14.141 1 97.19 323 LEU A CA 1
ATOM 2483 C C . LEU A 1 323 ? -22.203 -30.375 -14.055 1 97.19 323 LEU A C 1
ATOM 2485 O O . LEU A 1 323 ? -22.609 -29.812 -13.039 1 97.19 323 LEU A O 1
ATOM 2489 N N . ARG A 1 324 ? -22.984 -30.531 -15.102 1 97.25 324 ARG A N 1
ATOM 2490 C CA . ARG A 1 324 ? -24.391 -30.125 -15.078 1 97.25 324 ARG A CA 1
ATOM 2491 C C . ARG A 1 324 ? -25.172 -30.969 -14.078 1 97.25 324 ARG A C 1
ATOM 2493 O O . ARG A 1 324 ? -26 -30.438 -13.328 1 97.25 324 ARG A O 1
ATOM 2500 N N . ALA A 1 325 ? -24.875 -32.25 -14.164 1 97.38 325 ALA A N 1
ATOM 2501 C CA . ALA A 1 325 ? -25.516 -33.125 -13.195 1 97.38 325 ALA A CA 1
ATOM 2502 C C . ALA A 1 325 ? -25.141 -32.75 -11.766 1 97.38 325 ALA A C 1
ATOM 2504 O O . ALA A 1 325 ? -26 -32.75 -10.875 1 97.38 325 ALA A O 1
ATOM 2505 N N . TYR A 1 326 ? -23.922 -32.469 -11.492 1 97.75 326 TYR A N 1
ATOM 2506 C CA . TYR A 1 326 ? -23.453 -32 -10.195 1 97.75 326 TYR A CA 1
ATOM 2507 C C . TYR A 1 326 ? -24.172 -30.719 -9.797 1 97.75 326 TYR A C 1
ATOM 2509 O O . TYR A 1 326 ? -24.609 -30.594 -8.648 1 97.75 326 TYR A O 1
ATOM 2517 N N . ALA A 1 327 ? -24.25 -29.75 -10.766 1 97.56 327 ALA A N 1
ATOM 2518 C CA . ALA A 1 327 ? -24.938 -28.469 -10.523 1 97.56 327 ALA A CA 1
ATOM 2519 C C . ALA A 1 327 ? -26.359 -28.703 -10.039 1 97.56 327 ALA A C 1
ATOM 2521 O O . ALA A 1 327 ? -26.812 -28.047 -9.094 1 97.56 327 ALA A O 1
ATOM 2522 N N . GLU A 1 328 ? -27.031 -29.609 -10.703 1 96.62 328 GLU A N 1
ATOM 2523 C CA . GLU A 1 328 ? -28.391 -29.938 -10.312 1 96.62 328 GLU A CA 1
ATOM 2524 C C . GLU A 1 328 ? -28.438 -30.516 -8.906 1 96.62 328 GLU A C 1
ATOM 2526 O O . GLU A 1 328 ? -29.328 -30.172 -8.117 1 96.62 328 GLU A O 1
ATOM 2531 N N . GLU A 1 329 ? -27.516 -31.375 -8.633 1 96.25 329 GLU A N 1
ATOM 2532 C CA . GLU A 1 329 ? -27.469 -32.031 -7.332 1 96.25 329 GLU A CA 1
ATOM 2533 C C . GLU A 1 329 ? -27.25 -31.031 -6.211 1 96.25 329 GLU A C 1
ATOM 2535 O O . GLU A 1 329 ? -27.844 -31.141 -5.141 1 96.25 329 GLU A O 1
ATOM 2540 N N . VAL A 1 330 ? -26.406 -30.031 -6.383 1 95.88 330 VAL A N 1
ATOM 2541 C CA . VAL A 1 330 ? -26.031 -29.109 -5.316 1 95.88 330 VAL A CA 1
ATOM 2542 C C . VAL A 1 330 ? -26.875 -27.844 -5.402 1 95.88 330 VAL A C 1
ATOM 2544 O O . VAL A 1 330 ? -26.75 -26.953 -4.559 1 95.88 330 VAL A O 1
ATOM 2547 N N . GLY A 1 331 ? -27.672 -27.641 -6.438 1 94.5 331 GLY A N 1
ATOM 2548 C CA . GLY A 1 331 ? -28.578 -26.516 -6.566 1 94.5 331 GLY A CA 1
ATOM 2549 C C . GLY A 1 331 ? -27.922 -25.297 -7.195 1 94.5 331 GLY A C 1
ATOM 2550 O O . GLY A 1 331 ? -28.266 -24.156 -6.852 1 94.5 331 GLY A O 1
ATOM 2551 N N . GLU A 1 332 ? -26.906 -25.516 -8 1 94.62 332 GLU A N 1
ATOM 2552 C CA . GLU A 1 332 ? -26.281 -24.422 -8.734 1 94.62 332 GLU A CA 1
ATOM 2553 C C . GLU A 1 332 ? -26.984 -24.188 -10.078 1 94.62 332 GLU A C 1
ATOM 2555 O O . GLU A 1 332 ? -27.094 -25.109 -10.891 1 94.62 332 GLU A O 1
ATOM 2560 N N . LYS A 1 333 ? -27.422 -22.938 -10.273 1 94.25 333 LYS A N 1
ATOM 2561 C CA . LYS A 1 333 ? -28.031 -22.609 -11.555 1 94.25 333 LYS A CA 1
ATOM 2562 C C . LYS A 1 333 ? -26.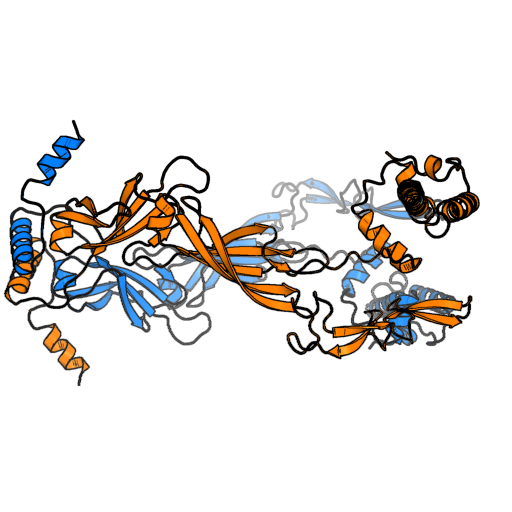969 -22.328 -12.609 1 94.25 333 LYS A C 1
ATOM 2564 O O . LYS A 1 333 ? -26.109 -21.469 -12.422 1 94.25 333 LYS A O 1
ATOM 2569 N N . VAL A 1 334 ? -26.969 -23.062 -13.719 1 95.5 334 VAL A N 1
ATOM 2570 C CA . VAL A 1 334 ? -25.984 -22.891 -14.789 1 95.5 334 VAL A CA 1
ATOM 2571 C C . VAL A 1 334 ? -26.703 -22.547 -16.094 1 95.5 334 VAL A C 1
ATOM 2573 O O . VAL A 1 334 ? -27.906 -22.75 -16.219 1 95.5 334 VAL A O 1
ATOM 2576 N N . ALA A 1 335 ? -25.984 -21.938 -16.938 1 91 335 ALA A N 1
ATOM 2577 C CA . ALA A 1 335 ? -26.547 -21.578 -18.25 1 91 335 ALA A CA 1
ATOM 2578 C C . ALA A 1 335 ? -26.953 -22.828 -19.031 1 91 335 ALA A C 1
ATOM 2580 O O . ALA A 1 335 ? -26.297 -23.859 -18.969 1 91 335 ALA A O 1
ATOM 2581 N N . PRO A 1 336 ? -28.047 -22.672 -19.719 1 88 336 PRO A N 1
ATOM 2582 C CA . PRO A 1 336 ? -28.469 -23.797 -20.547 1 88 336 PRO A CA 1
ATOM 2583 C C . PRO A 1 336 ? -27.453 -24.125 -21.656 1 88 336 PRO A C 1
ATOM 2585 O O . PRO A 1 336 ? -26.625 -23.281 -22 1 88 336 PRO A O 1
ATOM 2588 N N . GLU A 1 337 ? -27.469 -25.391 -22.109 1 84.62 337 GLU A N 1
ATOM 2589 C CA . GLU A 1 337 ? -26.562 -25.812 -23.172 1 84.62 337 GLU A CA 1
ATOM 2590 C C . GLU A 1 337 ? -26.734 -24.922 -24.422 1 84.62 337 GLU A C 1
ATOM 2592 O O . GLU A 1 337 ? -27.859 -24.641 -24.844 1 84.62 337 GLU A O 1
ATOM 2597 N N . GLY A 1 338 ? -25.688 -24.516 -24.938 1 79.56 338 GLY A N 1
ATOM 2598 C CA . GLY A 1 338 ? -25.719 -23.719 -26.172 1 79.56 338 GLY A CA 1
ATOM 2599 C C . GLY A 1 338 ? -26 -22.25 -25.922 1 79.56 338 GLY A C 1
ATOM 2600 O O . GLY A 1 338 ? -26.047 -21.453 -26.859 1 79.56 338 GLY A O 1
ATOM 2601 N N . PHE A 1 339 ? -26.234 -21.906 -24.734 1 81.25 339 PHE A N 1
ATOM 2602 C CA . PHE A 1 339 ? -26.594 -20.531 -24.406 1 81.25 339 PHE A CA 1
ATOM 2603 C C . PHE A 1 339 ? -25.5 -19.562 -24.844 1 81.25 339 PHE A C 1
ATOM 2605 O O . PHE A 1 339 ? -25.781 -18.547 -25.484 1 81.25 339 PHE A O 1
ATOM 2612 N N . TRP A 1 340 ? -24.328 -19.812 -24.594 1 80.44 340 TRP A N 1
ATOM 2613 C CA . TRP A 1 340 ? -23.219 -18.891 -24.844 1 80.44 340 TRP A CA 1
ATOM 2614 C C . TRP A 1 340 ? -22.922 -18.781 -26.328 1 80.44 340 TRP A C 1
ATOM 2616 O O . TRP A 1 340 ? -22.484 -17.734 -26.812 1 80.44 340 TRP A O 1
ATOM 2626 N N . GLU A 1 341 ? -23.062 -19.859 -26.984 1 76.12 341 GLU A N 1
ATOM 2627 C CA . GLU A 1 341 ? -22.922 -19.812 -28.438 1 76.12 341 GLU A CA 1
ATOM 2628 C C . GLU A 1 341 ? -23.953 -18.875 -29.062 1 76.12 341 GLU A C 1
ATOM 2630 O O . GLU A 1 341 ? -23.656 -18.156 -30.016 1 76.12 341 GLU A O 1
ATOM 2635 N N . ARG A 1 342 ? -25.109 -18.812 -28.5 1 73.62 342 ARG A N 1
ATOM 2636 C CA . ARG A 1 342 ? -26.172 -17.953 -29 1 73.62 342 ARG A CA 1
ATOM 2637 C C . ARG A 1 342 ? -25.906 -16.5 -28.625 1 73.62 342 ARG A C 1
ATOM 2639 O O . ARG A 1 342 ? -26.125 -15.602 -29.453 1 73.62 342 ARG A O 1
ATOM 2646 N N . VAL A 1 343 ? -25.453 -16.266 -27.453 1 73.12 343 VAL A N 1
ATOM 2647 C CA . VAL A 1 343 ? -25.203 -14.914 -26.953 1 73.12 343 VAL A CA 1
ATOM 2648 C C . VAL A 1 343 ? -24.047 -14.289 -27.719 1 73.12 343 VAL A C 1
ATOM 2650 O O . VAL A 1 343 ? -24.094 -13.117 -28.094 1 73.12 343 VAL A O 1
ATOM 2653 N N . LYS A 1 344 ? -22.875 -14.984 -27.812 1 68.44 344 LYS A N 1
ATOM 2654 C CA . LYS A 1 344 ? -21.75 -14.477 -28.562 1 68.44 344 LYS A CA 1
ATOM 2655 C C . LYS A 1 344 ? -22.141 -14.117 -29.984 1 68.44 344 LYS A C 1
ATOM 2657 O O . LYS A 1 344 ? -21.641 -13.148 -30.562 1 68.44 344 LYS A O 1
ATOM 2662 N N . GLY A 1 345 ? -22.938 -14.992 -30.5 1 62.47 345 GLY A N 1
ATOM 2663 C CA . GLY A 1 345 ? -23.453 -14.727 -31.844 1 62.47 345 GLY A CA 1
ATOM 2664 C C . GLY A 1 345 ? -24.203 -13.414 -31.938 1 62.47 345 GLY A C 1
ATOM 2665 O O . GLY A 1 345 ? -24.172 -12.742 -32.969 1 62.47 345 GLY A O 1
ATOM 2666 N N . PHE A 1 346 ? -24.75 -13.039 -30.953 1 56.25 346 PHE A N 1
ATOM 2667 C CA . PHE A 1 346 ? -25.5 -11.789 -30.953 1 56.25 346 PHE A CA 1
ATOM 2668 C C . PHE A 1 346 ? -24.562 -10.594 -30.812 1 56.25 346 PHE A C 1
ATOM 2670 O O . PHE A 1 346 ? -24.812 -9.539 -31.406 1 56.25 346 PHE A O 1
ATOM 2677 N N . PHE A 1 347 ? -23.609 -10.633 -29.984 1 52.5 347 PHE A N 1
ATOM 2678 C CA . PHE A 1 347 ? -22.703 -9.5 -29.797 1 52.5 347 PHE A CA 1
ATOM 2679 C C . PHE A 1 347 ? -21.766 -9.344 -30.984 1 52.5 347 PHE A C 1
ATOM 2681 O O . PHE A 1 347 ? -21.203 -8.273 -31.203 1 52.5 347 PHE A O 1
ATOM 2688 N N . ARG A 1 348 ? -21.5 -10.383 -31.781 1 46.09 348 ARG A N 1
ATOM 2689 C CA . ARG A 1 348 ? -20.719 -10.195 -33 1 46.09 348 ARG A CA 1
ATOM 2690 C C . ARG A 1 348 ? -21.578 -9.625 -34.125 1 46.09 348 ARG A C 1
ATOM 2692 O O . ARG A 1 348 ? -21.062 -9.258 -35.188 1 46.09 348 ARG A O 1
ATOM 2699 N N . LYS A 1 349 ? -22.781 -9.469 -34.156 1 38.56 349 LYS A N 1
ATOM 2700 C CA . LYS A 1 349 ? -23.547 -8.773 -35.188 1 38.56 349 LYS A CA 1
ATOM 2701 C C . LYS A 1 349 ? -23.781 -7.312 -34.781 1 38.56 349 LYS A C 1
ATOM 2703 O O . LYS A 1 349 ? -24.047 -7.004 -33.625 1 38.56 349 LYS A O 1
ATOM 2708 N N . MET B 1 1 ? 2.26 51.969 -5.457 1 50.34 1 MET B N 1
ATOM 2709 C CA . MET B 1 1 ? 3.082 51.812 -4.262 1 50.34 1 MET B CA 1
ATOM 2710 C C . MET B 1 1 ? 2.977 53.031 -3.352 1 50.34 1 MET B C 1
ATOM 2712 O O . MET B 1 1 ? 2.926 54.156 -3.826 1 50.34 1 MET B O 1
ATOM 2716 N N . LYS B 1 2 ? 2.463 52.906 -2.164 1 70.81 2 LYS B N 1
ATOM 2717 C CA . LYS B 1 2 ? 2.26 54.031 -1.25 1 70.81 2 LYS B CA 1
ATOM 2718 C C . LYS B 1 2 ? 3.574 54.75 -0.963 1 70.81 2 LYS B C 1
ATOM 2720 O O . LYS B 1 2 ? 4.602 54.094 -0.736 1 70.81 2 LYS B O 1
ATOM 2725 N N . ASP B 1 3 ? 3.641 55.938 -1.26 1 81.69 3 ASP B N 1
ATOM 2726 C CA . ASP B 1 3 ? 4.824 56.75 -0.989 1 81.69 3 ASP B CA 1
ATOM 2727 C C . ASP B 1 3 ? 4.926 57.094 0.494 1 81.69 3 ASP B C 1
ATOM 2729 O O . ASP B 1 3 ? 4.258 58.031 0.968 1 81.69 3 ASP B O 1
ATOM 2733 N N . TYR B 1 4 ? 5.773 56.375 1.182 1 86.81 4 TYR B N 1
ATOM 2734 C CA . TYR B 1 4 ? 5.898 56.5 2.631 1 86.81 4 TYR B CA 1
ATOM 2735 C C . TYR B 1 4 ? 6.477 57.844 3.031 1 86.81 4 TYR B C 1
ATOM 2737 O O . TYR B 1 4 ? 6.133 58.375 4.082 1 86.81 4 TYR B O 1
ATOM 2745 N N . TYR B 1 5 ? 7.238 58.438 2.08 1 87.81 5 TYR B N 1
ATOM 2746 C CA . TYR B 1 5 ? 7.785 59.75 2.355 1 87.81 5 TYR B CA 1
ATOM 2747 C C . TYR B 1 5 ? 6.695 60.812 2.287 1 87.81 5 TYR B C 1
ATOM 2749 O O . TYR B 1 5 ? 6.641 61.719 3.131 1 87.81 5 TYR B O 1
ATOM 2757 N N . ALA B 1 6 ? 5.809 60.594 1.384 1 88.12 6 ALA B N 1
ATOM 2758 C CA . ALA B 1 6 ? 4.688 61.531 1.229 1 88.12 6 ALA B CA 1
ATOM 2759 C C . ALA B 1 6 ? 3.713 61.406 2.395 1 88.12 6 ALA B C 1
ATOM 2761 O O . ALA B 1 6 ? 3.164 62.406 2.859 1 88.12 6 ALA B O 1
ATOM 2762 N N . ILE B 1 7 ? 3.605 60.25 2.891 1 87.12 7 ILE B N 1
ATOM 2763 C CA . ILE B 1 7 ? 2.682 60 3.986 1 87.12 7 ILE B CA 1
ATOM 2764 C C . ILE B 1 7 ? 3.186 60.656 5.262 1 87.12 7 ILE B C 1
ATOM 2766 O O . ILE B 1 7 ? 2.4 61.25 6.016 1 87.12 7 ILE B O 1
ATOM 2770 N N . LEU B 1 8 ? 4.484 60.688 5.449 1 90.25 8 LEU B N 1
ATOM 2771 C CA . LEU B 1 8 ? 5.074 61.312 6.637 1 90.25 8 LEU B CA 1
ATOM 2772 C C . LEU B 1 8 ? 5.387 62.781 6.391 1 90.25 8 LEU B C 1
ATOM 2774 O O . LEU B 1 8 ? 5.773 63.5 7.316 1 90.25 8 LEU B O 1
ATOM 2778 N N . GLY B 1 9 ? 5.195 63.188 5.141 1 88.56 9 GLY B N 1
ATOM 2779 C CA . GLY B 1 9 ? 5.414 64.562 4.785 1 88.56 9 GLY B CA 1
ATOM 2780 C C . GLY B 1 9 ? 6.871 65 4.848 1 88.56 9 GLY B C 1
ATOM 2781 O O . GLY B 1 9 ? 7.188 66.125 5.223 1 88.56 9 GLY B O 1
ATOM 2782 N N . VAL B 1 10 ? 7.738 64 4.621 1 88.81 10 VAL B N 1
ATOM 2783 C CA . VAL B 1 10 ? 9.164 64.312 4.656 1 88.81 10 VAL B CA 1
ATOM 2784 C C . VAL B 1 10 ? 9.781 64.062 3.279 1 88.81 10 VAL B C 1
ATOM 2786 O O . VAL B 1 10 ? 9.195 63.344 2.453 1 88.81 10 VAL B O 1
ATOM 2789 N N . SER B 1 11 ? 10.93 64.75 3.033 1 85.62 11 SER B N 1
ATOM 2790 C CA . SER B 1 11 ? 11.656 64.5 1.783 1 85.62 11 SER B CA 1
ATOM 2791 C C . SER B 1 11 ? 12.375 63.188 1.768 1 85.62 11 SER B C 1
ATOM 2793 O O . SER B 1 11 ? 12.672 62.625 2.824 1 85.62 11 SER B O 1
ATOM 2795 N N . ARG B 1 12 ? 12.648 62.594 0.635 1 84.88 12 ARG B N 1
ATOM 2796 C CA . ARG B 1 12 ? 13.375 61.344 0.474 1 84.88 12 ARG B CA 1
ATOM 2797 C C . ARG B 1 12 ? 14.781 61.469 1.046 1 84.88 12 ARG B C 1
ATOM 2799 O O . ARG B 1 12 ? 15.398 60.438 1.382 1 84.88 12 ARG B O 1
ATOM 2806 N N . GLU B 1 13 ? 15.195 62.656 1.237 1 81.81 13 GLU B N 1
ATOM 2807 C CA . GLU B 1 13 ? 16.531 62.906 1.763 1 81.81 13 GLU B CA 1
ATOM 2808 C C . GLU B 1 13 ? 16.5 63.25 3.252 1 81.81 13 GLU B C 1
ATOM 2810 O O . GLU B 1 13 ? 17.516 63.625 3.84 1 81.81 13 GLU B O 1
ATOM 2815 N N . ALA B 1 14 ? 15.352 63.062 3.879 1 84.75 14 ALA B N 1
ATOM 2816 C CA . ALA B 1 14 ? 15.172 63.406 5.285 1 84.75 14 ALA B CA 1
ATOM 2817 C C . ALA B 1 14 ? 16.047 62.562 6.188 1 84.75 14 ALA B C 1
ATOM 2819 O O . ALA B 1 14 ? 16.297 61.375 5.895 1 84.75 14 ALA B O 1
ATOM 2820 N N . THR B 1 15 ? 16.625 63.156 7.195 1 84.19 15 THR B N 1
ATOM 2821 C CA . THR B 1 15 ? 17.422 62.438 8.188 1 84.19 15 THR B CA 1
ATOM 2822 C C . THR B 1 15 ? 16.516 61.594 9.086 1 84.19 15 THR B C 1
ATOM 2824 O O . THR B 1 15 ? 15.305 61.812 9.125 1 84.19 15 THR B O 1
ATOM 2827 N N . GLN B 1 16 ? 17.062 60.688 9.75 1 83.56 16 GLN B N 1
ATOM 2828 C CA . GLN B 1 16 ? 16.312 59.812 10.664 1 83.56 16 GLN B CA 1
ATOM 2829 C C . GLN B 1 16 ? 15.602 60.625 11.734 1 83.56 16 GLN B C 1
ATOM 2831 O O . GLN B 1 16 ? 14.477 60.312 12.117 1 83.56 16 GLN B O 1
ATOM 2836 N N . GLU B 1 17 ? 16.328 61.656 12.117 1 82.88 17 GLU B N 1
ATOM 2837 C CA . GLU B 1 17 ? 15.742 62.562 13.125 1 82.88 17 GLU B CA 1
ATOM 2838 C C . GLU B 1 17 ? 14.516 63.281 12.57 1 82.88 17 GLU B C 1
ATOM 2840 O O . GLU B 1 17 ? 13.516 63.438 13.266 1 82.88 17 GLU B O 1
ATOM 2845 N N . GLU B 1 18 ? 14.539 63.688 11.375 1 84.75 18 GLU B N 1
ATOM 2846 C CA . GLU B 1 18 ? 13.43 64.375 10.727 1 84.75 18 GLU B CA 1
ATOM 2847 C C . GLU B 1 18 ? 12.242 63.438 10.531 1 84.75 18 GLU B C 1
ATOM 2849 O O . GLU B 1 18 ? 11.086 63.844 10.719 1 84.75 18 GLU B O 1
ATOM 2854 N N . ILE B 1 19 ? 12.562 62.25 10.203 1 88.38 19 ILE B N 1
ATOM 2855 C CA . ILE B 1 19 ? 11.531 61.219 10 1 88.38 19 ILE B CA 1
ATOM 2856 C C . ILE B 1 19 ? 10.828 60.938 11.328 1 88.38 19 ILE B C 1
ATOM 2858 O O . ILE B 1 19 ? 9.594 60.906 11.383 1 88.38 19 ILE B O 1
ATOM 2862 N N . LYS B 1 20 ? 11.609 60.844 12.312 1 84.25 20 LYS B N 1
ATOM 2863 C CA . LYS B 1 20 ? 11.07 60.594 13.641 1 84.25 20 LYS B CA 1
ATOM 2864 C C . LYS B 1 20 ? 10.203 61.75 14.117 1 84.25 20 LYS B C 1
ATOM 2866 O O . LYS B 1 20 ? 9.117 61.562 14.664 1 84.25 20 LYS B O 1
ATOM 2871 N N . ARG B 1 21 ? 10.633 62.969 13.883 1 83.19 21 ARG B N 1
ATOM 2872 C CA . ARG B 1 21 ? 9.898 64.188 14.273 1 83.19 21 ARG B CA 1
ATOM 2873 C C . ARG B 1 21 ? 8.586 64.25 13.508 1 83.19 21 ARG B C 1
ATOM 2875 O O . ARG B 1 21 ? 7.547 64.625 14.094 1 83.19 21 ARG B O 1
ATOM 2882 N N . ALA B 1 22 ? 8.633 64.062 12.242 1 86.88 22 ALA B N 1
ATOM 2883 C CA . ALA B 1 22 ? 7.434 64.062 11.398 1 86.88 22 ALA B CA 1
ATOM 2884 C C . ALA B 1 22 ? 6.414 63.031 11.836 1 86.88 22 ALA B C 1
ATOM 2886 O O . ALA B 1 22 ? 5.215 63.312 11.891 1 86.88 22 ALA B O 1
ATOM 2887 N N . TYR B 1 23 ? 6.879 61.906 12.211 1 84.62 23 TYR B N 1
ATOM 2888 C CA . TYR B 1 23 ? 6.012 60.844 12.695 1 84.62 23 TYR B CA 1
ATOM 2889 C C . TYR B 1 23 ? 5.309 61.25 13.984 1 84.62 23 TYR B C 1
ATOM 2891 O O . TYR B 1 23 ? 4.09 61.094 14.109 1 84.62 23 TYR B O 1
ATOM 2899 N N . ARG B 1 24 ? 6.16 61.719 14.82 1 81.69 24 ARG B N 1
ATOM 2900 C CA . ARG B 1 24 ? 5.609 62.094 16.109 1 81.69 24 ARG B CA 1
ATOM 2901 C C . ARG B 1 24 ? 4.535 63.188 15.961 1 81.69 24 ARG B C 1
ATOM 2903 O O . ARG B 1 24 ? 3.484 63.094 16.609 1 81.69 24 ARG B O 1
ATOM 2910 N N . LYS B 1 25 ? 4.801 64.125 15.109 1 85.38 25 LYS B N 1
ATOM 2911 C CA . LYS B 1 25 ? 3.844 65.188 14.859 1 85.38 25 LYS B CA 1
ATOM 2912 C C . LYS B 1 25 ? 2.549 64.625 14.266 1 85.38 25 LYS B C 1
ATOM 2914 O O . LYS B 1 25 ? 1.457 65 14.734 1 85.38 25 LYS B O 1
ATOM 2919 N N . LEU B 1 26 ? 2.645 63.781 13.234 1 86.81 26 LEU B N 1
ATOM 2920 C CA . LEU B 1 26 ? 1.475 63.219 12.555 1 86.81 26 LEU B CA 1
ATOM 2921 C C . LEU B 1 26 ? 0.761 62.219 13.445 1 86.81 26 LEU B C 1
ATOM 2923 O O . LEU B 1 26 ? -0.47 62.125 13.445 1 86.81 26 LEU B O 1
ATOM 2927 N N . ALA B 1 27 ? 1.533 61.469 14.195 1 79.44 27 ALA B N 1
ATOM 2928 C CA . ALA B 1 27 ? 0.976 60.5 15.125 1 79.44 27 ALA B CA 1
ATOM 2929 C C . ALA B 1 27 ? 0.133 61.188 16.203 1 79.44 27 ALA B C 1
ATOM 2931 O O . ALA B 1 27 ? -0.937 60.688 16.562 1 79.44 27 ALA B O 1
ATOM 2932 N N . LEU B 1 28 ? 0.598 62.281 16.625 1 79.69 28 LEU B N 1
ATOM 2933 C CA . LEU B 1 28 ? -0.138 63.031 17.609 1 79.69 28 LEU B CA 1
ATOM 2934 C C . LEU B 1 28 ? -1.401 63.656 17 1 79.69 28 LEU B C 1
ATOM 2936 O O . LEU B 1 28 ? -2.455 63.656 17.641 1 79.69 28 LEU B O 1
ATOM 2940 N N . GLN B 1 29 ? -1.324 64.125 15.82 1 83.81 29 GLN B N 1
ATOM 2941 C CA . GLN B 1 29 ? -2.439 64.75 15.148 1 83.81 29 GLN B CA 1
ATOM 2942 C C . GLN B 1 29 ? -3.549 63.75 14.828 1 83.81 29 GLN B C 1
ATOM 2944 O O . GLN B 1 29 ? -4.734 64.062 14.945 1 83.81 29 GLN B O 1
ATOM 2949 N N . TYR B 1 30 ? -3.129 62.531 14.484 1 82.12 30 TYR B N 1
ATOM 2950 C CA . TYR B 1 30 ? -4.117 61.562 14.016 1 82.12 30 TYR B CA 1
ATOM 2951 C C . TYR B 1 30 ? -4.316 60.438 15.023 1 82.12 30 TYR B C 1
ATOM 2953 O O . TYR B 1 30 ? -4.91 59.406 14.711 1 82.12 30 TYR B O 1
ATOM 2961 N N . HIS B 1 31 ? -3.744 60.75 16.25 1 77.25 31 HIS B N 1
ATOM 2962 C CA . HIS B 1 31 ? -3.9 59.75 17.297 1 77.25 31 HIS B CA 1
ATOM 2963 C C . HIS B 1 31 ? -5.375 59.469 17.594 1 77.25 31 HIS B C 1
ATOM 2965 O O . HIS B 1 31 ? -6.172 60.406 17.688 1 77.25 31 HIS B O 1
ATOM 2971 N N . PRO B 1 32 ? -5.77 58.344 17.719 1 73.31 32 PRO B N 1
ATOM 2972 C CA . PRO B 1 32 ? -7.176 58 17.969 1 73.31 32 PRO B CA 1
ATOM 2973 C C . PRO B 1 32 ? -7.754 58.719 19.188 1 73.31 32 PRO B C 1
ATOM 2975 O O . PRO B 1 32 ? -8.938 59.062 19.188 1 73.31 32 PRO B O 1
ATOM 2978 N N . ASP B 1 33 ? -6.992 59 20.141 1 70.94 33 ASP B N 1
ATOM 2979 C CA . ASP B 1 33 ? -7.457 59.688 21.328 1 70.94 33 ASP B CA 1
ATOM 2980 C C . ASP B 1 33 ? -7.816 61.125 21.031 1 70.94 33 ASP B C 1
ATOM 2982 O O . ASP B 1 33 ? -8.672 61.719 21.703 1 70.94 33 ASP B O 1
ATOM 2986 N N . ARG B 1 34 ? -7.215 61.688 20.031 1 76.25 34 ARG B N 1
ATOM 2987 C CA . ARG B 1 34 ? -7.473 63.094 19.672 1 76.25 34 ARG B CA 1
ATOM 2988 C C . ARG B 1 34 ? -8.539 63.188 18.594 1 76.25 34 ARG B C 1
ATOM 2990 O O . ARG B 1 34 ? -9.117 64.25 18.375 1 76.25 34 ARG B O 1
ATOM 2997 N N . ASN B 1 35 ? -8.672 62.062 17.953 1 75.62 35 ASN B N 1
ATOM 2998 C CA . ASN B 1 35 ? -9.672 61.938 16.906 1 75.62 35 ASN B CA 1
ATOM 2999 C C . ASN B 1 35 ? -10.586 60.75 17.125 1 75.62 35 ASN B C 1
ATOM 3001 O O . ASN B 1 35 ? -10.578 59.781 16.344 1 75.62 35 ASN B O 1
ATOM 3005 N N . PRO B 1 36 ? -11.367 60.812 18.172 1 72.56 36 PRO B N 1
ATOM 3006 C CA . PRO B 1 36 ? -12.219 59.656 18.484 1 72.56 36 PRO B CA 1
ATOM 3007 C C . PRO B 1 36 ? -13.336 59.469 17.469 1 72.56 36 PRO B C 1
ATOM 3009 O O . PRO B 1 36 ? -13.992 60.438 17.062 1 72.56 36 PRO B O 1
ATOM 3012 N N . GLY B 1 37 ? -13.5 58.25 16.938 1 70.88 37 GLY B N 1
ATOM 3013 C CA . GLY B 1 37 ? -14.609 57.875 16.062 1 70.88 37 GLY B CA 1
ATOM 3014 C C . GLY B 1 37 ? -14.375 58.25 14.609 1 70.88 37 GLY B C 1
ATOM 3015 O O . GLY B 1 37 ? -15.25 58.031 13.758 1 70.88 37 GLY B O 1
ATOM 3016 N N . ASP B 1 38 ? -13.367 58.938 14.266 1 72.88 38 ASP B N 1
ATOM 3017 C CA . ASP B 1 38 ? -13.094 59.344 12.891 1 72.88 38 ASP B CA 1
ATOM 3018 C C . ASP B 1 38 ? -12.367 58.25 12.117 1 72.88 38 ASP B C 1
ATOM 3020 O O . ASP B 1 38 ? -11.156 58.062 12.281 1 72.88 38 ASP B O 1
ATOM 3024 N N . LYS B 1 39 ? -13.109 57.562 11.383 1 76.06 39 LYS B N 1
ATOM 3025 C CA . LYS B 1 39 ? -12.594 56.469 10.594 1 76.06 39 LYS B CA 1
ATOM 3026 C C . LYS B 1 39 ? -11.5 56.906 9.633 1 76.06 39 LYS B C 1
ATOM 3028 O O . LYS B 1 39 ? -10.547 56.188 9.375 1 76.06 39 LYS B O 1
ATOM 3033 N N . ALA B 1 40 ? -11.664 58.062 9.219 1 78.31 40 ALA B N 1
ATOM 3034 C CA . ALA B 1 40 ? -10.688 58.594 8.281 1 78.31 40 ALA B CA 1
ATOM 3035 C C . ALA B 1 40 ? -9.359 58.875 8.977 1 78.31 40 ALA B C 1
ATOM 3037 O O . ALA B 1 40 ? -8.289 58.625 8.422 1 78.31 40 ALA B O 1
ATOM 3038 N N . ALA B 1 41 ? -9.414 59.344 10.195 1 78.75 41 ALA B N 1
ATOM 3039 C CA . ALA B 1 41 ? -8.211 59.594 10.984 1 78.75 41 ALA B CA 1
ATOM 3040 C C . ALA B 1 41 ? -7.512 58.281 11.359 1 78.75 41 ALA B C 1
ATOM 3042 O O . ALA B 1 41 ? -6.281 58.219 11.344 1 78.75 41 ALA B O 1
ATOM 3043 N N . GLU B 1 42 ? -8.32 57.375 11.562 1 76.44 42 GLU B N 1
ATOM 3044 C CA . GLU B 1 42 ? -7.801 56.031 11.883 1 76.44 42 GLU B CA 1
ATOM 3045 C C . GLU B 1 42 ? -7.047 55.438 10.703 1 76.44 42 GLU B C 1
ATOM 3047 O O . GLU B 1 42 ? -5.969 54.875 10.875 1 76.44 42 GLU B O 1
ATOM 3052 N N . GLU B 1 43 ? -7.633 55.625 9.555 1 78.19 43 GLU B N 1
ATOM 3053 C CA . GLU B 1 43 ? -6.984 55.125 8.352 1 78.19 43 GLU B CA 1
ATOM 3054 C C . GLU B 1 43 ? -5.684 55.875 8.07 1 78.19 43 GLU B C 1
ATOM 3056 O O . GLU B 1 43 ? -4.68 55.25 7.691 1 78.19 43 GLU B O 1
ATOM 3061 N N . ARG B 1 44 ? -5.707 57.125 8.289 1 81.31 44 ARG B N 1
ATOM 3062 C CA . ARG B 1 44 ? -4.516 57.938 8.07 1 81.31 44 ARG B CA 1
ATOM 3063 C C . ARG B 1 44 ? -3.426 57.594 9.078 1 81.31 44 ARG B C 1
ATOM 3065 O O . ARG B 1 44 ? -2.244 57.562 8.734 1 81.31 44 ARG B O 1
ATOM 3072 N N . PHE B 1 45 ? -3.826 57.312 10.258 1 80.62 45 PHE B N 1
ATOM 3073 C CA . PHE B 1 45 ? -2.895 56.906 11.305 1 80.62 45 PHE B CA 1
ATOM 3074 C C . PHE B 1 45 ? -2.229 55.594 10.977 1 80.62 45 PHE B C 1
ATOM 3076 O O . PHE B 1 45 ? -1.025 55.406 11.188 1 80.62 45 PHE B O 1
ATOM 3083 N N . LYS B 1 46 ? -3.002 54.75 10.352 1 76.69 46 LYS B N 1
ATOM 3084 C CA . LYS B 1 46 ? -2.473 53.469 9.914 1 76.69 46 LYS B CA 1
ATOM 3085 C C . LYS B 1 46 ? -1.402 53.656 8.844 1 76.69 46 LYS B C 1
ATOM 3087 O O . LYS B 1 46 ? -0.348 53 8.898 1 76.69 46 LYS B O 1
ATOM 3092 N N . GLU B 1 47 ? -1.672 54.5 8.023 1 80.94 47 GLU B N 1
ATOM 3093 C CA . GLU B 1 47 ? -0.74 54.781 6.938 1 80.94 47 GLU B CA 1
ATOM 3094 C C . GLU B 1 47 ? 0.55 55.406 7.465 1 80.94 47 GLU B C 1
ATOM 3096 O O . GLU B 1 47 ? 1.642 55.062 7 1 80.94 47 GLU B O 1
ATOM 3101 N N . ILE B 1 48 ? 0.441 56.25 8.461 1 83.75 48 ILE B N 1
ATOM 3102 C CA . ILE B 1 48 ? 1.569 56.938 9.055 1 83.75 48 ILE B CA 1
ATOM 3103 C C . ILE B 1 48 ? 2.471 55.969 9.789 1 83.75 48 ILE B C 1
ATOM 3105 O O . ILE B 1 48 ? 3.695 56 9.648 1 83.75 48 ILE B O 1
ATOM 3109 N N . ASN B 1 49 ? 1.841 55.062 10.414 1 79.31 49 ASN B N 1
ATOM 3110 C CA . ASN B 1 49 ? 2.588 54.031 11.148 1 79.31 49 ASN B CA 1
ATOM 3111 C C . ASN B 1 49 ? 3.316 53.094 10.203 1 79.31 49 ASN B C 1
ATOM 3113 O O . ASN B 1 49 ? 4.473 52.719 10.445 1 79.31 49 ASN B O 1
ATOM 3117 N N . GLU B 1 50 ? 2.658 52.719 9.18 1 78.75 50 GLU B N 1
ATOM 3118 C CA . GLU B 1 50 ? 3.271 51.875 8.164 1 78.75 50 GLU B CA 1
ATOM 3119 C C . GLU B 1 50 ? 4.496 52.531 7.551 1 78.75 50 GLU B C 1
ATOM 3121 O O . GLU B 1 50 ? 5.547 51.906 7.406 1 78.75 50 GLU B O 1
ATOM 3126 N N . ALA B 1 51 ? 4.332 53.719 7.266 1 83.06 51 ALA B N 1
ATOM 3127 C CA . ALA B 1 51 ? 5.418 54.469 6.648 1 83.06 51 ALA B CA 1
ATOM 3128 C C . ALA B 1 51 ? 6.605 54.594 7.598 1 83.06 51 ALA B C 1
ATOM 3130 O O . ALA B 1 51 ? 7.754 54.438 7.191 1 83.06 51 ALA B O 1
ATOM 3131 N N . TYR B 1 52 ? 6.32 54.844 8.844 1 84.62 52 TYR B N 1
ATOM 3132 C CA . TYR B 1 52 ? 7.383 55.031 9.828 1 84.62 52 TYR B CA 1
ATOM 3133 C C . TYR B 1 52 ? 8.102 53.719 10.102 1 84.62 52 TYR B C 1
ATOM 3135 O O . TYR B 1 52 ? 9.32 53.688 10.273 1 84.62 52 TYR B O 1
ATOM 3143 N N . ALA B 1 53 ? 7.391 52.656 10.094 1 79.5 53 ALA B N 1
ATOM 3144 C CA . ALA B 1 53 ? 7.965 51.312 10.336 1 79.5 53 ALA B CA 1
ATOM 3145 C C . ALA B 1 53 ? 9.016 50.969 9.281 1 79.5 53 ALA B C 1
ATOM 3147 O O . ALA B 1 53 ? 10.016 50.344 9.586 1 79.5 53 ALA B O 1
ATOM 3148 N N . VAL B 1 54 ? 8.781 51.469 8.211 1 79.88 54 VAL B N 1
ATOM 3149 C CA . VAL B 1 54 ? 9.695 51.188 7.109 1 79.88 54 VAL B CA 1
ATOM 3150 C C . VAL B 1 54 ? 10.812 52.219 7.094 1 79.88 54 VAL B C 1
ATOM 3152 O O . VAL B 1 54 ? 11.992 51.875 6.996 1 79.88 54 VAL B O 1
ATOM 3155 N N . LEU B 1 55 ? 10.461 53.438 7.336 1 84.81 55 LEU B N 1
ATOM 3156 C CA . LEU B 1 55 ? 11.414 54.531 7.109 1 84.81 55 LEU B CA 1
ATOM 3157 C C . LEU B 1 55 ? 12.273 54.75 8.344 1 84.81 55 LEU B C 1
ATOM 3159 O O . LEU B 1 55 ? 13.352 55.344 8.258 1 84.81 55 LEU B O 1
ATOM 3163 N N . SER B 1 56 ? 11.844 54.25 9.453 1 82 56 SER B N 1
ATOM 3164 C CA . SER B 1 56 ? 12.586 54.469 10.688 1 82 56 SER B CA 1
ATOM 3165 C C . SER B 1 56 ? 13.797 53.531 10.773 1 82 56 SER B C 1
ATOM 3167 O O . SER B 1 56 ? 14.766 53.844 11.477 1 82 56 SER B O 1
ATOM 3169 N N . ASP B 1 57 ? 13.766 52.469 10.023 1 79.12 57 ASP B N 1
ATOM 3170 C CA . ASP B 1 57 ? 14.883 51.531 9.945 1 79.12 57 ASP B CA 1
ATOM 3171 C C . ASP B 1 57 ? 15.727 51.781 8.703 1 79.12 57 ASP B C 1
ATOM 3173 O O . ASP B 1 57 ? 15.234 51.688 7.578 1 79.12 57 ASP B O 1
ATOM 3177 N N . PRO B 1 58 ? 16.906 52.062 9.023 1 81.31 58 PRO B N 1
ATOM 3178 C CA . PRO B 1 58 ? 17.766 52.406 7.879 1 81.31 58 PRO B CA 1
ATOM 3179 C C . PRO B 1 58 ? 17.828 51.281 6.844 1 81.31 58 PRO B C 1
ATOM 3181 O O . PRO B 1 58 ? 17.859 51.531 5.641 1 81.31 58 PRO B O 1
ATOM 3184 N N . GLU B 1 59 ? 17.891 50.062 7.293 1 77.75 59 GLU B N 1
ATOM 3185 C CA . GLU B 1 59 ? 17.969 48.938 6.359 1 77.75 59 GLU B CA 1
ATOM 3186 C C . GLU B 1 59 ? 16.672 48.812 5.559 1 77.75 59 GLU B C 1
ATOM 3188 O O . GLU B 1 59 ? 16.703 48.625 4.344 1 77.75 59 GLU B O 1
ATOM 3193 N N . LYS B 1 60 ? 15.523 48.906 6.148 1 78.31 60 LYS B N 1
ATOM 3194 C CA . LYS B 1 60 ? 14.234 48.812 5.48 1 78.31 60 LYS B CA 1
ATOM 3195 C C . LYS B 1 60 ? 14.023 50 4.531 1 78.31 60 LYS B C 1
ATOM 3197 O O . LYS B 1 60 ? 13.477 49.844 3.438 1 78.31 60 LYS B O 1
ATOM 3202 N N . ARG B 1 61 ? 14.43 51.125 5.008 1 82.44 61 ARG B N 1
ATOM 3203 C CA . ARG B 1 61 ? 14.359 52.344 4.18 1 82.44 61 ARG B CA 1
ATOM 3204 C C . ARG B 1 61 ? 15.148 52.156 2.887 1 82.44 61 ARG B C 1
ATOM 3206 O O . ARG B 1 61 ? 14.664 52.5 1.806 1 82.44 61 ARG B O 1
ATOM 3213 N N . ALA B 1 62 ? 16.281 51.594 3.021 1 80.31 62 ALA B N 1
ATOM 3214 C CA . ALA B 1 62 ? 17.125 51.344 1.852 1 80.31 62 ALA B CA 1
ATOM 3215 C C . ALA B 1 62 ? 16.453 50.375 0.889 1 80.31 62 ALA B C 1
ATOM 3217 O O . ALA B 1 62 ? 16.5 50.562 -0.328 1 80.31 62 ALA B O 1
ATOM 3218 N N . GLN B 1 63 ? 15.93 49.375 1.437 1 77.5 63 GLN B N 1
ATOM 3219 C CA . GLN B 1 63 ? 15.227 48.406 0.613 1 77.5 63 GLN B CA 1
ATOM 3220 C C . GLN B 1 63 ? 14.008 49.031 -0.068 1 77.5 63 GLN B C 1
ATOM 3222 O O . GLN B 1 63 ? 13.742 48.75 -1.24 1 77.5 63 GLN B O 1
ATOM 3227 N N . TYR B 1 64 ? 13.258 49.812 0.652 1 76.75 64 TYR B N 1
ATOM 3228 C CA . TYR B 1 64 ? 12.109 50.531 0.137 1 76.75 64 TYR B CA 1
ATOM 3229 C C . TYR B 1 64 ? 12.516 51.469 -1.01 1 76.75 64 TYR B C 1
ATOM 3231 O O . TYR B 1 64 ? 11.859 51.5 -2.049 1 76.75 64 TYR B O 1
ATOM 3239 N N . ASP B 1 65 ? 13.57 52.094 -0.753 1 79.38 65 ASP B N 1
ATOM 3240 C CA . ASP B 1 65 ? 14.055 53.062 -1.751 1 79.38 65 ASP B CA 1
ATOM 3241 C C . ASP B 1 65 ? 14.508 52.344 -3.02 1 79.38 65 ASP B C 1
ATOM 3243 O O . ASP B 1 65 ? 14.445 52.906 -4.113 1 79.38 65 ASP B O 1
ATOM 3247 N N . ARG B 1 66 ? 14.977 51.094 -2.766 1 76.69 66 ARG B N 1
ATOM 3248 C CA . ARG B 1 66 ? 15.422 50.312 -3.912 1 76.69 66 ARG B CA 1
ATOM 3249 C C . ARG B 1 66 ? 14.258 49.562 -4.555 1 76.69 66 ARG B C 1
ATOM 3251 O O . ARG B 1 66 ? 14.438 48.906 -5.57 1 76.69 66 ARG B O 1
ATOM 3258 N N . GLY B 1 67 ? 13.055 49.812 -4.109 1 69.06 67 GLY B N 1
ATOM 3259 C CA . GLY B 1 67 ? 11.883 49.125 -4.648 1 69.06 67 GLY B CA 1
ATOM 3260 C C . GLY B 1 67 ? 11.812 47.656 -4.273 1 69.06 67 GLY B C 1
ATOM 3261 O O . GLY B 1 67 ? 11.133 46.875 -4.938 1 69.06 67 GLY B O 1
ATOM 3262 N N . LEU B 1 68 ? 12.648 47.219 -3.486 1 58.69 68 LEU B N 1
ATOM 3263 C CA . LEU B 1 68 ? 12.766 45.812 -3.141 1 58.69 68 LEU B CA 1
ATOM 3264 C C . LEU B 1 68 ? 11.812 45.469 -2.008 1 58.69 68 LEU B C 1
ATOM 3266 O O . LEU B 1 68 ? 11.742 44.281 -1.598 1 58.69 68 LEU B O 1
ATOM 3270 N N . LEU B 1 69 ? 11.383 46.375 -1.312 1 54.44 69 LEU B N 1
ATOM 3271 C CA . LEU B 1 69 ? 10.445 46 -0.262 1 54.44 69 LEU B CA 1
ATOM 3272 C C . LEU B 1 69 ? 9.172 45.406 -0.859 1 54.44 69 LEU B C 1
ATOM 3274 O O . LEU B 1 69 ? 8.398 46.125 -1.515 1 54.44 69 LEU B O 1
ATOM 3278 N N . GLY B 1 70 ? 9.211 44.312 -1.375 1 46.41 70 GLY B N 1
ATOM 3279 C CA . GLY B 1 70 ? 7.984 43.562 -1.62 1 46.41 70 GLY B CA 1
ATOM 3280 C C . GLY B 1 70 ? 6.988 43.688 -0.481 1 46.41 70 GLY B C 1
ATOM 3281 O O . GLY B 1 70 ? 7.348 44.062 0.628 1 46.41 70 GLY B O 1
ATOM 3282 N N . GLN B 1 71 ? 5.586 43.688 -0.837 1 43.28 71 GLN B N 1
ATOM 3283 C CA . GLN B 1 71 ? 4.559 43.656 0.2 1 43.28 71 GLN B CA 1
ATOM 3284 C C . GLN B 1 71 ? 4.984 42.781 1.38 1 43.28 71 GLN B C 1
ATOM 3286 O O . GLN B 1 71 ? 5.133 41.562 1.239 1 43.28 71 GLN B O 1
ATOM 3291 N N . PRO B 1 72 ? 5.844 43.188 2.08 1 43.62 72 PRO B N 1
ATOM 3292 C CA . PRO B 1 72 ? 6.031 42.281 3.209 1 43.62 72 PRO B CA 1
ATOM 3293 C C . PRO B 1 72 ? 4.719 41.688 3.719 1 43.62 72 PRO B C 1
ATOM 3295 O O . PRO B 1 72 ? 3.684 42.375 3.686 1 43.62 72 PRO B O 1
ATOM 3298 N N . GLU B 1 73 ? 4.641 40.375 3.576 1 42.31 73 GLU B N 1
ATOM 3299 C CA . GLU B 1 73 ? 3.541 39.562 4.043 1 42.31 73 GLU B CA 1
ATOM 3300 C C . GLU B 1 73 ? 3.139 39.906 5.469 1 42.31 73 GLU B C 1
ATOM 3302 O O . GLU B 1 73 ? 2.398 39.156 6.121 1 42.31 73 GLU B O 1
ATOM 3307 N N . TYR B 1 74 ? 3.857 40.75 6.113 1 42.44 74 TYR B N 1
ATOM 3308 C CA . TYR B 1 74 ? 3.207 41.031 7.387 1 42.44 74 TYR B CA 1
ATOM 3309 C C . TYR B 1 74 ? 1.904 41.812 7.164 1 42.44 74 TYR B C 1
ATOM 3311 O O . TYR B 1 74 ? 1.885 42.812 6.477 1 42.44 74 TYR B O 1
ATOM 3319 N N . ARG B 1 75 ? 0.931 41.156 7.25 1 45.53 75 ARG B N 1
ATOM 3320 C CA . ARG B 1 75 ? -0.396 41.75 7.137 1 45.53 75 ARG B CA 1
ATOM 3321 C C . ARG B 1 75 ? -0.501 43.031 7.98 1 45.53 75 ARG B C 1
ATOM 3323 O O . ARG B 1 75 ? -0.196 43 9.172 1 45.53 75 ARG B O 1
ATOM 3330 N N . ALA B 1 76 ? -0.729 44.062 7.441 1 47.25 76 ALA B N 1
ATOM 3331 C CA . ALA B 1 76 ? -1.003 45.344 8.086 1 47.25 76 ALA B CA 1
ATOM 3332 C C . ALA B 1 76 ? -1.794 45.156 9.375 1 47.25 76 ALA B C 1
ATOM 3334 O O . ALA B 1 76 ? -1.537 45.812 10.375 1 47.25 76 ALA B O 1
ATOM 3335 N N . GLU B 1 77 ? -2.553 44.156 9.391 1 50.97 77 GLU B N 1
ATOM 3336 C CA . GLU B 1 77 ? -3.389 43.844 10.547 1 50.97 77 GLU B CA 1
ATOM 3337 C C . GLU B 1 77 ? -2.555 43.312 11.695 1 50.97 77 GLU B C 1
ATOM 3339 O O . GLU B 1 77 ? -2.793 43.625 12.859 1 50.97 77 GLU B O 1
ATOM 3344 N N . ASP B 1 78 ? -1.604 42.562 11.352 1 52.53 78 ASP B N 1
ATOM 3345 C CA . ASP B 1 78 ? -0.748 42 12.383 1 52.53 78 ASP B CA 1
ATOM 3346 C C . ASP B 1 78 ? 0.186 43.031 12.977 1 52.53 78 ASP B C 1
ATOM 3348 O O . ASP B 1 78 ? 0.451 43.031 14.18 1 52.53 78 ASP B O 1
ATOM 3352 N N . LEU B 1 79 ? 0.601 43.875 12.195 1 49.97 79 LEU B N 1
ATOM 3353 C CA . LEU B 1 79 ? 1.429 44.969 12.672 1 49.97 79 LEU B CA 1
ATOM 3354 C C . LEU B 1 79 ? 0.608 45.938 13.508 1 49.97 79 LEU B C 1
ATOM 3356 O O . LEU B 1 79 ? 1.088 46.438 14.523 1 49.97 79 LEU B O 1
ATOM 3360 N N . PHE B 1 80 ? -0.588 46.062 13.141 1 49.88 80 PHE B N 1
ATOM 3361 C CA . PHE B 1 80 ? -1.493 46.875 13.922 1 49.88 80 PHE B CA 1
ATOM 3362 C C . PHE B 1 80 ? -1.737 46.281 15.297 1 49.88 80 PHE B C 1
ATOM 3364 O O . PHE B 1 80 ? -1.744 47 16.297 1 49.88 80 PHE B O 1
ATOM 3371 N N . ASP B 1 81 ? -1.94 45.031 15.359 1 53.31 81 ASP B N 1
ATOM 3372 C CA . ASP B 1 81 ? -2.158 44.344 16.625 1 53.31 81 ASP B CA 1
ATOM 3373 C C . ASP B 1 81 ? -0.915 44.406 17.5 1 53.31 81 ASP B C 1
ATOM 3375 O O . ASP B 1 81 ? -1.02 44.594 18.719 1 53.31 81 ASP B O 1
ATOM 3379 N N . LEU B 1 82 ? 0.131 44.375 16.922 1 52.34 82 LEU B N 1
ATOM 3380 C CA . LEU B 1 82 ? 1.373 44.531 17.688 1 52.34 82 LEU B CA 1
ATOM 3381 C C . LEU B 1 82 ? 1.581 45.969 18.141 1 52.34 82 LEU B C 1
ATOM 3383 O O . LEU B 1 82 ? 1.973 46.219 19.281 1 52.34 82 LEU B O 1
ATOM 3387 N N . PHE B 1 83 ? 1.352 46.875 17.328 1 50.41 83 PHE B N 1
ATOM 3388 C CA . PHE B 1 83 ? 1.46 48.312 17.641 1 50.41 83 PHE B CA 1
ATOM 3389 C C . PHE B 1 83 ? 0.432 48.719 18.688 1 50.41 83 PHE B C 1
ATOM 3391 O O . PHE B 1 83 ? 0.751 49.438 19.625 1 50.41 83 PHE B O 1
ATOM 3398 N N . ALA B 1 84 ? -0.782 48.25 18.406 1 51.06 84 ALA B N 1
ATOM 3399 C CA . ALA B 1 84 ? -1.834 48.5 19.391 1 51.06 84 ALA B CA 1
ATOM 3400 C C . ALA B 1 84 ? -1.457 47.906 20.75 1 51.06 84 ALA B C 1
ATOM 3402 O O . ALA B 1 84 ? -1.717 48.5 21.797 1 51.06 84 ALA B O 1
ATOM 3403 N N . GLN B 1 85 ? -0.838 46.844 20.688 1 51.94 85 GLN B N 1
ATOM 3404 C CA . GLN B 1 85 ? -0.349 46.188 21.906 1 51.94 85 GLN B CA 1
ATOM 3405 C C . GLN B 1 85 ? 0.785 47 22.531 1 51.94 85 GLN B C 1
ATOM 3407 O O . GLN B 1 85 ? 0.85 47.156 23.75 1 51.94 85 GLN B O 1
ATOM 3412 N N . VAL B 1 86 ? 1.531 47.469 21.734 1 49.5 86 VAL B N 1
ATOM 3413 C CA . VAL B 1 86 ? 2.701 48.188 22.219 1 49.5 86 VAL B CA 1
ATOM 3414 C C . VAL B 1 86 ? 2.295 49.594 22.641 1 49.5 86 VAL B C 1
ATOM 3416 O O . VAL B 1 86 ? 2.74 50.094 23.672 1 49.5 86 VAL B O 1
ATOM 3419 N N . PHE B 1 87 ? 1.533 50.25 21.812 1 49.62 87 PHE B N 1
ATOM 3420 C CA . PHE B 1 87 ? 1.2 51.625 22.109 1 49.62 87 PHE B CA 1
ATOM 3421 C C . PHE B 1 87 ? -0.088 51.719 22.922 1 49.62 87 PHE B C 1
ATOM 3423 O O . PHE B 1 87 ? -0.561 52.812 23.234 1 49.62 87 PHE B O 1
ATOM 3430 N N . GLY B 1 88 ? -0.655 50.625 23.375 1 45.59 88 GLY B N 1
ATOM 3431 C CA . GLY B 1 88 ? -1.776 50.531 24.297 1 45.59 88 GLY B CA 1
ATOM 3432 C C . GLY B 1 88 ? -3.117 50.781 23.625 1 45.59 88 GLY B C 1
ATOM 3433 O O . GLY B 1 88 ? -4.078 51.188 24.281 1 45.59 88 GLY B O 1
ATOM 3434 N N . PHE B 1 89 ? -3.105 51.125 22.359 1 43.25 89 PHE B N 1
ATOM 3435 C CA . PHE B 1 89 ? -4.41 51.312 21.734 1 43.25 89 PHE B CA 1
ATOM 3436 C C . PHE B 1 89 ? -5.145 49.969 21.609 1 43.25 89 PHE B C 1
ATOM 3438 O O . PHE B 1 89 ? -4.605 49.031 21.047 1 43.25 89 PHE B O 1
ATOM 3445 N N . ARG B 1 90 ? -5.855 49.688 22.562 1 45.06 90 ARG B N 1
ATOM 3446 C CA . ARG B 1 90 ? -6.723 48.531 22.422 1 45.06 90 ARG B CA 1
ATOM 3447 C C . ARG B 1 90 ? -7.672 48.688 21.25 1 45.06 90 ARG B C 1
ATOM 3449 O O . ARG B 1 90 ? -8.477 49.625 21.203 1 45.06 90 ARG B O 1
ATOM 3456 N N . SER B 1 91 ? -7.375 48.438 20.141 1 46.19 91 SER B N 1
ATOM 3457 C CA . SER B 1 91 ? -8.508 48.281 19.234 1 46.19 91 SER B CA 1
ATOM 3458 C C . SER B 1 91 ? -9.672 47.562 19.922 1 46.19 91 SER B C 1
ATOM 3460 O O . SER B 1 91 ? -9.469 46.656 20.703 1 46.19 91 SER B O 1
ATOM 3462 N N . PRO B 1 92 ? -10.891 48.219 20.156 1 43.66 92 PRO B N 1
ATOM 3463 C CA . PRO B 1 92 ? -11.984 47.469 20.781 1 43.66 92 PRO B CA 1
ATOM 3464 C C . PRO B 1 92 ? -11.984 46 20.391 1 43.66 92 PRO B C 1
ATOM 3466 O O . PRO B 1 92 ? -11.883 45.656 19.203 1 43.66 92 PRO B O 1
ATOM 3469 N N . ARG B 1 93 ? -11.289 45.344 21.125 1 49.66 93 ARG B N 1
ATOM 3470 C CA . ARG B 1 93 ? -11.367 43.906 20.891 1 49.66 93 ARG B CA 1
ATOM 3471 C C . ARG B 1 93 ? -12.75 43.5 20.406 1 49.66 93 ARG B C 1
ATOM 3473 O O . ARG B 1 93 ? -13.75 43.75 21.078 1 49.66 93 ARG B O 1
ATOM 3480 N N . ALA B 1 94 ? -13 43.625 19.188 1 58.53 94 ALA B N 1
ATOM 3481 C CA . ALA B 1 94 ? -14.242 43.062 18.656 1 58.53 94 ALA B CA 1
ATOM 3482 C C . ALA B 1 94 ? -14.68 41.844 19.453 1 58.53 94 ALA B C 1
ATOM 3484 O O . ALA B 1 94 ? -13.836 41.094 19.953 1 58.53 94 ALA B O 1
ATOM 3485 N N . ALA B 1 95 ? -16.031 41.875 20.016 1 68.69 95 ALA B N 1
ATOM 3486 C CA . ALA B 1 95 ? -16.578 40.75 20.734 1 68.69 95 ALA B CA 1
ATOM 3487 C C . ALA B 1 95 ? -16.219 39.438 20.031 1 68.69 95 ALA B C 1
ATOM 3489 O O . ALA B 1 95 ? -16.266 39.344 18.797 1 68.69 95 ALA B O 1
ATOM 3490 N N . PRO B 1 96 ? -15.594 38.531 20.75 1 77 96 PRO B N 1
ATOM 3491 C CA . PRO B 1 96 ? -15.148 37.281 20.125 1 77 96 PRO B CA 1
ATOM 3492 C C . PRO B 1 96 ? -16.281 36.531 19.438 1 77 96 PRO B C 1
ATOM 3494 O O . PRO B 1 96 ? -17.422 36.531 19.922 1 77 96 PRO B O 1
ATOM 3497 N N . ARG B 1 97 ? -16.047 36.094 18.312 1 89.06 97 ARG B N 1
ATOM 3498 C CA . ARG B 1 97 ? -16.984 35.25 17.578 1 89.06 97 ARG B CA 1
ATOM 3499 C C . ARG B 1 97 ? -17.172 33.906 18.281 1 89.06 97 ARG B C 1
ATOM 3501 O O . ARG B 1 97 ? -16.281 33.438 19 1 89.06 97 ARG B O 1
ATOM 3508 N N . GLY B 1 98 ? -18.375 33.281 18.094 1 92.25 98 GLY B N 1
ATOM 3509 C CA . GLY B 1 98 ? -18.625 31.984 18.672 1 92.25 98 GLY B CA 1
ATOM 3510 C C . GLY B 1 98 ? -17.766 30.891 18.062 1 92.25 98 GLY B C 1
ATOM 3511 O O . GLY B 1 98 ? -17.312 31.016 16.922 1 92.25 98 GLY B O 1
ATOM 3512 N N . GLU B 1 99 ? -17.516 29.859 18.797 1 95.06 99 GLU B N 1
ATOM 3513 C CA . GLU B 1 99 ? -16.734 28.719 18.344 1 95.06 99 GLU B CA 1
ATOM 3514 C C . GLU B 1 99 ? -17.469 27.969 17.219 1 95.06 99 GLU B C 1
ATOM 3516 O O . GLU B 1 99 ? -18.688 27.875 17.219 1 95.06 99 GLU B O 1
ATOM 3521 N N . ASP B 1 100 ? -16.703 27.484 16.328 1 96.62 100 ASP B N 1
ATOM 3522 C CA . ASP B 1 100 ? -17.234 26.578 15.32 1 96.62 100 ASP B CA 1
ATOM 3523 C C . ASP B 1 100 ? -17.641 25.234 15.93 1 96.62 100 ASP B C 1
ATOM 3525 O O . ASP B 1 100 ? -17.141 24.859 17 1 96.62 100 ASP B O 1
ATOM 3529 N N . LEU B 1 101 ? -18.578 24.609 15.25 1 97.81 101 LEU B N 1
ATOM 3530 C CA . LEU B 1 101 ? -19.047 23.312 15.688 1 97.81 101 LEU B CA 1
ATOM 3531 C C . LEU B 1 101 ? -18.891 22.266 14.586 1 97.81 101 LEU B C 1
ATOM 3533 O O . LEU B 1 101 ? -18.812 22.625 13.406 1 97.81 101 LEU B O 1
ATOM 3537 N N . GLU B 1 102 ? -18.75 21.062 15.078 1 97.38 102 GLU B N 1
ATOM 3538 C CA . GLU B 1 102 ? -18.719 19.938 14.141 1 97.38 102 GLU B CA 1
ATOM 3539 C C . GLU B 1 102 ? -19.844 18.953 14.406 1 97.38 102 GLU B C 1
ATOM 3541 O O . GLU B 1 102 ? -20.172 18.672 15.562 1 97.38 102 GLU B O 1
ATOM 3546 N N . ALA B 1 103 ? -20.484 18.516 13.422 1 97.31 103 ALA B N 1
ATOM 3547 C CA . ALA B 1 103 ? -21.516 17.484 13.477 1 97.31 103 ALA B CA 1
ATOM 3548 C C . ALA B 1 103 ? -21.312 16.453 12.367 1 97.31 103 ALA B C 1
ATOM 3550 O O . ALA B 1 103 ? -20.5 16.641 11.469 1 97.31 103 ALA B O 1
ATOM 3551 N N . GLU B 1 104 ? -22.031 15.281 12.57 1 96.56 104 GLU B N 1
ATOM 3552 C CA . GLU B 1 104 ? -21.953 14.234 11.555 1 96.56 104 GLU B CA 1
ATOM 3553 C C . GLU B 1 104 ? -23.328 13.938 10.961 1 96.56 104 GLU B C 1
ATOM 3555 O O . GLU B 1 104 ? -24.344 14.047 11.648 1 96.56 104 GLU B O 1
ATOM 3560 N N . VAL B 1 105 ? -23.281 13.695 9.688 1 96.25 105 VAL B N 1
ATOM 3561 C CA . VAL B 1 105 ? -24.5 13.25 9.016 1 96.25 105 VAL B CA 1
ATOM 3562 C C . VAL B 1 105 ? -24.25 11.906 8.336 1 96.25 105 VAL B C 1
ATOM 3564 O O . VAL B 1 105 ? -23.234 11.711 7.672 1 96.25 105 VAL B O 1
ATOM 3567 N N . GLU B 1 106 ? -25.188 10.93 8.555 1 96.06 106 GLU B N 1
ATOM 3568 C CA . GLU B 1 106 ? -25.062 9.602 7.957 1 96.06 106 GLU B CA 1
ATOM 3569 C C . GLU B 1 106 ? -25.953 9.469 6.723 1 96.06 106 GLU B C 1
ATOM 3571 O O . GLU B 1 106 ? -27.125 9.82 6.758 1 96.06 106 GLU B O 1
ATOM 3576 N N . VAL B 1 107 ? -25.359 9.016 5.695 1 95.62 107 VAL B N 1
ATOM 3577 C CA . VAL B 1 107 ? -26.109 8.805 4.465 1 95.62 107 VAL B CA 1
ATOM 3578 C C . VAL B 1 107 ? -25.859 7.391 3.939 1 95.62 107 VAL B C 1
ATOM 3580 O O . VAL B 1 107 ? -24.922 6.719 4.359 1 95.62 107 VAL B O 1
ATOM 3583 N N . GLU B 1 108 ? -26.844 6.941 3.055 1 95.69 108 GLU B N 1
ATOM 3584 C CA . GLU B 1 108 ? -26.688 5.672 2.348 1 95.69 108 GLU B CA 1
ATOM 3585 C C . GLU B 1 108 ? -26.125 5.887 0.948 1 95.69 108 GLU B C 1
ATOM 3587 O O . GLU B 1 108 ? -26.172 6.996 0.415 1 95.69 108 GLU B O 1
ATOM 3592 N N . LEU B 1 109 ? -25.594 4.797 0.402 1 95.75 109 LEU B N 1
ATOM 3593 C CA . LEU B 1 109 ? -25.078 4.895 -0.957 1 95.75 109 LEU B CA 1
ATOM 3594 C C . LEU B 1 109 ? -26.156 5.367 -1.922 1 95.75 109 LEU B C 1
ATOM 3596 O O . LEU B 1 109 ? -25.891 6.16 -2.828 1 95.75 109 LEU B O 1
ATOM 3600 N N . THR B 1 110 ? -27.359 4.863 -1.709 1 95.06 110 THR B N 1
ATOM 3601 C CA . THR B 1 110 ? -28.469 5.223 -2.574 1 95.06 110 THR B CA 1
ATOM 3602 C C . THR B 1 110 ? -28.734 6.727 -2.516 1 95.06 110 THR B C 1
ATOM 3604 O O . THR B 1 110 ? -29.156 7.328 -3.508 1 95.06 110 THR B O 1
ATOM 3607 N N . ASP B 1 111 ? -28.469 7.355 -1.342 1 95.31 111 ASP B N 1
ATOM 3608 C CA . ASP B 1 111 ? -28.656 8.797 -1.165 1 95.31 111 ASP B CA 1
ATOM 3609 C C . ASP B 1 111 ? -27.688 9.586 -2.047 1 95.31 111 ASP B C 1
ATOM 3611 O O . ASP B 1 111 ? -28.016 10.688 -2.496 1 95.31 111 ASP B O 1
ATOM 3615 N N . LEU B 1 112 ? -26.562 8.992 -2.316 1 95.06 112 LEU B N 1
ATOM 3616 C CA . LEU B 1 112 ? -25.516 9.688 -3.057 1 95.06 112 LEU B CA 1
ATOM 3617 C C . LEU B 1 112 ? -25.75 9.57 -4.559 1 95.06 112 LEU B C 1
ATOM 3619 O O . LEU B 1 112 ? -25.031 10.195 -5.352 1 95.06 112 LEU B O 1
ATOM 3623 N N . LEU B 1 113 ? -26.719 8.766 -4.938 1 93.38 113 LEU B N 1
ATOM 3624 C CA . LEU B 1 113 ? -27.047 8.641 -6.352 1 93.38 113 LEU B CA 1
ATOM 3625 C C . LEU B 1 113 ? -27.766 9.891 -6.859 1 93.38 113 LEU B C 1
ATOM 3627 O O . LEU B 1 113 ? -27.406 10.43 -7.91 1 93.38 113 LEU B O 1
ATOM 3631 N N . GLU B 1 114 ? -28.75 10.383 -6.082 1 90.38 114 GLU B N 1
ATOM 3632 C CA . GLU B 1 114 ? -29.562 11.5 -6.531 1 90.38 114 GLU B CA 1
ATOM 3633 C C . GLU B 1 114 ? -29.359 12.719 -5.633 1 90.38 114 GLU B C 1
ATOM 3635 O O . GLU B 1 114 ? -29.75 13.836 -5.992 1 90.38 114 GLU B O 1
ATOM 3640 N N . GLY B 1 115 ? -28.781 12.516 -4.566 1 92.69 115 GLY B N 1
ATOM 3641 C CA . GLY B 1 115 ? -28.719 13.562 -3.562 1 92.69 115 GLY B CA 1
ATOM 3642 C C . GLY B 1 115 ? -29.844 13.477 -2.549 1 92.69 115 GLY B C 1
ATOM 3643 O O . GLY B 1 115 ? -30.844 12.789 -2.777 1 92.69 115 GLY B O 1
ATOM 3644 N N . LYS B 1 116 ? -29.562 14.148 -1.407 1 93.44 116 LYS B N 1
ATOM 3645 C CA . LYS B 1 116 ? -30.562 14.062 -0.342 1 93.44 116 LYS B CA 1
ATOM 3646 C C . LYS B 1 116 ? -30.484 15.281 0.574 1 93.44 116 LYS B C 1
ATOM 3648 O O . LYS B 1 116 ? -29.422 15.891 0.725 1 93.44 116 LYS B O 1
ATOM 3653 N N . GLU B 1 117 ? -31.688 15.641 0.975 1 95.94 117 GLU B N 1
ATOM 3654 C CA . GLU B 1 117 ? -31.75 16.578 2.084 1 95.94 117 GLU B CA 1
ATOM 3655 C C . GLU B 1 117 ? -31.797 15.859 3.426 1 95.94 117 GLU B C 1
ATOM 3657 O O . GLU B 1 117 ? -32.688 15.031 3.666 1 95.94 117 GLU B O 1
ATOM 3662 N N . ALA B 1 118 ? -30.828 16.125 4.242 1 95.31 118 ALA B N 1
ATOM 3663 C CA . ALA B 1 118 ? -30.734 15.43 5.523 1 95.31 118 ALA B CA 1
ATOM 3664 C C . ALA B 1 118 ? -30.828 16.406 6.688 1 95.31 118 ALA B C 1
ATOM 3666 O O . ALA B 1 118 ? -30.328 17.531 6.609 1 95.31 118 ALA B O 1
ATOM 3667 N N . GLU B 1 119 ? -31.438 15.922 7.625 1 95.5 119 GLU B N 1
ATOM 3668 C CA . GLU B 1 119 ? -31.562 16.719 8.844 1 95.5 119 GLU B CA 1
ATOM 3669 C C . GLU B 1 119 ? -30.422 16.422 9.812 1 95.5 119 GLU B C 1
ATOM 3671 O O . GLU B 1 119 ? -30.109 15.25 10.07 1 95.5 119 GLU B O 1
ATOM 3676 N N . VAL B 1 120 ? -29.828 17.469 10.336 1 96.69 120 VAL B N 1
ATOM 3677 C CA . VAL B 1 120 ? -28.766 17.344 11.32 1 96.69 120 VAL B CA 1
ATOM 3678 C C . VAL B 1 120 ? -29.203 17.938 12.648 1 96.69 120 VAL B C 1
ATOM 3680 O O . VAL B 1 120 ? -29.641 19.094 12.703 1 96.69 120 VAL B O 1
ATOM 3683 N N . VAL B 1 121 ? -29.094 17.156 13.648 1 96.94 121 VAL B N 1
ATOM 3684 C CA . VAL B 1 121 ? -29.453 17.578 15 1 96.94 121 VAL B CA 1
ATOM 3685 C C . VAL B 1 121 ? -28.172 17.781 15.82 1 96.94 121 VAL B C 1
ATOM 3687 O O . VAL B 1 121 ? -27.328 16.891 15.891 1 96.94 121 VAL B O 1
ATOM 3690 N N . TYR B 1 122 ? -28.047 18.906 16.375 1 96.62 122 TYR B N 1
ATOM 3691 C CA . TYR B 1 122 ? -26.875 19.219 17.172 1 96.62 122 TYR B CA 1
ATOM 3692 C C . TYR B 1 122 ? -27.203 20.234 18.25 1 96.62 122 TYR B C 1
ATOM 3694 O O . TYR B 1 122 ? -28.297 20.812 18.25 1 96.62 122 TYR B O 1
ATOM 3702 N N . ALA B 1 123 ? -26.219 20.359 19.172 1 97.38 123 ALA B N 1
ATOM 3703 C CA . ALA B 1 123 ? -26.375 21.328 20.266 1 97.38 123 ALA B CA 1
ATOM 3704 C C . ALA B 1 123 ? -25.422 22.5 20.078 1 97.38 123 ALA B C 1
ATOM 3706 O O . ALA B 1 123 ? -24.25 22.312 19.75 1 97.38 123 ALA B O 1
ATOM 3707 N N . ARG B 1 124 ? -26.031 23.609 20.156 1 96.81 124 ARG B N 1
ATOM 3708 C CA . ARG B 1 124 ? -25.156 24.766 20.125 1 96.81 124 ARG B CA 1
ATOM 3709 C C . ARG B 1 124 ? -25.438 25.71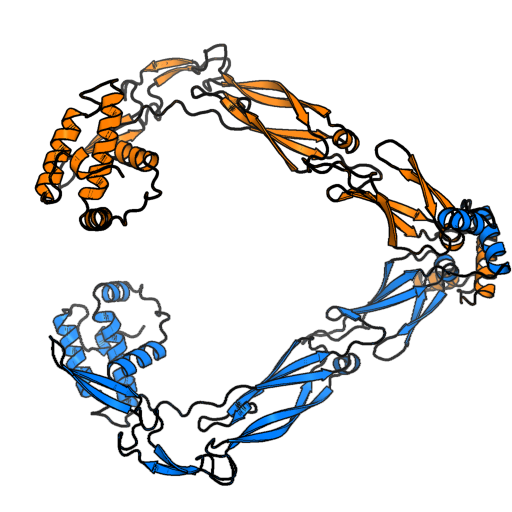9 21.281 1 96.81 124 ARG B C 1
ATOM 3711 O O . ARG B 1 124 ? -26.531 25.672 21.875 1 96.81 124 ARG B O 1
ATOM 3718 N N . LEU B 1 125 ? -24.422 26.531 21.656 1 96.5 125 LEU B N 1
ATOM 3719 C CA . LEU B 1 125 ? -24.562 27.516 22.719 1 96.5 125 LEU B CA 1
ATOM 3720 C C . LEU B 1 125 ? -25.281 28.766 22.203 1 96.5 125 LEU B C 1
ATOM 3722 O O . LEU B 1 125 ? -24.906 29.328 21.188 1 96.5 125 LEU B O 1
ATOM 3726 N N . VAL B 1 126 ? -26.391 29.062 22.938 1 95.62 126 VAL B N 1
ATOM 3727 C CA . VAL B 1 126 ? -27.156 30.266 22.609 1 95.62 126 VAL B CA 1
ATOM 3728 C C . VAL B 1 126 ? -27.219 31.172 23.844 1 95.62 126 VAL B C 1
ATOM 3730 O O . VAL B 1 126 ? -27.078 30.719 24.969 1 95.62 126 VAL B O 1
ATOM 3733 N N . PRO B 1 127 ? -27.344 32.469 23.594 1 93.44 127 PRO B N 1
ATOM 3734 C CA . PRO B 1 127 ? -27.469 33.406 24.734 1 93.44 127 PRO B CA 1
ATOM 3735 C C . PRO B 1 127 ? -28.641 33.031 25.641 1 93.44 127 PRO B C 1
ATOM 3737 O O . PRO B 1 127 ? -29.719 32.688 25.172 1 93.44 127 PRO B O 1
ATOM 3740 N N . CYS B 1 128 ? -28.375 33.094 26.938 1 94.31 128 CYS B N 1
ATOM 3741 C CA . CYS B 1 128 ? -29.422 32.812 27.922 1 94.31 128 CYS B CA 1
ATOM 3742 C C . CYS B 1 128 ? -30.531 33.875 27.828 1 94.31 128 CYS B C 1
ATOM 3744 O O . CYS B 1 128 ? -30.281 35.062 27.906 1 94.31 128 CYS B O 1
ATOM 3746 N N . GLU B 1 129 ? -31.688 33.375 27.641 1 91.75 129 GLU B N 1
ATOM 3747 C CA . GLU B 1 129 ? -32.812 34.281 27.484 1 91.75 129 GLU B CA 1
ATOM 3748 C C . GLU B 1 129 ? -33.156 34.969 28.781 1 91.75 129 GLU B C 1
ATOM 3750 O O . GLU B 1 129 ? -33.531 36.156 28.781 1 91.75 129 GLU B O 1
ATOM 375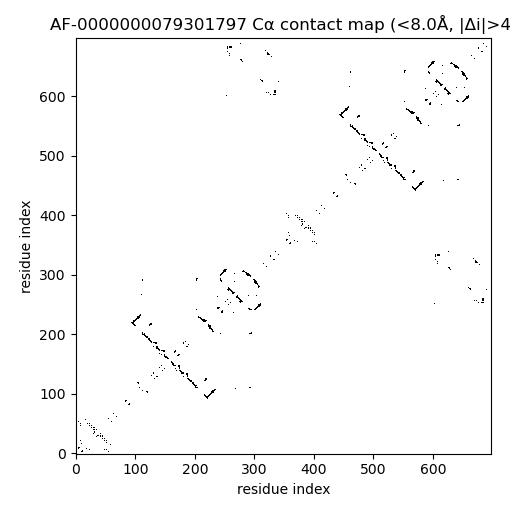5 N N . ALA B 1 130 ? -32.906 34.406 29.875 1 92.25 130 ALA B N 1
ATOM 3756 C CA . ALA B 1 130 ? -33.219 34.938 31.188 1 92.25 130 ALA B CA 1
ATOM 3757 C C . ALA B 1 130 ? -32.375 36.156 31.531 1 92.25 130 ALA B C 1
ATOM 3759 O O . ALA B 1 130 ? -32.844 37.094 32.156 1 92.25 130 ALA B O 1
ATOM 3760 N N . CYS B 1 131 ? -31.125 36.156 31.062 1 91.62 131 CYS B N 1
ATOM 3761 C CA . CYS B 1 131 ? -30.234 37.25 31.422 1 91.62 131 CYS B CA 1
ATOM 3762 C C . CYS B 1 131 ? -29.766 38 30.172 1 91.62 131 CYS B C 1
ATOM 3764 O O . CYS B 1 131 ? -28.891 38.875 30.266 1 91.62 131 CYS B O 1
ATOM 3766 N N . GLY B 1 132 ? -30.281 37.594 28.984 1 89 132 GLY B N 1
ATOM 3767 C CA . GLY B 1 132 ? -29.906 38.219 27.734 1 89 132 GLY B CA 1
ATOM 3768 C C . GLY B 1 132 ? -28.422 38.062 27.406 1 89 132 GLY B C 1
ATOM 3769 O O . GLY B 1 132 ? -27.812 38.969 26.844 1 89 132 GLY B O 1
ATOM 3770 N N . GLY B 1 133 ? -27.844 37.031 27.938 1 89.5 133 GLY B N 1
ATOM 3771 C CA . GLY B 1 133 ? -26.453 36.719 27.641 1 89.5 133 GLY B CA 1
ATOM 3772 C C . GLY B 1 133 ? -25.484 37.375 28.609 1 89.5 133 GLY B C 1
ATOM 3773 O O . GLY B 1 133 ? -24.266 37.281 28.406 1 89.5 133 GLY B O 1
ATOM 3774 N N . GLN B 1 134 ? -25.953 37.906 29.641 1 86.94 134 GLN B N 1
ATOM 3775 C CA . GLN B 1 134 ? -25.094 38.656 30.531 1 86.94 134 GLN B CA 1
ATOM 3776 C C . GLN B 1 134 ? -24.547 37.781 31.656 1 86.94 134 GLN B C 1
ATOM 3778 O O . GLN B 1 134 ? -23.531 38.125 32.281 1 86.94 134 GLN B O 1
ATOM 3783 N N . GLY B 1 135 ? -25.219 36.656 31.953 1 88.62 135 GLY B N 1
ATOM 3784 C CA . GLY B 1 135 ? -24.781 35.75 33 1 88.62 135 GLY B CA 1
ATOM 3785 C C . GLY B 1 135 ? -25.328 36.125 34.375 1 88.62 135 GLY B C 1
ATOM 3786 O O . GLY B 1 135 ? -25.141 35.406 35.344 1 88.62 135 GLY B O 1
ATOM 3787 N N . GLY B 1 136 ? -25.906 37.281 34.5 1 89.81 136 GLY B N 1
ATOM 3788 C CA . GLY B 1 136 ? -26.422 37.781 35.75 1 89.81 136 GLY B CA 1
ATOM 3789 C C . GLY B 1 136 ? -26.438 39.281 35.844 1 89.81 136 GLY B C 1
ATOM 3790 O O . GLY B 1 136 ? -26.391 39.969 34.812 1 89.81 136 GLY B O 1
ATOM 3791 N N . LYS B 1 137 ? -26.656 39.719 37.062 1 90.44 137 LYS B N 1
ATOM 3792 C CA . LYS B 1 137 ? -26.609 41.156 37.312 1 90.44 137 LYS B CA 1
ATOM 3793 C C . LYS B 1 137 ? -25.172 41.656 37.344 1 90.44 137 LYS B C 1
ATOM 3795 O O . LYS B 1 137 ? -24.422 41.281 38.25 1 90.44 137 LYS B O 1
ATOM 3800 N N . ARG B 1 138 ? -24.891 42.469 36.344 1 88.75 138 ARG B N 1
ATOM 3801 C CA . ARG B 1 138 ? -23.516 42.938 36.219 1 88.75 138 ARG B CA 1
ATOM 3802 C C . ARG B 1 138 ? -23.328 44.281 36.906 1 88.75 138 ARG B C 1
ATOM 3804 O O . ARG B 1 138 ? -24.203 45.125 36.875 1 88.75 138 ARG B O 1
ATOM 3811 N N . VAL B 1 139 ? -22.188 44.281 37.719 1 90.25 139 VAL B N 1
ATOM 3812 C CA . VAL B 1 139 ? -21.766 45.531 38.312 1 90.25 139 VAL B CA 1
ATOM 3813 C C . VAL B 1 139 ? -20.359 45.906 37.812 1 90.25 139 VAL B C 1
ATOM 3815 O O . VAL B 1 139 ? -19.562 45 37.5 1 90.25 139 VAL B O 1
ATOM 3818 N N . THR B 1 140 ? -20.141 47.125 37.625 1 90.69 140 THR B N 1
ATOM 3819 C CA . THR B 1 140 ? -18.844 47.562 37.125 1 90.69 140 THR B CA 1
ATOM 3820 C C . THR B 1 140 ? -17.734 47.188 38.125 1 90.69 140 THR B C 1
ATOM 3822 O O . THR B 1 140 ? -17.891 47.344 39.312 1 90.69 140 THR B O 1
ATOM 3825 N N . CYS B 1 141 ? -16.766 46.625 37.594 1 90.81 141 CYS B N 1
ATOM 3826 C CA . CYS B 1 141 ? -15.625 46.281 38.438 1 90.81 141 CYS B CA 1
ATOM 3827 C C . CYS B 1 141 ? -15.008 47.531 39.062 1 90.81 141 CYS B C 1
ATOM 3829 O O . CYS B 1 141 ? -14.594 48.438 38.344 1 90.81 141 CYS B O 1
ATOM 3831 N N . PRO B 1 142 ? -14.93 47.531 40.312 1 89.31 142 PRO B N 1
ATOM 3832 C CA . PRO B 1 142 ? -14.391 48.719 41 1 89.31 142 PRO B CA 1
ATOM 3833 C C . PRO B 1 142 ? -12.891 48.875 40.781 1 89.31 142 PRO B C 1
ATOM 3835 O O . PRO B 1 142 ? -12.367 50 40.844 1 89.31 142 PRO B O 1
ATOM 3838 N N . THR B 1 143 ? -12.32 47.781 40.5 1 88.81 143 THR B N 1
ATOM 3839 C CA . THR B 1 143 ? -10.867 47.781 40.375 1 88.81 143 THR B CA 1
ATOM 3840 C C . THR B 1 143 ? -10.438 48.406 39.062 1 88.81 143 THR B C 1
ATOM 3842 O O . THR B 1 143 ? -9.539 49.25 39.031 1 88.81 143 THR B O 1
ATOM 3845 N N . CYS B 1 144 ? -11.102 48.062 38.031 1 85.56 144 CYS B N 1
ATOM 3846 C CA . CYS B 1 144 ? -10.648 48.531 36.719 1 85.56 144 CYS B CA 1
ATOM 3847 C C . CYS B 1 144 ? -11.609 49.562 36.125 1 85.56 144 CYS B C 1
ATOM 3849 O O . CYS B 1 144 ? -11.367 50.125 35.062 1 85.56 144 CYS B O 1
ATOM 3851 N N . GLY B 1 145 ? -12.633 49.812 36.812 1 89.25 145 GLY B N 1
ATOM 3852 C CA . GLY B 1 145 ? -13.602 50.812 36.344 1 89.25 145 GLY B CA 1
ATOM 3853 C C . GLY B 1 145 ? -14.266 50.438 35.031 1 89.25 145 GLY B C 1
ATOM 3854 O O . GLY B 1 145 ? -14.547 51.312 34.219 1 89.25 145 GLY B O 1
ATOM 3855 N N . GLY B 1 146 ? -14.375 49.188 34.812 1 86.69 146 GLY B N 1
ATOM 3856 C CA . GLY B 1 146 ? -15.062 48.719 33.625 1 86.69 146 GLY B CA 1
ATOM 3857 C C . GLY B 1 146 ? -14.133 48.438 32.469 1 86.69 146 GLY B C 1
ATOM 3858 O O . GLY B 1 146 ? -14.57 47.969 31.422 1 86.69 146 GLY B O 1
ATOM 3859 N N . ARG B 1 147 ? -12.875 48.625 32.625 1 82.56 147 ARG B N 1
ATOM 3860 C CA . ARG B 1 147 ? -11.945 48.594 31.5 1 82.56 147 ARG B CA 1
ATOM 3861 C C . ARG B 1 147 ? -11.414 47.156 31.312 1 82.56 147 ARG B C 1
ATOM 3863 O O . ARG B 1 147 ? -11.008 46.781 30.203 1 82.56 147 ARG B O 1
ATOM 3870 N N . GLY B 1 148 ? -11.453 46.406 32.344 1 81.56 148 GLY B N 1
ATOM 3871 C CA . GLY B 1 148 ? -10.969 45.031 32.281 1 81.56 148 GLY B CA 1
ATOM 3872 C C . GLY B 1 148 ? -9.461 44.938 32.406 1 81.56 148 GLY B C 1
ATOM 3873 O O . GLY B 1 148 ? -8.922 43.812 32.469 1 81.56 148 GLY B O 1
ATOM 3874 N N . VAL B 1 149 ? -8.758 46.094 32.406 1 84.5 149 VAL B N 1
ATOM 3875 C CA . VAL B 1 149 ? -7.301 46.125 32.531 1 84.5 149 VAL B CA 1
ATOM 3876 C C . VAL B 1 149 ? -6.883 47.125 33.562 1 84.5 149 VAL B C 1
ATOM 3878 O O . VAL B 1 149 ? -7.637 48.062 33.875 1 84.5 149 VAL B O 1
ATOM 3881 N N . VAL B 1 150 ? -5.777 46.781 34.188 1 86.69 150 VAL B N 1
ATOM 3882 C CA . VAL B 1 150 ? -5.191 47.688 35.156 1 86.69 150 VAL B CA 1
ATOM 3883 C C . VAL B 1 150 ? -3.816 48.156 34.688 1 86.69 150 VAL B C 1
ATOM 3885 O O . VAL B 1 150 ? -3.055 47.375 34.125 1 86.69 150 VAL B O 1
ATOM 3888 N N . GLU B 1 151 ? -3.654 49.469 34.688 1 80.88 151 GLU B N 1
ATOM 3889 C CA . GLU B 1 151 ? -2.383 50.062 34.281 1 80.88 151 GLU B CA 1
ATOM 3890 C C . GLU B 1 151 ? -1.44 50.188 35.469 1 80.88 151 GLU B C 1
ATOM 3892 O O . GLU B 1 151 ? -1.833 50.688 36.531 1 80.88 151 GLU B O 1
ATOM 3897 N N . THR B 1 152 ? -0.41 49.5 35.406 1 76.75 152 THR B N 1
ATOM 3898 C CA . THR B 1 152 ? 0.616 49.625 36.438 1 76.75 152 THR B CA 1
ATOM 3899 C C . THR B 1 152 ? 1.837 50.375 35.906 1 76.75 152 THR B C 1
ATOM 3901 O O . THR B 1 152 ? 2.297 50.094 34.781 1 76.75 152 THR B O 1
ATOM 3904 N N . PHE B 1 153 ? 2.107 51.469 36.625 1 75.62 153 PHE B N 1
ATOM 3905 C CA . PHE B 1 153 ? 3.307 52.25 36.281 1 75.62 153 PHE B CA 1
ATOM 3906 C C . PHE B 1 153 ? 4.547 51.562 36.844 1 75.62 153 PHE B C 1
ATOM 3908 O O . PHE B 1 153 ? 4.625 51.344 38.062 1 75.62 153 PHE B O 1
ATOM 3915 N N . ARG B 1 154 ? 5.23 51 36 1 71.5 154 ARG B N 1
ATOM 3916 C CA . ARG B 1 154 ? 6.5 50.438 36.469 1 71.5 154 ARG B CA 1
ATOM 3917 C C . ARG B 1 154 ? 7.656 51.375 36.125 1 71.5 154 ARG B C 1
ATOM 3919 O O . ARG B 1 154 ? 7.77 51.875 35 1 71.5 154 ARG B O 1
ATOM 3926 N N . GLN B 1 155 ? 8.242 51.781 37.125 1 71.44 155 GLN B N 1
ATOM 3927 C CA . GLN B 1 155 ? 9.375 52.688 36.969 1 71.44 155 GLN B CA 1
ATOM 3928 C C . GLN B 1 155 ? 10.633 51.938 36.594 1 71.44 155 GLN B C 1
ATOM 3930 O O . GLN B 1 155 ? 11.047 51 37.281 1 71.44 155 GLN B O 1
ATOM 3935 N N . GLY B 1 156 ? 10.852 51.969 35.406 1 60.81 156 GLY B N 1
ATOM 3936 C CA . GLY B 1 156 ? 12.156 51.406 35.031 1 60.81 156 GLY B CA 1
ATOM 3937 C C . GLY B 1 156 ? 13.258 52.469 35.062 1 60.81 156 GLY B C 1
ATOM 3938 O O . GLY B 1 156 ? 13.016 53.625 35.406 1 60.81 156 GLY B O 1
ATOM 3939 N N . PHE B 1 157 ? 14.578 52.031 34.875 1 67.06 157 PHE B N 1
ATOM 3940 C CA . PHE B 1 157 ? 15.758 52.875 34.906 1 67.06 157 PHE B CA 1
ATOM 3941 C C . PHE B 1 157 ? 15.625 54.031 33.906 1 67.06 157 PHE B C 1
ATOM 3943 O O . PHE B 1 157 ? 16.156 55.125 34.156 1 67.06 157 PHE B O 1
ATOM 3950 N N . PHE B 1 158 ? 15.07 53.719 32.781 1 63.75 158 PHE B N 1
ATOM 3951 C CA . PHE B 1 158 ? 15.008 54.719 31.703 1 63.75 158 PHE B CA 1
ATOM 3952 C C . PHE B 1 158 ? 13.656 55.406 31.703 1 63.75 158 PHE B C 1
ATOM 3954 O O . PHE B 1 158 ? 13.289 56.062 30.703 1 63.75 158 PHE B O 1
ATOM 3961 N N . GLY B 1 159 ? 12.922 55.344 32.75 1 64.38 159 GLY B N 1
ATOM 3962 C CA . GLY B 1 159 ? 11.609 55.938 32.906 1 64.38 159 GLY B CA 1
ATOM 3963 C C . GLY B 1 159 ? 10.516 54.938 33.219 1 64.38 159 GLY B C 1
ATOM 3964 O O . GLY B 1 159 ? 10.781 53.719 33.281 1 64.38 159 GLY B O 1
ATOM 3965 N N . GLY B 1 160 ? 9.336 55.406 33.531 1 60.53 160 GLY B N 1
ATOM 3966 C CA . GLY B 1 160 ? 8.234 54.531 33.906 1 60.53 160 GLY B CA 1
ATOM 3967 C C . GLY B 1 160 ? 7.391 54.094 32.75 1 60.53 160 GLY B C 1
ATOM 3968 O O . GLY B 1 160 ? 7.301 54.812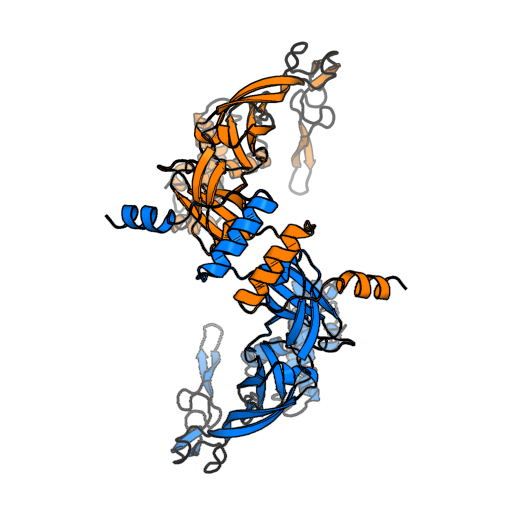 31.734 1 60.53 160 GLY B O 1
ATOM 3969 N N . PHE B 1 161 ? 7.332 52.969 32.438 1 70.56 161 PHE B N 1
ATOM 3970 C CA . PHE B 1 161 ? 6.395 52.5 31.422 1 70.56 161 PHE B CA 1
ATOM 3971 C C . PHE B 1 161 ? 5.129 51.938 32.062 1 70.56 161 PHE B C 1
ATOM 3973 O O . PHE B 1 161 ? 5.156 51.5 33.219 1 70.56 161 PHE B O 1
ATOM 3980 N N . VAL B 1 162 ? 4.016 52.219 31.406 1 70.81 162 VAL B N 1
ATOM 3981 C CA . VAL B 1 162 ? 2.709 51.75 31.859 1 70.81 162 VAL B CA 1
ATOM 3982 C C . VAL B 1 162 ? 2.445 50.375 31.266 1 70.81 162 VAL B C 1
ATOM 3984 O O . VAL B 1 162 ? 2.529 50.156 30.047 1 70.81 162 VAL B O 1
ATOM 3987 N N . THR B 1 163 ? 2.527 49.406 32.094 1 75.12 163 THR B N 1
ATOM 3988 C CA . THR B 1 163 ? 2.139 48.062 31.703 1 75.12 163 THR B CA 1
ATOM 3989 C C . THR B 1 163 ? 0.653 47.812 31.969 1 75.12 163 THR B C 1
ATOM 3991 O O . THR B 1 163 ? 0.127 48.219 33 1 75.12 163 THR B O 1
ATOM 3994 N N . ARG B 1 164 ? -0.028 47.406 30.922 1 77.94 164 ARG B N 1
ATOM 3995 C CA . ARG B 1 164 ? -1.434 47.031 31.062 1 77.94 164 ARG B CA 1
ATOM 3996 C C . ARG B 1 164 ? -1.586 45.531 31.328 1 77.94 164 ARG B C 1
ATOM 3998 O O . ARG B 1 164 ? -1.064 44.719 30.578 1 77.94 164 ARG B O 1
ATOM 4005 N N . THR B 1 165 ? -2.01 45.25 32.469 1 82.44 165 THR B N 1
ATOM 4006 C CA . THR B 1 165 ? -2.271 43.875 32.812 1 82.44 165 THR B CA 1
ATOM 4007 C C . THR B 1 165 ? -3.771 43.625 32.969 1 82.44 165 THR B C 1
ATOM 4009 O O . THR B 1 165 ? -4.539 44.562 33.219 1 82.44 165 THR B O 1
ATOM 4012 N N . THR B 1 166 ? -4.211 42.438 32.625 1 87.38 166 THR B N 1
ATOM 4013 C CA . THR B 1 166 ? -5.602 42.031 32.812 1 87.38 166 THR B CA 1
ATOM 4014 C C . THR B 1 166 ? -6.035 42.25 34.25 1 87.38 166 THR B C 1
ATOM 4016 O O . THR B 1 166 ? -5.309 41.875 35.188 1 87.38 166 THR B O 1
ATOM 4019 N N . CYS B 1 167 ? -7.152 42.906 34.438 1 85.5 167 CYS B N 1
ATOM 4020 C CA . CYS B 1 167 ? -7.668 43.125 35.781 1 85.5 167 CYS B CA 1
ATOM 4021 C C . CYS B 1 167 ? -7.859 41.812 36.531 1 85.5 167 CYS B C 1
ATOM 4023 O O . CYS B 1 167 ? -8.57 40.906 36.031 1 85.5 167 CYS B O 1
ATOM 4025 N N . PRO B 1 168 ? -7.148 41.594 37.531 1 88.12 168 PRO B N 1
ATOM 4026 C CA . PRO B 1 168 ? -7.262 40.344 38.25 1 88.12 168 PRO B CA 1
ATOM 4027 C C . PRO B 1 168 ? -8.648 40.125 38.844 1 88.12 168 PRO B C 1
ATOM 4029 O O . PRO B 1 168 ? -9.055 38.969 39.094 1 88.12 168 PRO B O 1
ATOM 4032 N N . HIS B 1 169 ? -9.305 41.156 39.125 1 88.94 169 HIS B N 1
ATOM 4033 C CA . HIS B 1 169 ? -10.594 41.094 39.812 1 88.94 169 HIS B CA 1
ATOM 4034 C C . HIS B 1 169 ? -11.695 40.656 38.844 1 88.94 169 HIS B C 1
ATOM 4036 O O . HIS B 1 169 ? -12.531 39.812 39.156 1 88.94 169 HIS B O 1
ATOM 4042 N N . CYS B 1 170 ? -11.773 41.188 37.719 1 86.19 170 CYS B N 1
ATOM 4043 C CA . CYS B 1 170 ? -12.812 40.844 36.75 1 86.19 170 CYS B CA 1
ATOM 4044 C C . CYS B 1 170 ? -12.273 39.969 35.656 1 86.19 170 CYS B C 1
ATOM 4046 O O . CYS B 1 170 ? -13.008 39.562 34.719 1 86.19 170 CYS B O 1
ATOM 4048 N N . LYS B 1 171 ? -10.977 39.688 35.781 1 88.44 171 LYS B N 1
ATOM 4049 C CA . LYS B 1 171 ? -10.289 38.812 34.844 1 88.44 171 LYS B CA 1
ATOM 4050 C C . LYS B 1 171 ? -10.516 39.25 33.406 1 88.44 171 LYS B C 1
ATOM 4052 O O . LYS B 1 171 ? -10.82 38.438 32.531 1 88.44 171 LYS B O 1
ATOM 4057 N N . GLY B 1 172 ? -10.5 40.562 33.312 1 80.44 172 GLY B N 1
ATOM 4058 C CA . GLY B 1 172 ? -10.523 41.156 31.969 1 80.44 172 GLY B CA 1
ATOM 4059 C C . GLY B 1 172 ? -11.93 41.5 31.5 1 80.44 172 GLY B C 1
ATOM 4060 O O . GLY B 1 172 ? -12.102 42.062 30.422 1 80.44 172 GLY B O 1
ATOM 4061 N N . GLN B 1 173 ? -12.969 41.25 32.281 1 81.62 173 GLN B N 1
ATOM 4062 C CA . GLN B 1 173 ? -14.344 41.375 31.828 1 81.62 173 GLN B CA 1
ATOM 4063 C C . GLN B 1 173 ? -14.852 42.812 32 1 81.62 173 GLN B C 1
ATOM 4065 O O . GLN B 1 173 ? -15.711 43.25 31.25 1 81.62 173 GLN B O 1
ATOM 4070 N N . GLY B 1 174 ? -14.312 43.469 32.875 1 82 174 GLY B N 1
ATOM 4071 C CA . GLY B 1 174 ? -14.727 44.844 33.156 1 82 174 GLY B CA 1
ATOM 4072 C C . GLY B 1 174 ? -15.938 44.938 34.062 1 82 174 GLY B C 1
ATOM 4073 O O . GLY B 1 174 ? -16.344 46.031 34.469 1 82 174 GLY B O 1
ATOM 4074 N N . HIS B 1 175 ? -16.516 43.719 34.281 1 87.06 175 HIS B N 1
ATOM 4075 C CA . HIS B 1 175 ? -17.672 43.688 35.188 1 87.06 175 HIS B CA 1
ATOM 4076 C C . HIS B 1 175 ? -17.594 42.5 36.125 1 87.06 175 HIS B C 1
ATOM 4078 O O . HIS B 1 175 ? -16.797 41.562 35.906 1 87.06 175 HIS B O 1
ATOM 4084 N N . LEU B 1 176 ? -18.281 42.688 37.25 1 89.06 176 LEU B N 1
ATOM 4085 C CA . LEU B 1 176 ? -18.469 41.594 38.188 1 89.06 176 LEU B CA 1
ATOM 4086 C C . LEU B 1 176 ? -19.938 41.156 38.25 1 89.06 176 LEU B C 1
ATOM 4088 O O . LEU B 1 176 ? -20.828 41.938 37.938 1 89.06 176 LEU B O 1
ATOM 4092 N N . LEU B 1 177 ? -20.125 39.875 38.562 1 88.19 177 LEU B N 1
ATOM 4093 C CA . LEU B 1 177 ? -21.484 39.375 38.688 1 88.19 177 LEU B CA 1
ATOM 4094 C C . LEU B 1 177 ? -21.969 39.5 40.125 1 88.19 177 LEU B C 1
ATOM 4096 O O . LEU B 1 177 ? -21.484 38.781 41 1 88.19 177 LEU B O 1
ATOM 4100 N N . ALA B 1 178 ? -22.844 40.438 40.344 1 88.62 178 ALA B N 1
ATOM 4101 C CA . ALA B 1 178 ? -23.438 40.594 41.688 1 88.62 178 ALA B CA 1
ATOM 4102 C C . ALA B 1 178 ? -24.312 39.375 42.031 1 88.62 178 ALA B C 1
ATOM 4104 O O . ALA B 1 178 ? -24.281 38.906 43.156 1 88.62 178 ALA B O 1
ATOM 4105 N N . GLU B 1 179 ? -25.125 38.906 41.031 1 91.69 179 GLU B N 1
ATOM 4106 C CA . GLU B 1 179 ? -25.984 37.75 41.125 1 91.69 179 GLU B CA 1
ATOM 4107 C C . GLU B 1 179 ? -25.938 36.906 39.844 1 91.69 179 GLU B C 1
ATOM 4109 O O . GLU B 1 179 ? -26.141 37.469 38.75 1 91.69 179 GLU B O 1
ATOM 4114 N N . ALA B 1 180 ? -25.688 35.719 40.156 1 92.19 180 ALA B N 1
ATOM 4115 C CA . ALA B 1 180 ? -25.625 34.844 39 1 92.19 180 ALA B CA 1
ATOM 4116 C C . ALA B 1 180 ? -27.031 34.5 38.531 1 92.19 180 ALA B C 1
ATOM 4118 O O . ALA B 1 180 ? -27.953 34.344 39.312 1 92.19 180 ALA B O 1
ATOM 4119 N N . CYS B 1 181 ? -27.188 34.5 37.25 1 93.56 181 CYS B N 1
ATOM 4120 C CA . CYS B 1 181 ? -28.453 34.062 36.625 1 93.56 181 CYS B CA 1
ATOM 4121 C C . CYS B 1 181 ? -28.812 32.656 37.062 1 93.56 181 CYS B C 1
ATOM 4123 O O . CYS B 1 181 ? -27.969 31.75 37 1 93.56 181 CYS B O 1
ATOM 4125 N N . PRO B 1 182 ? -29.938 32.438 37.5 1 92.81 182 PRO B N 1
ATOM 4126 C CA . PRO B 1 182 ? -30.328 31.094 37.938 1 92.81 182 PRO B CA 1
ATOM 4127 C C . PRO B 1 182 ? -30.391 30.094 36.781 1 92.81 182 PRO B C 1
ATOM 4129 O O . PRO B 1 182 ? -30.266 28.891 37 1 92.81 182 PRO B O 1
ATOM 4132 N N . THR B 1 183 ? -30.594 30.578 35.625 1 93.06 183 THR B N 1
ATOM 4133 C CA . THR B 1 183 ? -30.766 29.703 34.469 1 93.06 183 THR B CA 1
ATOM 4134 C C . THR B 1 183 ? -29.406 29.266 33.938 1 93.06 183 THR B C 1
ATOM 4136 O O . THR B 1 183 ? -29.172 28.078 33.688 1 93.06 183 THR B O 1
ATOM 4139 N N . CYS B 1 184 ? -28.469 30.172 33.719 1 94.06 184 CYS B N 1
ATOM 4140 C CA . CYS B 1 184 ? -27.188 29.844 33.062 1 94.06 184 CYS B CA 1
ATOM 4141 C C . CYS B 1 184 ? -26.078 29.812 34.125 1 94.06 184 CYS B C 1
ATOM 4143 O O . CYS B 1 184 ? -24.938 29.469 33.781 1 94.06 184 CYS B O 1
ATOM 4145 N N . HIS B 1 185 ? -26.297 30.203 35.344 1 93.38 185 HIS B N 1
ATOM 4146 C CA . HIS B 1 185 ? -25.375 30.125 36.469 1 93.38 185 HIS B CA 1
ATOM 4147 C C . HIS B 1 185 ? -24.094 30.906 36.156 1 93.38 185 HIS B C 1
ATOM 4149 O O . HIS B 1 185 ? -23 30.422 36.438 1 93.38 185 HIS B O 1
ATOM 4155 N N . GLY B 1 186 ? -24.391 31.953 35.562 1 89.5 186 GLY B N 1
ATOM 4156 C CA . GLY B 1 186 ? -23.266 32.844 35.344 1 89.5 186 GLY B CA 1
ATOM 4157 C C . GLY B 1 186 ? -22.609 32.688 34 1 89.5 186 GLY B C 1
ATOM 4158 O O . GLY B 1 186 ? -21.75 33.5 33.625 1 89.5 186 GLY B O 1
ATOM 4159 N N . ARG B 1 187 ? -23 31.734 33.156 1 89.69 187 ARG B N 1
ATOM 4160 C CA . ARG B 1 187 ? -22.312 31.422 31.922 1 89.69 187 ARG B CA 1
ATOM 4161 C C . ARG B 1 187 ? -22.75 32.375 30.812 1 89.69 187 ARG B C 1
ATOM 4163 O O . ARG B 1 187 ? -21.969 32.656 29.891 1 89.69 187 ARG B O 1
ATOM 4170 N N . GLY B 1 188 ? -23.891 32.844 30.891 1 90.94 188 GLY B N 1
ATOM 4171 C CA . GLY B 1 188 ? -24.422 33.719 29.891 1 90.94 188 GLY B CA 1
ATOM 4172 C C . GLY B 1 188 ? -24.922 33 28.641 1 90.94 188 GLY B C 1
ATOM 4173 O O . GLY B 1 188 ? -25.594 33.625 27.797 1 90.94 188 GLY B O 1
ATOM 4174 N N . ARG B 1 189 ? -24.594 31.781 28.531 1 94.25 189 ARG B N 1
ATOM 4175 C CA . ARG B 1 189 ? -25.016 30.969 27.406 1 94.25 189 ARG B CA 1
ATOM 4176 C C . ARG B 1 189 ? -25.531 29.609 27.875 1 94.25 189 ARG B C 1
ATOM 4178 O O . ARG B 1 189 ? -25.156 29.141 28.953 1 94.25 189 ARG B O 1
ATOM 4185 N N . ILE B 1 190 ? -26.422 29.016 27.078 1 95.19 190 ILE B N 1
ATOM 4186 C CA . ILE B 1 190 ? -26.969 27.703 27.391 1 95.19 190 ILE B CA 1
ATOM 4187 C C . ILE B 1 190 ? -27.016 26.844 26.141 1 95.19 190 ILE B C 1
ATOM 4189 O O . ILE B 1 190 ? -27.141 27.359 25.031 1 95.19 190 ILE B O 1
ATOM 4193 N N . PRO B 1 191 ? -26.828 25.516 26.406 1 95.5 191 PRO B N 1
ATOM 4194 C CA . PRO B 1 191 ? -26.953 24.609 25.25 1 95.5 191 PRO B CA 1
ATOM 4195 C C . PRO B 1 191 ? -28.391 24.438 24.781 1 95.5 191 PRO B C 1
ATOM 4197 O O . PRO B 1 191 ? -29.297 24.312 25.609 1 95.5 191 PRO B O 1
ATOM 4200 N N . ARG B 1 192 ? -28.641 24.578 23.484 1 95.62 192 ARG B N 1
ATOM 4201 C CA . ARG B 1 192 ? -29.938 24.328 22.859 1 95.62 192 ARG B CA 1
ATOM 4202 C C . ARG B 1 192 ? -29.812 23.391 21.672 1 95.62 192 ARG B C 1
ATOM 4204 O O . ARG B 1 192 ? -28.875 23.516 20.875 1 95.62 192 ARG B O 1
ATOM 4211 N N . GLU B 1 193 ? -30.812 22.5 21.625 1 96.88 193 GLU B N 1
ATOM 4212 C CA . GLU B 1 193 ? -30.828 21.594 20.484 1 96.88 193 GLU B CA 1
ATOM 4213 C C . GLU B 1 193 ? -31.375 22.266 19.234 1 96.88 193 GLU B C 1
ATOM 4215 O O . GLU B 1 193 ? -32.406 22.922 19.281 1 96.88 193 GLU B O 1
ATOM 4220 N N . GLU B 1 194 ? -30.609 22.203 18.219 1 95.31 194 GLU B N 1
ATOM 4221 C CA . GLU B 1 194 ? -31 22.781 16.938 1 95.31 194 GLU B CA 1
ATOM 4222 C C . GLU B 1 194 ? -31.094 21.719 15.852 1 95.31 194 GLU B C 1
ATOM 4224 O O . GLU B 1 194 ? -30.391 20.703 15.906 1 95.31 194 GLU B O 1
ATOM 4229 N N . ARG B 1 195 ? -32.094 21.953 14.922 1 96.12 195 ARG B N 1
ATOM 4230 C CA . ARG B 1 195 ? -32.25 21.094 13.75 1 96.12 195 ARG B CA 1
ATOM 4231 C C . ARG B 1 195 ? -32.094 21.891 12.461 1 96.12 195 ARG B C 1
ATOM 4233 O O . ARG B 1 195 ? -32.75 22.891 12.258 1 96.12 195 ARG B O 1
ATOM 4240 N N . ILE B 1 196 ? -31.172 21.375 11.664 1 95.62 196 ILE B N 1
ATOM 4241 C CA . ILE B 1 196 ? -30.984 22.062 10.391 1 95.62 196 ILE B CA 1
ATOM 4242 C C . ILE B 1 196 ? -31.031 21.031 9.25 1 95.62 196 ILE B C 1
ATOM 4244 O O . ILE B 1 196 ? -30.734 19.859 9.461 1 95.62 196 ILE B O 1
ATOM 4248 N N . THR B 1 197 ? -31.484 21.609 8.125 1 96.56 197 THR B N 1
ATOM 4249 C CA . THR B 1 197 ? -31.516 20.766 6.926 1 96.56 197 THR B CA 1
ATOM 4250 C C . THR B 1 197 ? -30.328 21.094 6.023 1 96.56 197 THR B C 1
ATOM 4252 O O . THR B 1 197 ? -30.078 22.266 5.695 1 96.56 197 THR B O 1
ATOM 4255 N N . VAL B 1 198 ? -29.578 20.062 5.73 1 95.81 198 VAL B N 1
ATOM 4256 C CA . VAL B 1 198 ? -28.438 20.25 4.832 1 95.81 198 VAL B CA 1
ATOM 4257 C C . VAL B 1 198 ? -28.656 19.453 3.549 1 95.81 198 VAL B C 1
ATOM 4259 O O . VAL B 1 198 ? -29.219 18.359 3.586 1 95.81 198 VAL B O 1
ATOM 4262 N N . ARG B 1 199 ? -28.266 20.094 2.484 1 95.12 199 ARG B N 1
ATOM 4263 C CA . ARG B 1 199 ? -28.359 19.406 1.194 1 95.12 199 ARG B CA 1
ATOM 4264 C C . ARG B 1 199 ? -27.062 18.672 0.875 1 95.12 199 ARG B C 1
ATOM 4266 O O . ARG B 1 199 ? -25.984 19.281 0.874 1 95.12 199 ARG B O 1
ATOM 4273 N N . ILE B 1 200 ? -27.234 17.406 0.596 1 94.56 200 ILE B N 1
ATOM 4274 C CA . ILE B 1 200 ? -26.094 16.578 0.22 1 94.56 200 ILE B CA 1
ATOM 4275 C C . ILE B 1 200 ? -26.109 16.344 -1.288 1 94.56 200 ILE B C 1
ATOM 4277 O O . ILE B 1 200 ? -26.984 15.648 -1.808 1 94.56 200 ILE B O 1
ATOM 4281 N N . PRO B 1 201 ? -25.109 16.859 -2.006 1 93.25 201 PRO B N 1
ATOM 4282 C CA . PRO B 1 201 ? -25.047 16.641 -3.453 1 93.25 201 PRO B CA 1
ATOM 4283 C C . PRO B 1 201 ? -24.75 15.195 -3.828 1 93.25 201 PRO B C 1
ATOM 4285 O O . PRO B 1 201 ? -24.172 14.453 -3.027 1 93.25 201 PRO B O 1
ATOM 4288 N N . PRO B 1 202 ? -25.141 14.875 -5.07 1 94 202 PRO B N 1
ATOM 4289 C CA . PRO B 1 202 ? -24.812 13.531 -5.547 1 94 202 PRO B CA 1
ATOM 4290 C C . PRO B 1 202 ? -23.312 13.297 -5.66 1 94 202 PRO B C 1
ATOM 4292 O O . PRO B 1 202 ? -22.562 14.211 -6.012 1 94 202 PRO B O 1
ATOM 4295 N N . GLY B 1 203 ? -22.875 12.086 -5.273 1 94.62 203 GLY B N 1
ATOM 4296 C CA . GLY B 1 203 ? -21.5 11.664 -5.512 1 94.62 203 GLY B CA 1
ATOM 4297 C C . GLY B 1 203 ? -20.531 12.211 -4.488 1 94.62 203 GLY B C 1
ATOM 4298 O O . GLY B 1 203 ? -19.312 12.055 -4.637 1 94.62 203 GLY B O 1
ATOM 4299 N N . MET B 1 204 ? -20.984 12.883 -3.441 1 93.69 204 MET B N 1
ATOM 4300 C CA . MET B 1 204 ? -20.109 13.469 -2.438 1 93.69 204 MET B CA 1
ATOM 4301 C C . MET B 1 204 ? -19.266 12.398 -1.746 1 93.69 204 MET B C 1
ATOM 4303 O O . MET B 1 204 ? -19.766 11.32 -1.431 1 93.69 204 MET B O 1
ATOM 4307 N N . ASP B 1 205 ? -17.984 12.719 -1.416 1 93.5 205 ASP B N 1
ATOM 4308 C CA . ASP B 1 205 ? -17.047 11.75 -0.841 1 93.5 205 ASP B CA 1
ATOM 4309 C C . ASP B 1 205 ? -17.297 11.586 0.657 1 93.5 205 ASP B C 1
ATOM 4311 O O . ASP B 1 205 ? -17.656 12.539 1.344 1 93.5 205 ASP B O 1
ATOM 4315 N N . GLU B 1 206 ? -17 10.367 0.957 1 92.88 206 GLU B N 1
ATOM 4316 C CA . GLU B 1 206 ? -17 10.133 2.396 1 92.88 206 GLU B CA 1
ATOM 4317 C C . GLU B 1 206 ? -15.945 10.984 3.094 1 92.88 206 GLU B C 1
ATOM 4319 O O . GLU B 1 206 ? -14.828 11.125 2.598 1 92.88 206 GLU B O 1
ATOM 4324 N N . GLY B 1 207 ? -16.344 11.562 4.246 1 94 207 GLY B N 1
ATOM 4325 C CA . GLY B 1 207 ? -15.414 12.398 5 1 94 207 GLY B CA 1
ATOM 4326 C C . GLY B 1 207 ? -15.445 13.852 4.578 1 94 207 GLY B C 1
ATOM 4327 O O . GLY B 1 207 ? -14.875 14.711 5.254 1 94 207 GLY B O 1
ATOM 4328 N N . HIS B 1 208 ? -16.109 14.094 3.51 1 93.69 208 HIS B N 1
ATOM 4329 C CA . HIS B 1 208 ? -16.25 15.484 3.092 1 93.69 208 HIS B CA 1
ATOM 4330 C C . HIS B 1 208 ? -16.906 16.328 4.18 1 93.69 208 HIS B C 1
ATOM 4332 O O . HIS B 1 208 ? -17.781 15.844 4.895 1 93.69 208 HIS B O 1
ATOM 4338 N N . VAL B 1 209 ? -16.453 17.547 4.262 1 96.31 209 VAL B N 1
ATOM 4339 C CA . VAL B 1 209 ? -16.984 18.438 5.281 1 96.31 209 VAL B CA 1
ATOM 4340 C C . VAL B 1 209 ? -17.766 19.578 4.617 1 96.31 209 VAL B C 1
ATOM 4342 O O . VAL B 1 209 ? -17.219 20.312 3.791 1 96.31 209 VAL B O 1
ATOM 4345 N N . LEU B 1 210 ? -19.047 19.734 4.969 1 95.06 210 LEU B N 1
ATOM 4346 C CA . LEU B 1 210 ? -19.906 20.812 4.523 1 95.06 210 LEU B CA 1
ATOM 4347 C C . LEU B 1 210 ? -19.953 21.938 5.555 1 95.06 210 LEU B C 1
ATOM 4349 O O . LEU B 1 210 ? -20.297 21.703 6.719 1 95.06 210 LEU B O 1
ATOM 4353 N N . ARG B 1 211 ? -19.656 23.109 5.125 1 96.88 211 ARG B N 1
ATOM 4354 C CA . ARG B 1 211 ? -19.703 24.266 6.012 1 96.88 211 ARG B CA 1
ATOM 4355 C C . ARG B 1 211 ? -21.078 24.938 5.961 1 96.88 211 ARG B C 1
ATOM 4357 O O . ARG B 1 211 ? -21.594 25.234 4.879 1 96.88 211 ARG B O 1
ATOM 4364 N N . VAL B 1 212 ? -21.688 25.125 7.023 1 96.38 212 VAL B N 1
ATOM 4365 C CA . VAL B 1 212 ? -22.906 25.891 7.184 1 96.38 212 VAL B CA 1
ATOM 4366 C C . VAL B 1 212 ? -22.641 27.172 7.973 1 96.38 212 VAL B C 1
ATOM 4368 O O . VAL B 1 212 ? -22.609 27.156 9.203 1 96.38 212 VAL B O 1
ATOM 4371 N N . PRO B 1 213 ? -22.609 28.203 7.262 1 96.5 213 PRO B N 1
ATOM 4372 C CA . PRO B 1 213 ? -22.219 29.453 7.906 1 96.5 213 PRO B CA 1
ATOM 4373 C C . PRO B 1 213 ? -23.234 29.938 8.938 1 96.5 213 PRO B C 1
ATOM 4375 O O . PRO B 1 213 ? -24.438 29.875 8.688 1 96.5 213 PRO B O 1
ATOM 4378 N N . GLY B 1 214 ? -22.766 30.359 10.148 1 96.19 214 GLY B N 1
ATOM 4379 C CA . GLY B 1 214 ? -23.594 31.016 11.148 1 96.19 214 GLY B CA 1
ATOM 4380 C C . GLY B 1 214 ? -24.328 30.047 12.055 1 96.19 214 GLY B C 1
ATOM 4381 O O . GLY B 1 214 ? -25.125 30.453 12.898 1 96.19 214 GLY B O 1
ATOM 4382 N N . TYR B 1 215 ? -23.969 28.859 11.891 1 96.94 215 TYR B N 1
ATOM 4383 C CA . TYR B 1 215 ? -24.75 27.875 12.641 1 96.94 215 TYR B CA 1
ATOM 4384 C C . TYR B 1 215 ? -23.922 27.219 13.734 1 96.94 215 TYR B C 1
ATOM 4386 O O . TYR B 1 215 ? -24.312 26.188 14.273 1 96.94 215 TYR B O 1
ATOM 4394 N N . GLY B 1 216 ? -22.812 27.766 14.055 1 97.38 216 GLY B N 1
ATOM 4395 C CA . GLY B 1 216 ? -22.031 27.375 15.227 1 97.38 216 GLY B CA 1
ATOM 4396 C C . GLY B 1 216 ? -22.562 28 16.516 1 97.38 216 GLY B C 1
ATOM 4397 O O . GLY B 1 216 ? -23.719 28.391 16.578 1 97.38 216 GLY B O 1
ATOM 4398 N N . ASN B 1 217 ? -21.609 28.031 17.516 1 97.06 217 ASN B N 1
ATOM 4399 C CA . ASN B 1 217 ? -21.984 28.656 18.781 1 97.06 217 ASN B CA 1
ATOM 4400 C C . ASN B 1 217 ? -22.234 30.156 18.609 1 97.06 217 ASN B C 1
ATOM 4402 O O . ASN B 1 217 ? -21.516 30.812 17.859 1 97.06 217 ASN B O 1
ATOM 4406 N N . LEU B 1 218 ? -23.25 30.594 19.359 1 94.38 218 LEU B N 1
ATOM 4407 C CA . LEU B 1 218 ? -23.531 32.031 19.344 1 94.38 218 LEU B CA 1
ATOM 4408 C C . LEU B 1 218 ? -22.688 32.75 20.375 1 94.38 218 LEU B C 1
ATOM 4410 O O . LEU B 1 218 ? -22.5 32.25 21.484 1 94.38 218 LEU B O 1
ATOM 4414 N N . ALA B 1 219 ? -22.141 33.906 19.906 1 90.19 219 ALA B N 1
ATOM 4415 C CA . ALA B 1 219 ? -21.406 34.844 20.766 1 90.19 219 ALA B CA 1
ATOM 4416 C C . ALA B 1 219 ? -21.672 36.281 20.375 1 90.19 219 ALA B C 1
ATOM 4418 O O . ALA B 1 219 ? -22.219 36.562 19.312 1 90.19 219 ALA B O 1
ATOM 4419 N N . PRO B 1 220 ? -21.359 37.188 21.281 1 83.62 220 PRO B N 1
ATOM 4420 C CA . PRO B 1 220 ? -21.609 38.594 20.984 1 83.62 220 PRO B CA 1
ATOM 4421 C C . PRO B 1 220 ? -20.984 39.062 19.672 1 83.62 220 PRO B C 1
ATOM 4423 O O . PRO B 1 220 ? -21.531 39.938 19 1 83.62 220 PRO B O 1
ATOM 4426 N N . GLY B 1 221 ? -19.953 38.5 19.344 1 86.88 221 GLY B N 1
ATOM 4427 C CA . GLY B 1 221 ? -19.281 38.844 18.094 1 86.88 221 GLY B CA 1
ATOM 4428 C C . GLY B 1 221 ? -19.844 38.125 16.891 1 86.88 221 GLY B C 1
ATOM 4429 O O . GLY B 1 221 ? -19.297 38.25 15.781 1 86.88 221 GLY B O 1
ATOM 4430 N N . GLY B 1 222 ? -20.969 37.438 17.094 1 91.56 222 GLY B N 1
ATOM 4431 C CA . GLY B 1 222 ? -21.562 36.688 16 1 91.56 222 GLY B CA 1
ATOM 4432 C C . GLY B 1 222 ? -21.422 35.188 16.188 1 91.56 222 GLY B C 1
ATOM 4433 O O . GLY B 1 222 ? -20.688 34.719 17.062 1 91.56 222 GLY B O 1
ATOM 4434 N N . PRO B 1 223 ? -22.078 34.5 15.375 1 94.94 223 PRO B N 1
ATOM 4435 C CA . PRO B 1 223 ? -22.016 33.031 15.492 1 94.94 223 PRO B CA 1
ATOM 4436 C C . PRO B 1 223 ? -20.797 32.438 14.805 1 94.94 223 PRO B C 1
ATOM 4438 O O . PRO B 1 223 ? -20.234 33.031 13.891 1 94.94 223 PRO B O 1
ATOM 4441 N N . GLY B 1 224 ? -20.391 31.234 15.32 1 96.62 224 GLY B N 1
ATOM 4442 C CA . GLY B 1 224 ? -19.484 30.391 14.555 1 96.62 224 GLY B CA 1
ATOM 4443 C C . GLY B 1 224 ? -20.188 29.641 13.43 1 96.62 224 GLY B C 1
ATOM 4444 O O . GLY B 1 224 ? -21.359 29.906 13.141 1 96.62 224 GLY B O 1
ATOM 4445 N N . ASP B 1 225 ? -19.406 28.781 12.82 1 97.56 225 ASP B N 1
ATOM 4446 C CA . ASP B 1 225 ? -19.969 27.984 11.727 1 97.56 225 ASP B CA 1
ATOM 4447 C C . ASP B 1 225 ? -20.141 26.516 12.133 1 97.56 225 ASP B C 1
ATOM 4449 O O . ASP B 1 225 ? -19.562 26.078 13.125 1 97.56 225 ASP B O 1
ATOM 4453 N N . LEU B 1 226 ? -20.984 25.875 11.422 1 97.94 226 LEU B N 1
ATOM 4454 C CA . LEU B 1 226 ? -21.172 24.438 11.594 1 97.94 226 LEU B CA 1
ATOM 4455 C C . LEU B 1 226 ? -20.516 23.656 10.453 1 97.94 226 LEU B C 1
ATOM 4457 O O . LEU B 1 226 ? -20.75 23.969 9.281 1 97.94 226 LEU B O 1
ATOM 4461 N N . TYR B 1 227 ? -19.719 22.719 10.836 1 98.06 227 TYR B N 1
ATOM 4462 C CA . TYR B 1 227 ? -19.094 21.828 9.867 1 98.06 227 TYR B CA 1
ATOM 4463 C C . TYR B 1 227 ? -19.703 20.422 9.961 1 98.06 227 TYR B C 1
ATOM 4465 O O . TYR B 1 227 ? -19.562 19.75 10.984 1 98.06 227 TYR B O 1
ATOM 4473 N N . VAL B 1 228 ? -20.281 20.047 8.883 1 97.69 228 VAL B N 1
ATOM 4474 C CA . VAL B 1 228 ? -20.953 18.766 8.859 1 97.69 228 VAL B CA 1
ATOM 4475 C C . VAL B 1 228 ? -20.125 17.75 8.07 1 97.69 228 VAL B C 1
ATOM 4477 O O . VAL B 1 228 ? -19.922 17.922 6.863 1 97.69 228 VAL B O 1
ATOM 4480 N N . ARG B 1 229 ? -19.75 16.719 8.773 1 97.75 229 ARG B N 1
ATOM 4481 C CA . ARG B 1 229 ? -18.969 15.68 8.133 1 97.75 229 ARG B CA 1
ATOM 4482 C C . ARG B 1 229 ? -19.859 14.555 7.617 1 97.75 229 ARG B C 1
ATOM 4484 O O . ARG B 1 229 ? -20.734 14.078 8.328 1 97.75 229 ARG B O 1
ATOM 4491 N N . LEU B 1 230 ? -19.547 14.203 6.434 1 96.38 230 LEU B N 1
ATOM 4492 C CA . LEU B 1 230 ? -20.344 13.164 5.805 1 96.38 230 LEU B CA 1
ATOM 4493 C C . LEU B 1 230 ? -19.797 11.773 6.145 1 96.38 230 LEU B C 1
ATOM 4495 O O . LEU B 1 230 ? -18.609 11.523 5.996 1 96.38 230 LEU B O 1
ATOM 4499 N N . ARG B 1 231 ? -20.734 10.883 6.578 1 96.75 231 ARG B N 1
ATOM 4500 C CA . ARG B 1 231 ? -20.438 9.477 6.809 1 96.75 231 ARG B CA 1
ATOM 4501 C C . ARG B 1 231 ? -21.375 8.578 6 1 96.75 231 ARG B C 1
ATOM 4503 O O . ARG B 1 231 ? -22.578 8.789 5.984 1 96.75 231 ARG B O 1
ATOM 4510 N N . VAL B 1 232 ? -20.766 7.633 5.398 1 95.56 232 VAL B N 1
ATOM 4511 C CA . VAL B 1 232 ? -21.562 6.727 4.59 1 95.56 232 VAL B CA 1
ATOM 4512 C C . VAL B 1 232 ? -21.766 5.41 5.336 1 95.56 232 VAL B C 1
ATOM 4514 O O . VAL B 1 232 ? -20.797 4.754 5.723 1 95.56 232 VAL B O 1
ATOM 4517 N N . ARG B 1 233 ? -23.031 5.094 5.508 1 95.56 233 ARG B N 1
ATOM 4518 C CA . ARG B 1 233 ? -23.344 3.801 6.117 1 95.56 233 ARG B CA 1
ATOM 4519 C C . ARG B 1 233 ? -22.891 2.654 5.223 1 95.56 233 ARG B C 1
ATOM 4521 O O . ARG B 1 233 ? -23.141 2.66 4.016 1 95.56 233 ARG B O 1
ATOM 4528 N N . PRO B 1 234 ? -22.203 1.675 5.82 1 94.88 234 PRO B N 1
ATOM 4529 C CA . PRO B 1 234 ? -21.766 0.535 5.012 1 94.88 234 PRO B CA 1
ATOM 4530 C C . PRO B 1 234 ? -22.938 -0.191 4.34 1 94.88 234 PRO B C 1
ATOM 4532 O O . PRO B 1 234 ? -23.953 -0.444 4.977 1 94.88 234 PRO B O 1
ATOM 4535 N N . HIS B 1 235 ? -22.891 -0.365 3.102 1 94.69 235 HIS B N 1
ATOM 4536 C CA . HIS B 1 235 ? -23.875 -1.135 2.357 1 94.69 235 HIS B CA 1
ATOM 4537 C C . HIS B 1 235 ? -23.656 -2.633 2.539 1 94.69 235 HIS B C 1
ATOM 4539 O O . HIS B 1 235 ? -22.516 -3.096 2.619 1 94.69 235 HIS B O 1
ATOM 4545 N N . PRO B 1 236 ? -24.703 -3.379 2.559 1 94.69 236 PRO B N 1
ATOM 4546 C CA . PRO B 1 236 ? -24.578 -4.816 2.818 1 94.69 236 PRO B CA 1
ATOM 4547 C C . PRO B 1 236 ? -23.812 -5.551 1.723 1 94.69 236 PRO B C 1
ATOM 4549 O O . PRO B 1 236 ? -23.141 -6.547 1.997 1 94.69 236 PRO B O 1
ATOM 4552 N N . HIS B 1 237 ? -23.844 -5.086 0.447 1 95.81 237 HIS B N 1
ATOM 4553 C CA . HIS B 1 237 ? -23.281 -5.863 -0.654 1 95.81 237 HIS B CA 1
ATOM 4554 C C . HIS B 1 237 ? -22.266 -5.047 -1.44 1 95.81 237 HIS B C 1
ATOM 4556 O 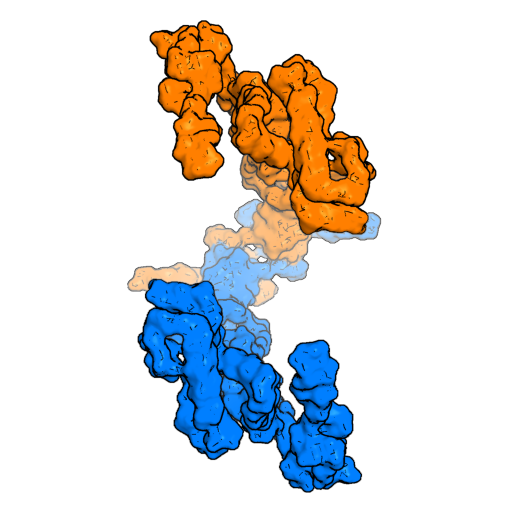O . HIS B 1 237 ? -21.406 -5.613 -2.135 1 95.81 237 HIS B O 1
ATOM 4562 N N . LEU B 1 238 ? -22.391 -3.725 -1.303 1 97.44 238 LEU B N 1
ATOM 4563 C CA . LEU B 1 238 ? -21.594 -2.873 -2.178 1 97.44 238 LEU B CA 1
ATOM 4564 C C . LEU B 1 238 ? -20.531 -2.123 -1.383 1 97.44 238 LEU B C 1
ATOM 4566 O O . LEU B 1 238 ? -20.797 -1.652 -0.274 1 97.44 238 LEU B O 1
ATOM 4570 N N . GLU B 1 239 ? -19.391 -2.109 -1.984 1 97.19 239 GLU B N 1
ATOM 4571 C CA . GLU B 1 239 ? -18.281 -1.342 -1.419 1 97.19 239 GLU B CA 1
ATOM 4572 C C . GLU B 1 239 ? -17.891 -0.181 -2.33 1 97.19 239 GLU B C 1
ATOM 4574 O O . GLU B 1 239 ? -17.672 -0.369 -3.529 1 97.19 239 GLU B O 1
ATOM 4579 N N . ARG B 1 240 ? -17.703 0.984 -1.715 1 96.44 240 ARG B N 1
ATOM 4580 C CA . ARG B 1 240 ? -17.391 2.158 -2.521 1 96.44 240 ARG B CA 1
ATOM 4581 C C . ARG B 1 240 ? -15.883 2.309 -2.711 1 96.44 240 ARG B C 1
ATOM 4583 O O . ARG B 1 240 ? -15.117 2.189 -1.752 1 96.44 240 ARG B O 1
ATOM 4590 N N . GLN B 1 241 ? -15.5 2.488 -3.939 1 95.94 241 GLN B N 1
ATOM 4591 C CA . GLN B 1 241 ? -14.156 2.885 -4.332 1 95.94 241 GLN B CA 1
ATOM 4592 C C . GLN B 1 241 ? -14.188 4.094 -5.266 1 95.94 241 GLN B C 1
ATOM 4594 O O . GLN B 1 241 ? -14.188 3.941 -6.488 1 95.94 241 GLN B O 1
ATOM 4599 N N . GLY B 1 242 ? -14.18 5.293 -4.598 1 93.25 242 GLY B N 1
ATOM 4600 C CA . GLY B 1 242 ? -14.398 6.48 -5.41 1 93.25 242 GLY B CA 1
ATOM 4601 C C . GLY B 1 242 ? -15.797 6.539 -6 1 93.25 242 GLY B C 1
ATOM 4602 O O . GLY B 1 242 ? -16.781 6.441 -5.277 1 93.25 242 GLY B O 1
ATOM 4603 N N . ALA B 1 243 ? -15.852 6.758 -7.316 1 95.19 243 ALA B N 1
ATOM 4604 C CA . ALA B 1 243 ? -17.141 6.781 -8.008 1 95.19 243 ALA B CA 1
ATOM 4605 C C . ALA B 1 243 ? -17.578 5.371 -8.383 1 95.19 243 ALA B C 1
ATOM 4607 O O . ALA B 1 243 ? -18.75 5.16 -8.75 1 95.19 243 ALA B O 1
ATOM 4608 N N . ASP B 1 244 ? -16.641 4.434 -8.234 1 97.31 244 ASP B N 1
ATOM 4609 C CA . ASP B 1 244 ? -16.969 3.053 -8.578 1 97.31 244 ASP B CA 1
ATOM 4610 C C . ASP B 1 244 ? -17.484 2.293 -7.359 1 97.31 244 ASP B C 1
ATOM 4612 O O . ASP B 1 244 ? -17.281 2.717 -6.219 1 97.31 244 ASP B O 1
ATOM 4616 N N . LEU B 1 245 ? -18.219 1.295 -7.68 1 98 245 LEU B N 1
ATOM 4617 C CA . LEU B 1 245 ? -18.688 0.353 -6.672 1 98 245 LEU B CA 1
ATOM 4618 C C . LEU B 1 245 ? -18.156 -1.049 -6.945 1 98 245 LEU B C 1
ATOM 4620 O O . LEU B 1 245 ? -17.969 -1.431 -8.102 1 98 245 LEU B O 1
ATOM 4624 N N . VAL B 1 246 ? -17.953 -1.784 -5.867 1 98.5 246 VAL B N 1
ATOM 4625 C CA . VAL B 1 246 ? -17.438 -3.141 -6 1 98.5 246 VAL B CA 1
ATOM 4626 C C . VAL B 1 246 ? -18.406 -4.133 -5.375 1 98.5 246 VAL B C 1
ATOM 4628 O O . VAL B 1 246 ? -18.891 -3.914 -4.262 1 98.5 246 VAL B O 1
ATOM 4631 N N . PHE B 1 247 ? -18.781 -5.121 -6.031 1 98.5 247 PHE B N 1
ATOM 4632 C CA . PHE B 1 247 ? -19.578 -6.246 -5.551 1 98.5 247 PHE B CA 1
ATOM 4633 C C . PHE B 1 247 ? -18.828 -7.555 -5.719 1 98.5 247 PHE B C 1
ATOM 4635 O O . PHE B 1 247 ? -18.297 -7.84 -6.797 1 98.5 247 PHE B O 1
ATOM 4642 N N . ARG B 1 248 ? -18.719 -8.359 -4.676 1 98.38 248 ARG B N 1
ATOM 4643 C CA . ARG B 1 248 ? -18.078 -9.664 -4.727 1 98.38 248 ARG B CA 1
ATOM 4644 C C . ARG B 1 248 ? -19.094 -10.766 -5.008 1 98.38 248 ARG B C 1
ATOM 4646 O O . ARG B 1 248 ? -19.891 -11.109 -4.137 1 98.38 248 ARG B O 1
ATOM 4653 N N . LEU B 1 249 ? -19.062 -11.281 -6.152 1 98.06 249 LEU B N 1
ATOM 4654 C CA . LEU B 1 249 ? -20 -12.312 -6.582 1 98.06 249 LEU B CA 1
ATOM 4655 C C . LEU B 1 249 ? -19.453 -13.703 -6.262 1 98.06 249 LEU B C 1
ATOM 4657 O O . LEU B 1 249 ? -18.453 -14.117 -6.828 1 98.06 249 LEU B O 1
ATOM 4661 N N . ARG B 1 250 ? -20.156 -14.422 -5.434 1 97.25 250 ARG B N 1
ATOM 4662 C CA . ARG B 1 250 ? -19.781 -15.797 -5.117 1 97.25 250 ARG B CA 1
ATOM 4663 C C . ARG B 1 250 ? -20.359 -16.766 -6.133 1 97.25 250 ARG B C 1
ATOM 4665 O O . ARG B 1 250 ? -21.578 -16.828 -6.328 1 97.25 250 ARG B O 1
ATOM 4672 N N . LEU B 1 251 ? -19.484 -17.484 -6.785 1 97.06 251 LEU B N 1
ATOM 4673 C CA . LEU B 1 251 ? -19.891 -18.469 -7.777 1 97.06 251 LEU B CA 1
ATOM 4674 C C . LEU B 1 251 ? -19.5 -19.875 -7.336 1 97.06 251 LEU B C 1
ATOM 4676 O O . LEU B 1 251 ? -18.422 -20.078 -6.789 1 97.06 251 LEU B O 1
ATOM 4680 N N . GLY B 1 252 ? -20.422 -20.75 -7.594 1 97.25 252 GLY B N 1
ATOM 4681 C CA . GLY B 1 252 ? -20.078 -22.156 -7.395 1 97.25 252 GLY B CA 1
ATOM 4682 C C . GLY B 1 252 ? -19.188 -22.719 -8.484 1 97.25 252 GLY B C 1
ATOM 4683 O O . GLY B 1 252 ? -18.891 -22.031 -9.469 1 97.25 252 GLY B O 1
ATOM 4684 N N . LEU B 1 253 ? -18.719 -23.984 -8.297 1 97.44 253 LEU B N 1
ATOM 4685 C CA . LEU B 1 253 ? -17.75 -24.609 -9.195 1 97.44 253 LEU B CA 1
ATOM 4686 C C . LEU B 1 253 ? -18.359 -24.828 -10.578 1 97.44 253 LEU B C 1
ATOM 4688 O O . LEU B 1 253 ? -17.734 -24.484 -11.586 1 97.44 253 LEU B O 1
ATOM 4692 N N . ALA B 1 254 ? -19.578 -25.312 -10.57 1 97.38 254 ALA B N 1
ATOM 4693 C CA . ALA B 1 254 ? -20.219 -25.594 -11.852 1 97.38 254 ALA B CA 1
ATOM 4694 C C . ALA B 1 254 ? -20.578 -24.312 -12.586 1 97.38 254 ALA B C 1
ATOM 4696 O O . ALA B 1 254 ? -20.453 -24.234 -13.812 1 97.38 254 ALA B O 1
ATOM 4697 N N . GLN B 1 255 ? -21.047 -23.359 -11.828 1 97.44 255 GLN B N 1
ATOM 4698 C CA . GLN B 1 255 ? -21.375 -22.078 -12.422 1 97.44 255 GLN B CA 1
ATOM 4699 C C . GLN B 1 255 ? -20.172 -21.469 -13.117 1 97.44 255 GLN B C 1
ATOM 4701 O O . GLN B 1 255 ? -20.281 -20.938 -14.234 1 97.44 255 GLN B O 1
ATOM 4706 N N . ALA B 1 256 ? -18.984 -21.531 -12.461 1 97.31 256 ALA B N 1
ATOM 4707 C CA . ALA B 1 256 ? -17.75 -20.984 -13.008 1 97.31 256 ALA B CA 1
ATOM 4708 C C . ALA B 1 256 ? -17.344 -21.703 -14.289 1 97.31 256 ALA B C 1
ATOM 4710 O O . ALA B 1 256 ? -16.922 -21.062 -15.258 1 97.31 256 ALA B O 1
ATOM 4711 N N . ALA B 1 257 ? -17.5 -22.984 -14.328 1 97.12 257 ALA B N 1
ATOM 4712 C CA . ALA B 1 257 ? -17.031 -23.812 -15.438 1 97.12 257 ALA B CA 1
ATOM 4713 C C . ALA B 1 257 ? -17.984 -23.734 -16.625 1 97.12 257 ALA B C 1
ATOM 4715 O O . ALA B 1 257 ? -17.547 -23.703 -17.781 1 97.12 257 ALA B O 1
ATOM 4716 N N . LEU B 1 258 ? -19.312 -23.656 -16.344 1 96.69 258 LEU B N 1
ATOM 4717 C CA . LEU B 1 258 ? -20.312 -23.812 -17.391 1 96.69 258 LEU B CA 1
ATOM 4718 C C . LEU B 1 258 ? -20.938 -22.469 -17.734 1 96.69 258 LEU B C 1
ATOM 4720 O O . LEU B 1 258 ? -21.625 -22.328 -18.766 1 96.69 258 LEU B O 1
ATOM 4724 N N . GLY B 1 259 ? -20.703 -21.438 -16.891 1 95.56 259 GLY B N 1
ATOM 4725 C CA . GLY B 1 259 ? -21.359 -20.156 -17.062 1 95.56 259 GLY B CA 1
ATOM 4726 C C . GLY B 1 259 ? -22.734 -20.094 -16.406 1 95.56 259 GLY B C 1
ATOM 4727 O O . GLY B 1 259 ? -23.297 -21.141 -16.062 1 95.56 259 GLY B O 1
ATOM 4728 N N . THR B 1 260 ? -23.203 -18.875 -16.203 1 95.62 260 THR B N 1
ATOM 4729 C CA . THR B 1 260 ? -24.5 -18.703 -15.562 1 95.62 260 THR B CA 1
ATOM 4730 C C . THR B 1 260 ? -25.016 -17.266 -15.773 1 95.62 260 THR B C 1
ATOM 4732 O O . THR B 1 260 ? -24.25 -16.391 -16.156 1 95.62 260 THR B O 1
ATOM 4735 N N . ARG B 1 261 ? -26.281 -17.172 -15.648 1 95 261 ARG B N 1
ATOM 4736 C CA . ARG B 1 261 ? -26.906 -15.852 -15.578 1 95 261 ARG B CA 1
ATOM 4737 C C . ARG B 1 261 ? -27.281 -15.5 -14.141 1 95 261 ARG B C 1
ATOM 4739 O O . ARG B 1 261 ? -27.953 -16.281 -13.461 1 95 261 ARG B O 1
ATOM 4746 N N . VAL B 1 262 ? -26.781 -14.289 -13.742 1 95.81 262 VAL B N 1
ATOM 4747 C CA . VAL B 1 262 ? -27.047 -13.898 -12.359 1 95.81 262 VAL B CA 1
ATOM 4748 C C . VAL B 1 262 ? -27.594 -12.477 -12.312 1 95.81 262 VAL B C 1
ATOM 4750 O O . VAL B 1 262 ? -27.578 -11.766 -13.328 1 95.81 262 VAL B O 1
ATOM 4753 N N . GLU B 1 263 ? -28.188 -12.188 -11.141 1 96.5 263 GLU B N 1
ATOM 4754 C CA . GLU B 1 263 ? -28.578 -10.82 -10.836 1 96.5 263 GLU B CA 1
ATOM 4755 C C . GLU B 1 263 ? -27.703 -10.219 -9.742 1 96.5 263 GLU B C 1
ATOM 4757 O O . GLU B 1 263 ? -27.594 -10.766 -8.641 1 96.5 263 GLU B O 1
ATOM 4762 N N . VAL B 1 264 ? -27.031 -9.172 -10.062 1 97.62 264 VAL B N 1
ATOM 4763 C CA . VAL B 1 264 ? -26.172 -8.531 -9.078 1 97.62 264 VAL B CA 1
ATOM 4764 C C . VAL B 1 264 ? -26.859 -7.281 -8.523 1 97.62 264 VAL B C 1
ATOM 4766 O O . VAL B 1 264 ? -27.641 -6.645 -9.211 1 97.62 264 VAL B O 1
ATOM 4769 N N . PRO B 1 265 ? -26.531 -6.93 -7.266 1 96.75 265 PRO B N 1
ATOM 4770 C CA . PRO B 1 265 ? -27.156 -5.754 -6.664 1 96.75 265 PRO B CA 1
ATOM 4771 C C . PRO B 1 265 ? -26.625 -4.441 -7.234 1 96.75 265 PRO B C 1
ATOM 4773 O O . PRO B 1 265 ? -25.422 -4.258 -7.355 1 96.75 265 PRO B O 1
ATOM 4776 N N . GLY B 1 266 ? -27.484 -3.594 -7.648 1 95.38 266 GLY B N 1
ATOM 4777 C CA . GLY B 1 266 ? -27.188 -2.217 -8.016 1 95.38 266 GLY B CA 1
ATOM 4778 C C . GLY B 1 266 ? -27.859 -1.206 -7.105 1 95.38 266 GLY B C 1
ATOM 4779 O O . GLY B 1 266 ? -28.656 -1.574 -6.238 1 95.38 266 GLY B O 1
ATOM 4780 N N . LEU B 1 267 ? -27.516 0 -7.281 1 94.31 267 LEU B N 1
ATOM 4781 C CA . LEU B 1 267 ? -28.109 1.035 -6.438 1 94.31 267 LEU B CA 1
ATOM 4782 C C . LEU B 1 267 ? -29.578 1.274 -6.816 1 94.31 267 LEU B C 1
ATOM 4784 O O . LEU B 1 267 ? -30.375 1.661 -5.97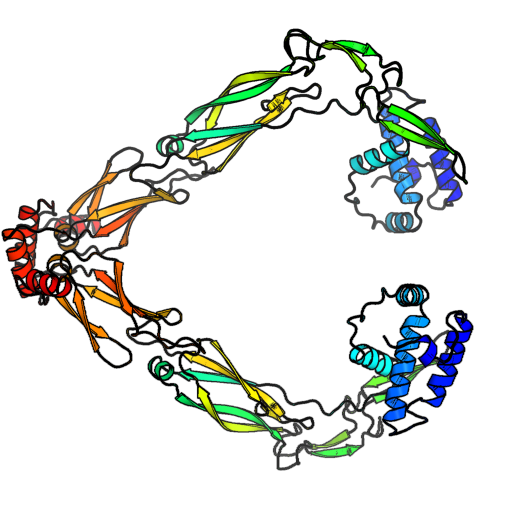3 1 94.31 267 LEU B O 1
ATOM 4788 N N . SER B 1 268 ? -29.969 1.144 -8.117 1 92.81 268 SER B N 1
ATOM 4789 C CA . SER B 1 268 ? -31.312 1.367 -8.609 1 92.81 268 SER B CA 1
ATOM 4790 C C . SER B 1 268 ? -32.094 0.061 -8.68 1 92.81 268 SER B C 1
ATOM 4792 O O . SER B 1 268 ? -33.25 0.038 -9.164 1 92.81 268 SER B O 1
ATOM 4794 N N . GLY B 1 269 ? -31.5 -1.042 -8.281 1 93.94 269 GLY B N 1
ATOM 4795 C CA . GLY B 1 269 ? -32.125 -2.35 -8.359 1 93.94 269 GLY B CA 1
ATOM 4796 C C . GLY B 1 269 ? -31.203 -3.43 -8.891 1 93.94 269 GLY B C 1
ATOM 4797 O O . GLY B 1 269 ? -30.047 -3.154 -9.227 1 93.94 269 GLY B O 1
ATOM 4798 N N . PRO B 1 270 ? -31.75 -4.641 -8.977 1 96.5 270 PRO B N 1
ATOM 4799 C CA . PRO B 1 270 ? -30.906 -5.746 -9.469 1 96.5 270 PRO B CA 1
ATOM 4800 C C . PRO B 1 270 ? -30.578 -5.621 -10.953 1 96.5 270 PRO B C 1
ATOM 4802 O O . PRO B 1 270 ? -31.406 -5.164 -11.742 1 96.5 270 PRO B O 1
ATOM 4805 N N . ILE B 1 271 ? -29.406 -5.984 -11.312 1 96.81 271 ILE B N 1
ATOM 4806 C CA . ILE B 1 271 ? -28.906 -5.895 -12.688 1 96.81 271 ILE B CA 1
ATOM 4807 C C . ILE B 1 271 ? -28.547 -7.289 -13.195 1 96.81 271 ILE B C 1
ATOM 4809 O O . ILE B 1 271 ? -27.766 -8.008 -12.57 1 96.81 271 ILE B O 1
ATOM 4813 N N . PRO B 1 272 ? -29.109 -7.652 -14.328 1 96 272 PRO B N 1
ATOM 4814 C CA . PRO B 1 272 ? -28.734 -8.953 -14.906 1 96 272 PRO B CA 1
ATOM 4815 C C . PRO B 1 272 ? -27.328 -8.969 -15.469 1 96 272 PRO B C 1
ATOM 4817 O O . PRO B 1 272 ? -26.875 -7.977 -16.047 1 96 272 PRO B O 1
ATOM 4820 N N . LEU B 1 273 ? -26.578 -10.023 -15.211 1 95.5 273 LEU B N 1
ATOM 4821 C CA . LEU B 1 273 ? -25.203 -10.203 -15.695 1 95.5 273 LEU B CA 1
ATOM 4822 C C . LEU B 1 273 ? -24.969 -11.633 -16.172 1 95.5 273 LEU B C 1
ATOM 4824 O O . LEU B 1 273 ? -25.297 -12.586 -15.461 1 95.5 273 LEU B O 1
ATOM 4828 N N . ASP B 1 274 ? -24.484 -11.742 -17.359 1 95.31 274 ASP B N 1
ATOM 4829 C CA . ASP B 1 274 ? -24.125 -13.055 -17.906 1 95.31 274 ASP B CA 1
ATOM 4830 C C . ASP B 1 274 ? -22.656 -13.383 -17.641 1 95.31 274 ASP B C 1
ATOM 4832 O O . ASP B 1 274 ? -21.766 -12.625 -18.047 1 95.31 274 ASP B O 1
ATOM 4836 N N . ILE B 1 275 ? -22.484 -14.477 -16.953 1 96.19 275 ILE B N 1
ATOM 4837 C CA . ILE B 1 275 ? -21.125 -14.945 -16.672 1 96.19 275 ILE B CA 1
ATOM 4838 C C . ILE B 1 275 ? -20.734 -16.031 -17.672 1 96.19 275 ILE B C 1
ATOM 4840 O O . ILE B 1 275 ? -21.375 -17.078 -17.734 1 96.19 275 ILE B O 1
ATOM 4844 N N . PRO B 1 276 ? -19.703 -15.789 -18.422 1 95.56 276 PRO B N 1
ATOM 4845 C CA . PRO B 1 276 ? -19.281 -16.797 -19.406 1 95.56 276 PRO B CA 1
ATOM 4846 C C . PRO B 1 276 ? -18.641 -18.016 -18.766 1 95.56 276 PRO B C 1
ATOM 4848 O O . PRO B 1 276 ? -18.203 -17.953 -17.609 1 95.56 276 PRO B O 1
ATOM 4851 N N . PRO B 1 277 ? -18.703 -19.203 -19.578 1 95.62 277 PRO B N 1
ATOM 4852 C CA . PRO B 1 277 ? -17.984 -20.375 -19.094 1 95.62 277 PRO B CA 1
ATOM 4853 C C . PRO B 1 277 ? -16.484 -20.141 -18.938 1 95.62 277 PRO B C 1
ATOM 4855 O O . PRO B 1 277 ? -15.898 -19.391 -19.734 1 95.62 277 PRO B O 1
ATOM 4858 N N . GLY B 1 278 ? -15.883 -20.797 -17.891 1 96.38 278 GLY B N 1
ATOM 4859 C CA . GLY B 1 278 ? -14.445 -20.672 -17.719 1 96.38 278 GLY B CA 1
ATOM 4860 C C . GLY B 1 278 ? -14.039 -19.453 -16.922 1 96.38 278 GLY B C 1
ATOM 4861 O O . GLY B 1 278 ? -12.906 -18.984 -17.031 1 96.38 278 GLY B O 1
ATOM 4862 N N . THR B 1 279 ? -15 -18.844 -16.188 1 96.31 279 THR B N 1
ATOM 4863 C CA . THR B 1 279 ? -14.711 -17.672 -15.383 1 96.31 279 THR B CA 1
ATOM 4864 C C . THR B 1 279 ? -13.93 -18.047 -14.125 1 96.31 279 THR B C 1
ATOM 4866 O O . THR B 1 279 ? -14.336 -18.938 -13.383 1 96.31 279 THR B O 1
ATOM 4869 N N . GLY B 1 280 ? -12.82 -17.391 -13.938 1 97.19 280 GLY B N 1
ATOM 4870 C CA . GLY B 1 280 ? -11.945 -17.719 -12.82 1 97.19 280 GLY B CA 1
ATOM 4871 C C . GLY B 1 280 ? -12.141 -16.812 -11.625 1 97.19 280 GLY B C 1
ATOM 4872 O O . GLY B 1 280 ? -12.859 -15.805 -11.703 1 97.19 280 GLY B O 1
ATOM 4873 N N . HIS B 1 281 ? -11.484 -17.281 -10.539 1 97.12 281 HIS B N 1
ATOM 4874 C CA . HIS B 1 281 ? -11.492 -16.469 -9.328 1 97.12 281 HIS B CA 1
ATOM 4875 C C . HIS B 1 281 ? -10.781 -15.141 -9.562 1 97.12 281 HIS B C 1
ATOM 4877 O O . HIS B 1 281 ? -9.711 -15.102 -10.172 1 97.12 281 HIS B O 1
ATOM 4883 N N . GLY B 1 282 ? -11.453 -14.086 -9.078 1 96.44 282 GLY B N 1
ATOM 4884 C CA . GLY B 1 282 ? -10.836 -12.781 -9.164 1 96.44 282 GLY B CA 1
ATOM 4885 C C . GLY B 1 282 ? -11.156 -12.047 -10.453 1 96.44 282 GLY B C 1
ATOM 4886 O O . GLY B 1 282 ? -10.859 -10.859 -10.586 1 96.44 282 GLY B O 1
ATOM 4887 N N . GLU B 1 283 ? -11.695 -12.672 -11.422 1 97.25 283 GLU B N 1
ATOM 4888 C CA . GLU B 1 283 ? -12.094 -11.992 -12.648 1 97.25 283 GLU B CA 1
ATOM 4889 C C . GLU B 1 283 ? -13.062 -10.859 -12.359 1 97.25 283 GLU B C 1
ATOM 4891 O O . GLU B 1 283 ? -13.938 -10.984 -11.5 1 97.25 283 GLU B O 1
ATOM 4896 N N . VAL B 1 284 ? -12.875 -9.82 -13.141 1 98.19 284 VAL B N 1
ATOM 4897 C CA . VAL B 1 284 ? -13.664 -8.625 -12.867 1 98.19 284 VAL B CA 1
ATOM 4898 C C . VAL B 1 284 ? -14.539 -8.297 -14.078 1 98.19 284 VAL B C 1
ATOM 4900 O O . VAL B 1 284 ? -14.055 -8.273 -15.211 1 98.19 284 VAL B O 1
ATOM 4903 N N . PHE B 1 285 ? -15.828 -8.078 -13.867 1 97.88 285 PHE B N 1
ATOM 4904 C CA . PHE B 1 285 ? -16.781 -7.594 -14.859 1 97.88 285 PHE B CA 1
ATOM 4905 C C . PHE B 1 285 ? -17.203 -6.16 -14.547 1 97.88 285 PHE B C 1
ATOM 4907 O O . PHE B 1 285 ? -17.766 -5.895 -13.484 1 97.88 285 PHE B O 1
ATOM 4914 N N . GLU B 1 286 ? -16.953 -5.332 -15.453 1 97.75 286 GLU B N 1
ATOM 4915 C CA . GLU B 1 286 ? -17.266 -3.924 -15.234 1 97.75 286 GLU B CA 1
ATOM 4916 C C . GLU B 1 286 ? -18.578 -3.537 -15.906 1 97.75 286 GLU B C 1
ATOM 4918 O O . GLU B 1 286 ? -18.781 -3.811 -17.094 1 97.75 286 GLU B O 1
ATOM 4923 N N . LEU B 1 287 ? -19.453 -2.945 -15.188 1 97.69 287 LEU B N 1
ATOM 4924 C CA . LEU B 1 287 ? -20.719 -2.414 -15.688 1 97.69 287 LEU B CA 1
ATOM 4925 C C . LEU B 1 287 ? -20.719 -0.89 -15.648 1 97.69 287 LEU B C 1
ATOM 4927 O O . LEU B 1 287 ? -21.078 -0.29 -14.625 1 97.69 287 LEU B O 1
ATOM 4931 N N . PRO B 1 288 ? -20.438 -0.314 -16.75 1 96.44 288 PRO B N 1
ATOM 4932 C CA . PRO B 1 288 ? -20.344 1.146 -16.797 1 96.44 288 PRO B CA 1
ATOM 4933 C C . PRO B 1 288 ? -21.672 1.837 -16.5 1 96.44 288 PRO B C 1
ATOM 4935 O O . PRO B 1 288 ? -22.719 1.349 -16.891 1 96.44 288 PRO B O 1
ATOM 4938 N N . GLY B 1 289 ? -21.594 2.943 -15.789 1 95.81 289 GLY B N 1
ATOM 4939 C CA . GLY B 1 289 ? -22.766 3.75 -15.516 1 95.81 289 GLY B CA 1
ATOM 4940 C C . GLY B 1 289 ? -23.547 3.266 -14.312 1 95.81 289 GLY B C 1
ATOM 4941 O O . GLY B 1 289 ? -24.578 3.852 -13.953 1 95.81 289 GLY B O 1
ATOM 4942 N N . GLU B 1 290 ? -23 2.25 -13.695 1 96.81 290 GLU B N 1
ATOM 4943 C CA . GLU B 1 290 ? -23.75 1.671 -12.578 1 96.81 290 GLU B CA 1
ATOM 4944 C C . GLU B 1 290 ? -23.078 2.016 -11.242 1 96.81 290 GLU B C 1
ATOM 4946 O O . GLU B 1 290 ? -23.375 1.389 -10.227 1 96.81 290 GLU B O 1
ATOM 4951 N N . GLY B 1 291 ? -22.172 2.943 -11.227 1 96.62 291 GLY B N 1
ATOM 4952 C CA . GLY B 1 291 ? -21.578 3.471 -10.016 1 96.62 291 GLY B CA 1
ATOM 4953 C C . GLY B 1 291 ? -22.219 4.762 -9.547 1 96.62 291 GLY B C 1
ATOM 4954 O O . GLY B 1 291 ? -23.422 4.965 -9.719 1 96.62 291 GLY B O 1
ATOM 4955 N N . LEU B 1 292 ? -21.438 5.586 -8.844 1 96.56 292 LEU B N 1
ATOM 4956 C CA . LEU B 1 292 ? -21.891 6.871 -8.328 1 96.56 292 LEU B CA 1
ATOM 4957 C C . LEU B 1 292 ? -21.516 8.008 -9.273 1 96.56 292 LEU B C 1
ATOM 4959 O O . LEU B 1 292 ? -20.578 7.871 -10.062 1 96.56 292 LEU B O 1
ATOM 4963 N N . PRO B 1 293 ? -22.328 9.047 -9.156 1 95.31 293 PRO B N 1
ATOM 4964 C CA . PRO B 1 293 ? -21.938 10.242 -9.906 1 95.31 293 PRO B CA 1
ATOM 4965 C C . PRO B 1 293 ? -20.594 10.805 -9.438 1 95.31 293 PRO B C 1
ATOM 4967 O O . PRO B 1 293 ? -20.281 10.742 -8.25 1 95.31 293 PRO B O 1
ATOM 4970 N N . HIS B 1 294 ? -19.812 11.258 -10.445 1 92.5 294 HIS B N 1
ATOM 4971 C CA . HIS B 1 294 ? -18.594 11.961 -10.078 1 92.5 294 HIS B CA 1
ATOM 4972 C C . HIS B 1 294 ? -18.906 13.273 -9.367 1 92.5 294 HIS B C 1
ATOM 4974 O O . HIS B 1 294 ? -19.828 13.992 -9.758 1 92.5 294 HIS B O 1
ATOM 4980 N N . ALA B 1 295 ? -18.031 13.469 -8.32 1 81.5 295 ALA B N 1
ATOM 4981 C CA . ALA B 1 295 ? -18.25 14.711 -7.582 1 81.5 295 ALA B CA 1
ATOM 4982 C C . ALA B 1 295 ? -18.078 15.93 -8.492 1 81.5 295 ALA B C 1
ATOM 4984 O O . ALA B 1 295 ? -17.016 16.125 -9.078 1 81.5 295 ALA B O 1
ATOM 4985 N N . GLY B 1 296 ? -19.125 16.703 -8.758 1 74.25 296 GLY B N 1
ATOM 4986 C CA . GLY B 1 296 ? -19.078 17.922 -9.555 1 74.25 296 GLY B CA 1
ATOM 4987 C C . GLY B 1 296 ? -18.969 17.656 -11.047 1 74.25 296 GLY B C 1
ATOM 4988 O O . GLY B 1 296 ? -18.656 18.547 -11.82 1 74.25 296 GLY B O 1
ATOM 4989 N N . GLY B 1 297 ? -18.984 16.453 -11.484 1 73.12 297 GLY B N 1
ATOM 4990 C CA . GLY B 1 297 ? -18.766 16.141 -12.891 1 73.12 297 GLY B CA 1
ATOM 4991 C C . GLY B 1 297 ? -19.938 15.43 -13.531 1 73.12 297 GLY B C 1
ATOM 4992 O O . GLY B 1 297 ? -21 15.289 -12.922 1 73.12 297 GLY B O 1
ATOM 4993 N N . ARG B 1 298 ? -19.703 15.344 -14.922 1 82.75 298 ARG B N 1
ATOM 4994 C CA . ARG B 1 298 ? -20.672 14.586 -15.695 1 82.75 298 ARG B CA 1
ATOM 4995 C C . ARG B 1 298 ? -20.328 13.102 -15.711 1 82.75 298 ARG B C 1
ATOM 4997 O O . ARG B 1 298 ? -19.156 12.727 -15.625 1 82.75 298 ARG B O 1
ATOM 5004 N N . GLY B 1 299 ? -21.328 12.25 -15.516 1 90.62 299 GLY B N 1
ATOM 5005 C CA . GLY B 1 299 ? -21.141 10.812 -15.695 1 90.62 299 GLY B CA 1
ATOM 5006 C C . GLY B 1 299 ? -21.156 10.047 -14.391 1 90.62 299 GLY B C 1
ATOM 5007 O O . GLY B 1 299 ? -21.25 10.641 -13.312 1 90.62 299 GLY B O 1
ATOM 5008 N N . ARG B 1 300 ? -21.203 8.805 -14.445 1 94.75 300 ARG B N 1
ATOM 5009 C CA . ARG B 1 300 ? -21.234 7.887 -13.312 1 94.75 300 ARG B CA 1
ATOM 5010 C C . ARG B 1 300 ? -20.094 6.867 -13.398 1 94.75 300 ARG B C 1
ATOM 5012 O O . ARG B 1 300 ? -19.625 6.547 -14.484 1 94.75 300 ARG B O 1
ATOM 5019 N N . GLY B 1 301 ? -19.625 6.543 -12.242 1 96.38 301 GLY B N 1
ATOM 5020 C CA . GLY B 1 301 ? -18.672 5.438 -12.219 1 96.38 301 GLY B CA 1
ATOM 5021 C C . GLY B 1 301 ? -19.297 4.113 -12.617 1 96.38 301 GLY B C 1
ATOM 5022 O O . GLY B 1 301 ? -20.406 4.074 -13.148 1 96.38 301 GLY B O 1
ATOM 5023 N N . ALA B 1 302 ? -18.438 3.023 -12.375 1 98 302 ALA B N 1
ATOM 5024 C CA . ALA B 1 302 ? -18.875 1.692 -12.781 1 98 302 ALA B CA 1
ATOM 5025 C C . ALA B 1 302 ? -19.094 0.788 -11.57 1 98 302 ALA B C 1
ATOM 5027 O O . ALA B 1 302 ? -18.641 1.106 -10.469 1 98 302 ALA B O 1
ATOM 5028 N N . LEU B 1 303 ? -19.906 -0.165 -11.805 1 98.31 303 LEU B N 1
ATOM 5029 C CA . LEU B 1 303 ? -19.984 -1.285 -10.875 1 98.31 303 LEU B CA 1
ATOM 5030 C C . LEU B 1 303 ? -19.016 -2.396 -11.297 1 98.31 303 LEU B C 1
ATOM 5032 O O . LEU B 1 303 ? -19.125 -2.926 -12.406 1 98.31 303 LEU B O 1
ATOM 5036 N N . ARG B 1 304 ? -18.109 -2.689 -10.461 1 98.62 304 ARG B N 1
ATOM 5037 C CA . ARG B 1 304 ? -17.141 -3.758 -10.703 1 98.62 304 ARG B CA 1
ATOM 5038 C C . ARG B 1 304 ? -17.531 -5.027 -9.953 1 98.62 304 ARG B C 1
ATOM 5040 O O . ARG B 1 304 ? -17.516 -5.059 -8.719 1 98.62 304 ARG B O 1
ATOM 5047 N N . VAL B 1 305 ? -17.844 -6.016 -10.68 1 98.62 305 VAL B N 1
ATOM 5048 C CA . VAL B 1 305 ? -18.203 -7.305 -10.102 1 98.62 305 VAL B CA 1
ATOM 5049 C C . VAL B 1 305 ? -16.984 -8.227 -10.07 1 98.62 305 VAL B C 1
ATOM 5051 O O . VAL B 1 305 ? -16.5 -8.648 -11.125 1 98.62 305 VAL B O 1
ATOM 5054 N N . VAL B 1 306 ? -16.531 -8.484 -8.883 1 98.5 306 VAL B N 1
ATOM 5055 C CA . VAL B 1 306 ? -15.375 -9.352 -8.711 1 98.5 306 VAL B CA 1
ATOM 5056 C C . VAL B 1 306 ? -15.836 -10.766 -8.375 1 98.5 306 VAL B C 1
ATOM 5058 O O . VAL B 1 306 ? -16.562 -10.977 -7.406 1 98.5 306 VAL B O 1
ATOM 5061 N N . VAL B 1 307 ? -15.383 -11.727 -9.078 1 98.25 307 VAL B N 1
ATOM 5062 C CA . VAL B 1 307 ? -15.828 -13.102 -8.914 1 98.25 307 VAL B CA 1
ATOM 5063 C C . VAL B 1 307 ? -15.023 -13.773 -7.801 1 98.25 307 VAL B C 1
ATOM 5065 O O . VAL B 1 307 ? -13.789 -13.68 -7.777 1 98.25 307 VAL B O 1
ATOM 5068 N N . GLU B 1 308 ? -15.734 -14.414 -6.895 1 97.62 308 GLU B N 1
ATOM 5069 C CA . GLU B 1 308 ? -15.148 -15.258 -5.855 1 97.62 308 GLU B CA 1
ATOM 5070 C C . GLU B 1 308 ? -15.695 -16.672 -5.922 1 97.62 308 GLU B C 1
ATOM 5072 O O . GLU B 1 308 ? -16.906 -16.891 -5.773 1 97.62 308 GLU B O 1
ATOM 5077 N N . LEU B 1 309 ? -14.773 -17.562 -6.148 1 97.62 309 LEU B N 1
ATOM 5078 C CA . LEU B 1 309 ? -15.211 -18.953 -6.262 1 97.62 309 LEU B CA 1
ATOM 5079 C C . LEU B 1 309 ? -15.453 -19.562 -4.883 1 97.62 309 LEU B C 1
ATOM 5081 O O . LEU B 1 309 ? -14.625 -19.406 -3.98 1 97.62 309 LEU B O 1
ATOM 5085 N N . SER B 1 310 ? -16.594 -20.234 -4.797 1 96.5 310 SER B N 1
ATOM 5086 C CA . SER B 1 310 ? -16.953 -20.906 -3.557 1 96.5 310 SER B CA 1
ATOM 5087 C C . SER B 1 310 ? -16.828 -22.422 -3.697 1 96.5 310 SER B C 1
ATOM 5089 O O . SER B 1 310 ? -17.469 -23.031 -4.559 1 96.5 310 SER B O 1
ATOM 5091 N N . VAL B 1 311 ? -15.992 -23 -2.885 1 97 311 VAL B N 1
ATOM 5092 C CA . VAL B 1 311 ? -15.828 -24.453 -2.873 1 97 311 VAL B CA 1
ATOM 5093 C C . VAL B 1 311 ? -16.656 -25.062 -1.748 1 97 311 VAL B C 1
ATOM 5095 O O . VAL B 1 311 ? -16.562 -24.625 -0.595 1 97 311 VAL B O 1
ATOM 5098 N N . PRO B 1 312 ? -17.469 -26 -2.088 1 95.5 312 PRO B N 1
ATOM 5099 C CA . PRO B 1 312 ? -18.312 -26.609 -1.051 1 95.5 312 PRO B CA 1
ATOM 5100 C C . PRO B 1 312 ? -17.5 -27.344 0.01 1 95.5 312 PRO B C 1
ATOM 5102 O O . PRO B 1 312 ? -16.547 -28.062 -0.322 1 95.5 312 PRO B O 1
ATOM 5105 N N . GLN B 1 313 ? -17.953 -27.172 1.204 1 92.81 313 GLN B N 1
ATOM 5106 C CA . GLN B 1 313 ? -17.297 -27.828 2.322 1 92.81 313 GLN B CA 1
ATOM 5107 C C . GLN B 1 313 ? -17.859 -29.219 2.57 1 92.81 313 GLN B C 1
ATOM 5109 O O . GLN B 1 313 ? -17.156 -30.109 3.047 1 92.81 313 GLN B O 1
ATOM 5114 N N . LYS B 1 314 ? -19.109 -29.375 2.307 1 92.69 314 LYS B N 1
ATOM 5115 C CA . LYS B 1 314 ? -19.797 -30.656 2.445 1 92.69 314 LYS B CA 1
ATOM 5116 C C . LYS B 1 314 ? -20.484 -31.047 1.14 1 92.69 314 LYS B C 1
ATOM 5118 O O . LYS B 1 314 ? -21.078 -30.219 0.457 1 92.69 314 LYS B O 1
ATOM 5123 N N . LEU B 1 315 ? -20.281 -32.312 0.828 1 94.81 315 LEU B N 1
ATOM 5124 C CA . LEU B 1 315 ? -20.875 -32.812 -0.405 1 94.81 315 LEU B CA 1
ATOM 5125 C C . LEU B 1 315 ? -21.688 -34.062 -0.132 1 94.81 315 LEU B C 1
ATOM 5127 O O . LEU B 1 315 ? -21.297 -34.906 0.69 1 94.81 315 LEU B O 1
ATOM 5131 N N . SER B 1 316 ? -22.859 -34.125 -0.749 1 95.5 316 SER B N 1
ATOM 5132 C CA . SER B 1 316 ? -23.609 -35.375 -0.722 1 95.5 316 SER B CA 1
ATOM 5133 C C . SER B 1 316 ? -22.828 -36.5 -1.405 1 95.5 316 SER B C 1
ATOM 5135 O O . SER B 1 316 ? -21.922 -36.219 -2.195 1 95.5 316 SER B O 1
ATOM 5137 N N . PRO B 1 317 ? -23.172 -37.719 -1.072 1 95.44 317 PRO B N 1
ATOM 5138 C CA . PRO B 1 317 ? -22.5 -38.844 -1.729 1 95.44 317 PRO B CA 1
ATOM 5139 C C . PRO B 1 317 ? -22.609 -38.781 -3.25 1 95.44 317 PRO B C 1
ATOM 5141 O O . PRO B 1 317 ? -21.641 -39.062 -3.957 1 95.44 317 PRO B O 1
ATOM 5144 N N . ARG B 1 318 ? -23.781 -38.406 -3.672 1 97 318 ARG B N 1
ATOM 5145 C CA . ARG B 1 318 ? -24 -38.312 -5.113 1 97 318 ARG B CA 1
ATOM 5146 C C . ARG B 1 318 ? -23.125 -37.219 -5.73 1 97 318 ARG B C 1
ATOM 5148 O O . ARG B 1 318 ? -22.531 -37.438 -6.789 1 97 318 ARG B O 1
ATOM 5155 N N . ALA B 1 319 ? -23.125 -36.094 -5.184 1 97.31 319 ALA B N 1
ATOM 5156 C CA . ALA B 1 319 ? -22.297 -35 -5.664 1 97.31 319 ALA B CA 1
ATOM 5157 C C . ALA B 1 319 ? -20.812 -35.406 -5.723 1 97.31 319 ALA B C 1
ATOM 5159 O O . ALA B 1 319 ? -20.109 -35.062 -6.68 1 97.31 319 ALA B O 1
ATOM 5160 N N . ARG B 1 320 ? -20.328 -36.125 -4.715 1 96.5 320 ARG B N 1
ATOM 5161 C CA . ARG B 1 320 ? -18.953 -36.594 -4.664 1 96.5 320 ARG B CA 1
ATOM 5162 C C . ARG B 1 320 ? -18.656 -37.531 -5.832 1 96.5 320 ARG B C 1
ATOM 5164 O O . ARG B 1 320 ? -17.594 -37.438 -6.465 1 96.5 320 ARG B O 1
ATOM 5171 N N . GLU B 1 321 ? -19.609 -38.375 -6.004 1 96.69 321 GLU B N 1
ATOM 5172 C CA . GLU B 1 321 ? -19.453 -39.344 -7.094 1 96.69 321 GLU B CA 1
ATOM 5173 C C . GLU B 1 321 ? -19.344 -38.625 -8.445 1 96.69 321 GLU B C 1
ATOM 5175 O O . GLU B 1 321 ? -18.5 -39 -9.266 1 96.69 321 GLU B O 1
ATOM 5180 N N . LEU B 1 322 ? -20.203 -37.688 -8.641 1 97.56 322 LEU B N 1
ATOM 5181 C CA . LEU B 1 322 ? -20.219 -36.969 -9.898 1 97.56 322 LEU B CA 1
ATOM 5182 C C . LEU B 1 322 ? -18.906 -36.219 -10.094 1 97.56 322 LEU B C 1
ATOM 5184 O O . LEU B 1 322 ? -18.344 -36.188 -11.195 1 97.56 322 LEU B O 1
ATOM 5188 N N . LEU B 1 323 ? -18.391 -35.562 -9.055 1 97.25 323 LEU B N 1
ATOM 5189 C CA . LEU B 1 323 ? -17.141 -34.812 -9.148 1 97.25 323 LEU B CA 1
ATOM 5190 C C . LEU B 1 323 ? -15.961 -35.75 -9.383 1 97.25 323 LEU B C 1
ATOM 5192 O O . LEU B 1 323 ? -15 -35.375 -10.07 1 97.25 323 LEU B O 1
ATOM 5196 N N . ARG B 1 324 ? -15.969 -36.938 -8.812 1 97.25 324 ARG B N 1
ATOM 5197 C CA . ARG B 1 324 ? -14.914 -37.906 -9.039 1 97.25 324 ARG B CA 1
ATOM 5198 C C . ARG B 1 324 ? -14.883 -38.344 -10.5 1 97.25 324 ARG B C 1
ATOM 5200 O O . ARG B 1 324 ? -13.812 -38.469 -11.102 1 97.25 324 ARG B O 1
ATOM 5207 N N . ALA B 1 325 ? -16.109 -38.625 -10.953 1 97.44 325 ALA B N 1
ATOM 5208 C CA . ALA B 1 325 ? -16.203 -38.969 -12.367 1 97.44 325 ALA B CA 1
ATOM 5209 C C . ALA B 1 325 ? -15.672 -37.844 -13.25 1 97.44 325 ALA B C 1
ATOM 5211 O O . ALA B 1 325 ? -14.961 -38.094 -14.227 1 97.44 325 ALA B O 1
ATOM 5212 N N . TYR B 1 326 ? -16.047 -36.656 -12.961 1 97.94 326 TYR B N 1
ATOM 5213 C CA . TYR B 1 326 ? -15.539 -35.5 -13.664 1 97.94 326 TYR B CA 1
ATOM 5214 C C . TYR B 1 326 ? -14.016 -35.438 -13.594 1 97.94 326 TYR B C 1
ATOM 5216 O O . TYR B 1 326 ? -13.352 -35.188 -14.602 1 97.94 326 TYR B O 1
ATOM 5224 N N . ALA B 1 327 ? -13.438 -35.594 -12.398 1 97.44 327 ALA B N 1
ATOM 5225 C CA . ALA B 1 327 ? -11.992 -35.562 -12.188 1 97.44 327 ALA B CA 1
ATOM 5226 C C . ALA B 1 327 ? -11.281 -36.562 -13.102 1 97.44 327 ALA B C 1
ATOM 5228 O O . ALA B 1 327 ? -10.25 -36.25 -13.703 1 97.44 327 ALA B O 1
ATOM 5229 N N . GLU B 1 328 ? -11.844 -37.75 -13.188 1 96.62 328 GLU B N 1
ATOM 5230 C CA . GLU B 1 328 ? -11.289 -38.781 -14.062 1 96.62 328 GLU B CA 1
ATOM 5231 C C . GLU B 1 328 ? -11.328 -38.344 -15.523 1 96.62 328 GLU B C 1
ATOM 5233 O O . GLU B 1 328 ? -10.359 -38.531 -16.266 1 96.62 328 GLU B O 1
ATOM 5238 N N . GLU B 1 329 ? -12.438 -37.781 -15.898 1 96.19 329 GLU B N 1
ATOM 5239 C CA . GLU B 1 329 ? -12.625 -37.344 -17.281 1 96.19 329 GLU B CA 1
ATOM 5240 C C . GLU B 1 329 ? -11.602 -36.25 -17.656 1 96.19 329 GLU B C 1
ATOM 5242 O O . GLU B 1 329 ? -11.078 -36.25 -18.781 1 96.19 329 GLU B O 1
ATOM 5247 N N . VAL B 1 330 ? -11.289 -35.312 -16.797 1 95.94 330 VAL B N 1
ATOM 5248 C CA . VAL B 1 330 ? -10.438 -34.188 -17.141 1 95.94 330 VAL B CA 1
ATOM 5249 C C . VAL B 1 330 ? -9.008 -34.438 -16.688 1 95.94 330 VAL B C 1
ATOM 5251 O O . VAL B 1 330 ? -8.109 -33.625 -16.938 1 95.94 330 VAL B O 1
ATOM 5254 N N . GLY B 1 331 ? -8.727 -35.5 -15.961 1 94.38 331 GLY B N 1
ATOM 5255 C CA . GLY B 1 331 ? -7.379 -35.906 -15.57 1 94.38 331 GLY B CA 1
ATOM 5256 C C . GLY B 1 331 ? -6.922 -35.25 -14.273 1 94.38 331 GLY B C 1
ATOM 5257 O O . GLY B 1 331 ? -5.734 -34.969 -14.102 1 94.38 331 GLY B O 1
ATOM 5258 N N . GLU B 1 332 ? -7.863 -34.906 -13.43 1 94.62 332 GLU B N 1
ATOM 5259 C CA . GLU B 1 332 ? -7.527 -34.375 -12.109 1 94.62 332 GLU B CA 1
ATOM 5260 C C . GLU B 1 332 ? -7.359 -35.5 -11.086 1 94.62 332 GLU B C 1
ATOM 5262 O O . GLU B 1 332 ? -8.273 -36.281 -10.891 1 94.62 332 GLU B O 1
ATOM 5267 N N . LYS B 1 333 ? -6.18 -35.5 -10.438 1 94.31 333 LYS B N 1
ATOM 5268 C CA . LYS B 1 333 ? -5.969 -36.5 -9.391 1 94.31 333 LYS B CA 1
ATOM 5269 C C . LYS B 1 333 ? -6.609 -36.062 -8.078 1 94.31 333 LYS B C 1
ATOM 5271 O O . LYS B 1 333 ? -6.312 -34.969 -7.574 1 94.31 333 LYS B O 1
ATOM 5276 N N . VAL B 1 334 ? -7.508 -36.844 -7.512 1 95.62 334 VAL B N 1
ATOM 5277 C CA . VAL B 1 334 ? -8.18 -36.5 -6.262 1 95.62 334 VAL B CA 1
ATOM 5278 C C . VAL B 1 334 ? -7.902 -37.594 -5.219 1 95.62 334 VAL B C 1
ATOM 5280 O O . VAL B 1 334 ? -7.477 -38.688 -5.562 1 95.62 334 VAL B O 1
ATOM 5283 N N . ALA B 1 335 ? -8.031 -37.219 -4.02 1 90.94 335 ALA B N 1
ATOM 5284 C CA . ALA B 1 335 ? -7.809 -38.156 -2.928 1 90.94 335 ALA B CA 1
ATOM 5285 C C . ALA B 1 335 ? -8.812 -39.312 -2.982 1 90.94 335 ALA B C 1
ATOM 5287 O O . ALA B 1 335 ? -9.977 -39.094 -3.352 1 90.94 335 ALA B O 1
ATOM 5288 N N . PRO B 1 336 ? -8.328 -40.469 -2.656 1 88.06 336 PRO B N 1
ATOM 5289 C CA . PRO B 1 336 ? -9.258 -41.594 -2.625 1 88.06 336 PRO B CA 1
ATOM 5290 C C . PRO B 1 336 ? -10.359 -41.406 -1.578 1 88.06 336 PRO B C 1
ATOM 5292 O O . PRO B 1 336 ? -10.211 -40.625 -0.65 1 88.06 336 PRO B O 1
ATOM 5295 N N . GLU B 1 337 ? -11.492 -42.094 -1.812 1 84.81 337 GLU B N 1
ATOM 5296 C CA . GLU B 1 337 ? -12.602 -42.031 -0.866 1 84.81 337 GLU B CA 1
ATOM 5297 C C . GLU B 1 337 ? -12.164 -42.438 0.533 1 84.81 337 GLU B C 1
ATOM 5299 O O . GLU B 1 337 ? -11.469 -43.438 0.695 1 84.81 337 GLU B O 1
ATOM 5304 N N . GLY B 1 338 ? -12.523 -41.719 1.454 1 79.69 338 GLY B N 1
ATOM 5305 C CA . GLY B 1 338 ? -12.219 -42.062 2.836 1 79.69 338 GLY B CA 1
ATOM 5306 C C . GLY B 1 338 ? -10.82 -41.656 3.254 1 79.69 338 GLY B C 1
ATOM 5307 O O . GLY B 1 338 ? -10.422 -41.844 4.402 1 79.69 338 GLY B O 1
ATOM 5308 N N . PHE B 1 339 ? -10.078 -41.156 2.365 1 81.81 339 PHE B N 1
ATOM 5309 C CA . PHE B 1 339 ? -8.695 -40.781 2.646 1 81.81 339 PHE B CA 1
ATOM 5310 C C . PHE B 1 339 ? -8.617 -39.781 3.785 1 81.81 339 PHE B C 1
ATOM 5312 O O . PHE B 1 339 ? -7.844 -39.969 4.727 1 81.81 339 PHE B O 1
ATOM 5319 N N . TRP B 1 340 ? -9.359 -38.812 3.793 1 80.94 340 TRP B N 1
ATOM 5320 C CA . TRP B 1 340 ? -9.281 -37.719 4.754 1 80.94 340 TRP B CA 1
ATOM 5321 C C . TRP B 1 340 ? -9.773 -38.156 6.125 1 80.94 340 TRP B C 1
ATOM 5323 O O . TRP B 1 340 ? -9.289 -37.656 7.152 1 80.94 340 TRP B O 1
ATOM 5333 N N . GLU B 1 341 ? -10.742 -38.969 6.109 1 76.56 341 GLU B N 1
ATOM 5334 C CA . GLU B 1 341 ? -11.195 -39.531 7.379 1 76.56 341 GLU B CA 1
ATOM 5335 C C . GLU B 1 341 ? -10.086 -40.312 8.055 1 76.56 341 GLU B C 1
ATOM 5337 O O . GLU B 1 341 ? -9.938 -40.281 9.273 1 76.56 341 GLU B O 1
ATOM 5342 N N . ARG B 1 342 ? -9.281 -40.969 7.285 1 74.31 342 ARG B N 1
ATOM 5343 C CA . ARG B 1 342 ? -8.172 -41.75 7.809 1 74.31 342 ARG B CA 1
ATOM 5344 C C . ARG B 1 342 ? -7.035 -40.844 8.289 1 74.31 342 ARG B C 1
ATOM 5346 O O . ARG B 1 342 ? -6.441 -41.094 9.336 1 74.31 342 ARG B O 1
ATOM 5353 N N . VAL B 1 343 ? -6.746 -39.844 7.547 1 73.75 343 VAL B N 1
ATOM 5354 C CA . VAL B 1 343 ? -5.656 -38.906 7.855 1 73.75 343 VAL B CA 1
ATOM 5355 C C . VAL B 1 343 ? -5.984 -38.125 9.125 1 73.75 343 VAL B C 1
ATOM 5357 O O . VAL B 1 343 ? -5.125 -37.938 9.992 1 73.75 343 VAL B O 1
ATOM 5360 N N . LYS B 1 344 ? -7.184 -37.5 9.211 1 69.94 344 LYS B N 1
ATOM 5361 C CA . LYS B 1 344 ? -7.594 -36.781 10.414 1 69.94 344 LYS B CA 1
ATOM 5362 C C . LYS B 1 344 ? -7.508 -37.656 11.648 1 69.94 344 LYS B C 1
ATOM 5364 O O . LYS B 1 344 ? -7.176 -37.188 12.734 1 69.94 344 LYS B O 1
ATOM 5369 N N . GLY B 1 345 ? -7.969 -38.844 11.414 1 63.88 345 GLY B N 1
ATOM 5370 C CA . GLY B 1 345 ? -7.871 -39.812 12.5 1 63.88 345 GLY B CA 1
ATOM 5371 C C . GLY B 1 345 ? -6.449 -40 13 1 63.88 345 GLY B C 1
ATOM 5372 O O . GLY B 1 345 ? -6.23 -40.219 14.188 1 63.88 345 GLY B O 1
ATOM 5373 N N . PHE B 1 346 ? -5.578 -39.812 12.203 1 57.41 346 PHE B N 1
ATOM 5374 C CA . PHE B 1 346 ? -4.18 -39.969 12.586 1 57.41 346 PHE B CA 1
ATOM 5375 C C . PHE B 1 346 ? -3.672 -38.75 13.328 1 57.41 346 PHE B C 1
ATOM 5377 O O . PHE B 1 346 ? -2.859 -38.875 14.25 1 57.41 346 PHE B O 1
ATOM 5384 N N . PHE B 1 347 ? -3.984 -37.562 12.922 1 56.09 347 PHE B N 1
ATOM 5385 C CA . PHE B 1 347 ? -3.482 -36.375 13.578 1 56.09 347 PHE B CA 1
ATOM 5386 C C . PHE B 1 347 ? -4.191 -36.125 14.906 1 56.09 347 PHE B C 1
ATOM 5388 O O . PHE B 1 347 ? -3.703 -35.406 15.758 1 56.09 347 PHE B O 1
ATOM 5395 N N . ARG B 1 348 ? -5.438 -36.75 15.188 1 49.5 348 ARG B N 1
ATOM 5396 C CA . ARG B 1 348 ? -6.055 -36.656 16.5 1 49.5 348 ARG B CA 1
ATOM 5397 C C . ARG B 1 348 ? -5.461 -37.688 17.453 1 49.5 348 ARG B C 1
ATOM 5399 O O . ARG B 1 348 ? -5.707 -37.625 18.672 1 49.5 348 ARG B O 1
ATOM 5406 N N . LYS B 1 349 ? -4.75 -38.562 17.172 1 41.09 349 LYS B N 1
ATOM 5407 C CA . LYS B 1 349 ? -4.078 -39.406 18.156 1 41.09 349 LYS B CA 1
ATOM 5408 C C . LYS B 1 349 ? -2.725 -38.844 18.547 1 41.09 349 LYS B C 1
ATOM 5410 O O . LYS B 1 349 ? -2.32 -38.906 19.703 1 41.09 349 LYS B O 1
#

Foldseek 3Di:
DDDLCVLLVHDLPDDLVRSVVSLVVLCVVLPCVNVPPPPVSVVSNLSSVVSCVQCNDPVSSVCVVVVNPDPPPPPSVNVVVVVCQVVVVPPPPQWDAFDEAEFEDEDEQLCQAAWDKDKTKDKAKDFDPQVRLQQADKDFDPQPRQQQWDWDFDQDPVGTDTDIDGDPVCRSRRIDHPDGDPVCRRRRIDIDMDMDIDIGHHQDDAQDWDKAQQPHYGTPSGYHIYIYGYHYDDDPAWDDDRLEIEGEAEDEPCCQAQWDWDWDAASVGTDIDTGHHNHDAQDKDWAAQRGTDHDVDDGGGIYIYGYHYDDDPDDDPVRVVVVVVVCVVVVNDDDDPCRVVVVVVVVVD/DDDLCVLLVHDLPDDLVRSVVSLVVLCVVLPCVNVPPDPVSVVSNLSSVVSCVQCNDPVSSVCVVVVNPDPPPPPSVNVVVVCCQVVVVPPPPQWDAFDEAEAEDEDEQLCQAAWDKDKTKDKAKDFDPQVRLQQADKDFDPQPRQQQWDWDFDQDPVGTDTDIDGDPVCRSRRIDHPDGDPVCRRRRIDIDMDMDIDIGHHQDDAQDWDKAQQPHYGTPNGYHIYIYGYHYDDDPAWDDDRLEIEGEAEDEPCCQAQWDWDWDAASVGTDIDTGHHNHDAQDKDWAAQRGTDHDVDDGGGIYIYGYHYDDDPDDDPVRVVVVVVVCVVVVNDDDDPCRVVVVVVVVVD

Radius of gyration: 43.93 Å; Cα contacts (8 Å, |Δi|>4): 1349; chains: 2; bounding box: 93×107×77 Å

Sequence (698 aa):
MKDYYAILGVSREATQEEIKRAYRKLALQYHPDRNPGDKAAEERFKEINEAYAVLSDPEKRAQYDRGLLGQPEYRAEDLFDLFAQVFGFRSPRAAPRGEDLEAEVEVELTDLLEGKEAEVVYARLVPCEACGGQGGKRVTCPTCGGRGVVETFRQGFFGGFVTRTTCPHCKGQGHLLAEACPTCHGRGRIPREERITVRIPPGMDEGHVLRVPGYGNLAPGGPGDLYVRLRVRPHPHLERQGADLVFRLRLGLAQAALGTRVEVPGLSGPIPLDIPPGTGHGEVFELPGEGLPHAGGRGRGALRVVVELSVPQKLSPRARELLRAYAEEVGEKVAPEGFWERVKGFFRKMKDYYAILGVSREATQEEIKRAYRKLALQYHPDRNPGDKAAEERFKEINEAYAVLSDPEKRAQYDRGLLGQPEYRAEDLFDLFAQVFGFRSPRAAPRGEDLEAEVEVELTDLLEGKEAEVVYARLVPCEACGGQGGKRVTCPTCGGRGVVETFRQGFFGGFVTRTTCPHCKGQGHLLAEACPTCHGRGRIPREERITVRIPPGMDEGHVLRVPGYGNLAPGGPGDLYVRLRVRPHPHLERQGADLVFRLRLGLAQAALGTRVEVPGLSGPIPLDIPPGTGHGEVFELPGEGLPHAGGRGRGALRVVVELSVPQKLSPRARELLRAYAEEVGEKVAPEGFWERVKGFFRK

pLDDT: mean 85.89, std 14.26, range [38.56, 98.62]

Organism: Thermus brockianus (NCBI:txid56956)

Solvent-accessible surface area (backbone atoms only — not comparable to full-atom values): 37744 Å² total; per-residue (Å²): 129,86,56,41,38,66,62,45,70,44,59,94,80,52,50,69,68,53,52,51,50,34,41,54,54,48,46,58,65,26,26,54,89,73,34,70,90,39,64,66,38,48,53,51,37,50,50,40,49,54,26,44,66,34,55,70,34,68,68,49,29,50,34,47,73,67,66,62,55,56,83,62,80,68,49,68,64,58,55,43,54,49,45,24,61,69,72,63,45,67,65,79,71,68,56,59,57,20,55,64,38,77,50,73,40,80,40,48,69,62,40,27,58,76,30,42,79,42,76,39,76,49,73,34,39,34,61,24,78,91,46,71,38,60,12,26,47,72,38,68,21,82,87,36,70,44,65,11,38,38,74,42,77,40,73,48,97,93,46,66,46,75,44,78,39,68,18,78,86,38,67,43,64,11,37,36,70,80,39,61,25,84,85,42,67,45,63,12,39,37,81,40,84,43,79,44,79,43,79,42,61,38,23,63,57,75,64,40,70,46,77,39,82,60,59,17,18,48,34,90,42,34,47,11,32,24,33,36,30,36,39,66,51,85,52,96,66,51,41,80,56,86,33,25,27,36,33,76,44,78,34,46,62,42,25,24,40,58,5,23,74,45,72,44,89,47,78,94,44,75,38,82,45,79,43,59,54,26,44,41,64,64,44,72,46,77,40,79,61,51,31,27,29,33,65,94,51,87,60,44,23,28,26,34,37,31,31,37,60,47,48,53,76,74,71,54,72,64,41,48,51,34,38,50,52,31,18,61,70,75,68,50,74,53,45,59,89,66,45,63,64,54,51,53,55,52,72,74,102,130,85,54,42,41,64,63,46,69,45,60,95,81,52,48,70,67,52,52,51,51,34,41,53,53,50,46,57,65,28,26,54,88,75,36,71,90,39,64,67,37,47,52,50,37,51,50,40,49,55,25,44,65,34,55,70,32,68,70,47,30,52,34,47,75,67,66,61,57,56,82,62,82,66,47,68,65,57,55,44,53,49,46,22,61,69,72,63,45,68,64,77,72,69,54,60,57,20,54,66,39,76,48,72,43,80,40,48,70,60,40,25,56,76,31,41,79,42,76,39,76,45,73,34,38,34,62,25,75,90,46,72,40,61,11,28,46,72,37,68,23,80,85,36,70,44,65,10,39,36,75,43,78,41,74,47,96,94,46,64,46,73,45,77,40,66,18,81,86,38,66,43,64,12,36,36,70,80,39,62,25,86,84,41,66,44,63,11,39,36,82,40,82,44,78,44,80,44,80,43,62,37,24,63,55,75,63,40,71,46,77,39,82,60,59,17,19,50,34,90,42,33,46,10,32,23,33,36,30,35,38,64,51,83,51,95,66,50,41,80,56,86,32,25,29,37,34,75,44,77,33,46,62,43,27,24,40,59,4,23,74,45,71,43,87,46,78,93,43,74,39,82,44,79,43,58,54,27,45,41,64,63,42,72,48,76,39,78,62,51,30,26,28,33,64,93,52,86,61,43,23,28,26,35,36,31,32,37,59,46,47,54,75,74,72,55,73,66,41,48,50,32,39,50,53,31,17,61,71,76,68,47,73,52,45,60,88,65,44,62,64,54,52,52,56,55,75,74,105

Nearest PDB structures (foldseek):
  6jzb-assembly1_A  TM=8.421E-01  e=2.136E-28  Streptococcus pneumoniae
  4j80-assembly2_D  TM=5.328E-01  e=3.404E-26  Thermus thermophilus HB8
  3lz8-assembly1_A  TM=8.485E-01  e=1.121E-16  Klebsiella pneumoniae subsp. pneumoniae MGH 78578
  3lz8-assembly1_B  TM=8.046E-01  e=1.047E-15  Klebsiella pneumoniae subsp. pneumoniae MGH 78578
  2q2g-assembly1_B  TM=8.075E-01  e=8.968E-12  Cryptosporidium parvum Iowa II

InterPro domains:
  IPR001305 Heat shock protein DnaJ, cysteine-rich domain [PF00684] (128-188)
  IPR001305 Heat shock protein DnaJ, cysteine-rich domain [PS51188] (115-193)
  IPR001305 Heat shock protein DnaJ, cysteine-rich domain [cd10719] (128-188)
  IPR001623 DnaJ domain [PF00226] (3-65)
  IPR001623 DnaJ domain [PR00625] (5-23)
  IPR001623 DnaJ domain [PR00625] (23-38)
  IPR001623 DnaJ domain [PR00625] (40-60)
  IPR001623 DnaJ domain [PS50076] (3-68)
  IPR001623 DnaJ domain [SM00271] (2-60)
  IPR001623 DnaJ domain [cd06257] (3-57)
  IPR002939 Chaperone DnaJ, C-terminal [PF01556] (101-312)
  IPR008971 HSP40/DnaJ peptide-binding [SSF49493] (96-243)
  IPR008971 HSP40/DnaJ peptide-binding [SSF49493] (238-323)
  IPR012724 Chaperone DnaJ [MF_01152] (1-346)
  IPR018253 DnaJ domain, conserved site [PS00636] (45-64)
  IPR036410 Heat shock protein DnaJ, cysteine-rich domain superfamily [SSF57938] (115-191)
  IPR036869 Chaperone J-domain superfamily [G3DSA:1.10.287.110] (1-96)
  IPR036869 Chaperone J-domain superfamily [SSF46565] (1-90)